Protein AF-0000000080523662 (afdb_homodimer)

Radius of gyration: 26.27 Å; Cα contacts (8 Å, |Δi|>4): 1581; chains: 2; bounding box: 74×70×64 Å

Organism: Pseudogymnoascus destructans (strain ATCC MYA-4855 / 20631-21) (NCBI:txid658429)

Secondary structure (DSSP, 8-state):
-PPPPPPHHHH-GGGG-B-TTT--B----GGG-HHHHH----SPPPPP--PPPPGGGGS-TT-HHHHTT-EEEESSSSS-EEEES--GGG--HHHHHHHHHHHHHHSEEEE-S----HHHHHHHHHHHSPBP--TT-SS-SSEEE----S-HHHHTTT-S--TTSSB-TTTTSSS-EEEEEEEEEE--SS---EEEEEHHHHHHHS-HHHHHHHHT-EEEEESHHHHHHIIIII----SS---EEEEESEEE-TTT-BEEE---TTTEEEETTS-HHHHHHHHHHHHHHHHH-GGGEEEE---TT-EEEEETTTEEEEEPP--SPTT--EEEEEEEE-PPP---TT-B-HHHHHHHHHHHHT-/---PPPPHHHH-GGGG-B-TTT--B----GGG-HHHHH----SPPPPP--PPPPGGGGS-TT-HHHHTT-EEEESSSSS-EEEES--GGG--HHHHHHHHHHHHHHSEEEE-S----HHHHHHHHHHHSPBP--TT-SS-SSEEE----S-HHHHTTT-S--TTSSB-TTTTSSS-EEEEEEEEEE--SS---EEEEEHHHHHHHS-HHHHHHHHT-EEEEESHHHHHHIIIII----SS---EEEEESEEE-TTT-BEEE---TTTEEEETTS-HHHHHHHHHHHHHHHHH-GGGEEEE---TT-EEEEETTTEEEEE----SPTT--EEEEEEEE-PPP---TT-B-HHHHHHHHHHHHT-

Nearest PDB structures (foldseek):
  6d0o-assembly1_B  TM=8.617E-01  e=7.582E-24  Sphingobium herbicidovorans NBRC 16415
  6d1o-assembly1_B  TM=8.676E-01  e=1.644E-23  Sphingobium herbicidovorans NBRC 16415
  6d0o-assembly1_A  TM=8.417E-01  e=1.375E-23  Sphingobium herbicidovorans NBRC 16415
  6d1o-assembly1_A  TM=8.621E-01  e=9.245E-23  Sphingobium herbicidovorans NBRC 16415
  6d1o-assembly2_G  TM=8.471E-01  e=1.041E-22  Sphingobium herbicidovorans NBRC 16415

Solvent-accessible surface area (backbone atoms only — not comparable to full-atom values): 37968 Å² total; per-residue (Å²): 124,53,85,71,76,62,55,60,79,76,40,28,65,28,61,76,37,60,38,86,87,78,69,43,64,40,75,64,57,56,85,76,29,68,65,51,56,67,58,74,51,80,42,74,70,84,72,80,65,80,58,74,82,58,40,36,73,74,27,56,93,79,27,58,70,38,53,73,55,34,46,80,42,59,68,28,76,57,21,31,32,34,45,38,81,52,50,77,76,70,55,50,71,69,26,47,18,19,46,42,35,48,19,65,70,25,23,27,34,34,39,59,76,37,82,64,46,72,70,55,50,49,53,55,43,53,68,60,29,56,70,44,60,55,61,74,51,86,89,44,75,56,43,82,42,64,69,53,62,67,64,56,83,66,45,45,75,72,27,82,35,46,84,63,39,45,26,36,67,63,58,30,43,67,41,19,40,28,46,38,34,41,36,28,69,36,50,51,94,45,46,68,28,40,34,37,37,26,10,32,47,55,41,56,70,43,52,72,69,56,43,54,54,38,62,74,33,27,23,31,16,37,35,52,40,49,53,52,34,37,30,39,42,63,65,46,66,59,28,46,61,67,45,74,32,76,36,34,26,30,23,36,37,87,75,82,38,31,32,13,43,47,72,41,62,44,39,42,82,36,36,73,81,47,56,66,71,61,18,51,52,52,50,52,53,48,52,46,51,66,45,61,38,60,53,21,36,44,72,47,79,71,42,56,27,21,35,42,37,32,23,38,65,32,21,30,35,28,56,35,50,35,84,56,72,84,54,42,25,38,25,47,30,40,39,17,46,22,54,54,72,42,61,53,89,84,45,42,41,56,63,56,47,52,52,50,52,53,56,58,69,74,103,123,52,84,71,76,64,56,60,78,77,39,28,66,28,60,77,37,60,38,85,87,79,68,42,64,38,76,65,58,56,85,75,30,69,65,51,56,68,57,72,51,79,43,72,69,84,73,80,65,81,55,75,81,58,39,37,72,73,27,55,93,80,26,59,68,38,53,72,55,34,47,80,41,59,69,27,77,58,22,30,31,33,44,36,83,52,51,79,76,70,56,51,72,69,27,47,18,18,48,43,34,48,18,68,71,26,24,28,33,34,37,58,76,37,81,66,47,72,69,56,51,49,55,57,43,53,68,60,27,58,71,44,59,54,62,73,50,84,90,43,76,57,43,80,42,64,70,54,63,67,64,56,83,64,44,46,75,73,27,83,35,47,85,61,41,44,26,37,67,63,58,28,43,67,41,20,40,29,47,35,34,40,36,29,70,36,51,51,93,45,47,65,27,40,34,37,37,27,11,34,48,56,42,57,70,43,53,71,68,56,42,56,54,39,62,72,33,28,24,31,16,36,35,50,39,50,52,51,33,36,30,38,44,64,65,46,66,58,28,45,61,66,49,73,32,76,36,35,24,31,23,37,37,88,75,84,38,30,32,14,44,48,73,40,61,44,39,42,80,36,37,74,83,46,56,66,71,59,20,52,53,50,50,52,52,48,53,47,50,66,44,61,38,61,54,21,36,42,75,48,80,70,43,56,27,20,34,42,39,32,23,38,67,30,22,30,33,28,56,34,49,34,85,56,70,85,52,42,25,37,25,47,29,40,39,16,46,23,54,57,72,42,64,52,90,84,45,41,38,54,62,56,47,52,51,49,52,52,56,58,70,74,104

Foldseek 3Di:
DPDFFDDQCPFFPQVVAADPVPRHGDADDLCPPPLSVPFDFADEADDADAWPDFLLQLADPVLCLQVVQWDWDAPADQAEIETPRDEPLPDDSRNLSSVSNVQLRRQKYKYAPYPDDPVSVLVSVVSRTAWDDDQLDDPDQKDKDFAFADPLVVCCNHAVFSAFFWAQPPLQGQFGFFKKKKAWAFDDPDAFWKKKFWQLVLLVVDDPVVNVVLQPWWWKFKCVRVSSCCCRRRVTRGNYDIDIDTARQWFQDPNVRAIGGSDTDGGTDFIDPDDDVVGVVVVVVSSCSRVVPVSRMDIDDDDRGMMMMGTSNTMIMGTTHDDDDGPRIIMMMITHTHHRTHHDPPGYRPVVVVVVVVVVVVD/DPDFFDDQCPFFPQVVAADPVPRHGDADDLCPPPLSVPADFADEADDADAWPDFLLQLADPVLCLQVVQWDWDAPADQAEIETPRDEPLPDDSRNLSSVSNVQVRRQKYKYPDYPDDPVSVLVSVVSRTAWDDDQLDDPDQKDKDFAFADPLVVCCNHAVFSAFFWAQPPLQGQFGFFKKKKAWAFDDPDAFWKKKFWQLVLLVVDDPVVNVVLQPWWWKFKCVRVSSCCCRRRVTRGNYDIDIDTARQWFQDPNVLAIGGSDTDGGTDFIDPDDDVVGVVVVVVVSCSRVVPVSRMDIDDDDRGMMMMGTSNTMIMGTTHDDDDGPRIIMMMITHTHHRTHHDPPGYRPVVVVVVVVVVVVD

Sequence (726 aa):
MAKVRPSPIESLEAYKHISPDSGEPTAIHPNYNPKIKAHVPQDSPHKEFTPPKDRGFYADPKKKALFAVTTPADVTESIGTELQNVQLSQLDTKQLDELAALVNERGVVFFRDQDLTTERQVEIFEHFGVLDTHPTQKDTKHFIVGGNNADWRTLLKYTPWPMSDFHSDTSFEINPPSYSLLRMEEHPSVGGDTAWVSGYGLYDELSPHMQKLLEGLHAVHTSRLQYDTLIDYFGDEPRRPPMDTHHPAIRTHPVTGLKSLNVNLVYCTGFAELKKAESDALLQFLTLLIHSSDDHYVRWKWQPGSIALWDNRSSLHRIIPGNYQSGIRRGIRTTVFGEKPFYDPKSEGRMQREERLIAESKKMAKVRPSPIESLEAYKHISPDSGEPTAIHPNYNPKIKAHVPQDSPHKEFTPPKDRGFYADPKKKALFAVTTPADVTESIGTELQNVQLSQLDTKQLDELAALVNERGVVFFRDQDLTTERQVEIFEHFGVLDTHPTQKDTKHFIVGGNNADWRTLLKYTPWPMSDFHSDTSFEINPPSYSLLRMEEHPSVGGDTAWVSGYGLYDELSPHMQKLLEGLHAVHTSRLQYDTLIDYFGDEPRRPPMDTHHPAIRTHPVTGLKSLNVNLVYCTGFAELKKAESDALLQFLTLLIHSSDDHYVRWKWQPGSIALWDNRSSLHRIIPGNYQSGIRRGIRTTVFGEKPFYDPKSEGRMQREERLIAESKK

InterPro domains:
  IPR003819 TauD/TfdA-like domain [PF02668] (74-319)
  IPR042098 Glutarate 2-hydroxylase superfamily [G3DSA:3.60.130.10] (69-361)
  IPR051323 Alpha-ketoglutarate-dependent sulfate ester dioxygenase-like [PTHR30468] (19-352)

Structure (mmCIF, N/CA/C/O backbone):
data_AF-0000000080523662-model_v1
#
loop_
_entity.id
_entity.type
_entity.pdbx_description
1 polymer 'TauD/TfdA-like domain-containing protein'
#
loop_
_atom_site.group_PDB
_atom_site.id
_atom_site.type_symbol
_atom_site.label_atom_id
_atom_site.label_alt_id
_atom_site.label_comp_id
_atom_site.label_asym_id
_atom_site.label_entity_id
_atom_site.label_seq_id
_atom_site.pdbx_PDB_ins_code
_atom_site.Cartn_x
_atom_site.Cartn_y
_atom_site.Cartn_z
_atom_site.occupancy
_atom_site.B_iso_or_equiv
_atom_site.auth_seq_id
_atom_site.auth_comp_id
_atom_site.auth_asym_id
_atom_site.auth_atom_id
_atom_site.pdbx_PDB_model_num
ATOM 1 N N . MET A 1 1 ? 24.594 -20.281 -1.851 1 46 1 MET A N 1
ATOM 2 C CA . MET A 1 1 ? 24.172 -18.891 -2.039 1 46 1 MET A CA 1
ATOM 3 C C . MET A 1 1 ? 23.188 -18.781 -3.199 1 46 1 MET A C 1
ATOM 5 O O . MET A 1 1 ? 23.312 -19.5 -4.195 1 46 1 MET A O 1
ATOM 9 N N . ALA A 1 2 ? 22.203 -18.047 -2.861 1 57.28 2 ALA A N 1
ATOM 10 C CA . ALA A 1 2 ? 21.25 -17.859 -3.949 1 57.28 2 ALA A CA 1
ATOM 11 C C . ALA A 1 2 ? 21.906 -17.141 -5.133 1 57.28 2 ALA A C 1
ATOM 13 O O . ALA A 1 2 ? 22.75 -16.266 -4.945 1 57.28 2 ALA A O 1
ATOM 14 N N . LYS A 1 3 ? 21.594 -17.656 -6.359 1 59.66 3 LYS A N 1
ATOM 15 C CA . LYS A 1 3 ? 22.109 -17.047 -7.586 1 59.66 3 LYS A CA 1
ATOM 16 C C . LYS A 1 3 ? 21.719 -15.57 -7.664 1 59.66 3 LYS A C 1
ATOM 18 O O . LYS A 1 3 ? 20.547 -15.219 -7.449 1 59.66 3 LYS A O 1
ATOM 23 N N . VAL A 1 4 ? 22.781 -14.664 -7.695 1 68.69 4 VAL A N 1
ATOM 24 C CA . VAL A 1 4 ? 22.562 -13.234 -7.84 1 68.69 4 VAL A CA 1
ATOM 25 C C . VAL A 1 4 ? 22.234 -12.898 -9.297 1 68.69 4 VAL A C 1
ATOM 27 O O . VAL A 1 4 ? 22.906 -13.398 -10.211 1 68.69 4 VAL A O 1
ATOM 30 N N . ARG A 1 5 ? 21.141 -12.258 -9.5 1 74.5 5 ARG A N 1
ATOM 31 C CA . ARG A 1 5 ? 20.781 -11.82 -10.852 1 74.5 5 ARG A CA 1
ATOM 32 C C . ARG A 1 5 ? 21.812 -10.852 -11.398 1 74.5 5 ARG A C 1
ATOM 34 O O . ARG A 1 5 ? 22.375 -10.039 -10.656 1 74.5 5 ARG A O 1
ATOM 41 N N . PRO A 1 6 ? 22.109 -11.031 -12.68 1 78.31 6 PRO A N 1
ATOM 42 C CA . PRO A 1 6 ? 23.078 -10.109 -13.273 1 78.31 6 PRO A CA 1
ATOM 43 C C . PRO A 1 6 ? 22.578 -8.664 -13.297 1 78.31 6 PRO A C 1
ATOM 45 O O . PRO A 1 6 ? 21.375 -8.422 -13.234 1 78.31 6 PRO A O 1
ATOM 48 N N . SER A 1 7 ? 23.531 -7.797 -13.375 1 83.75 7 SER A N 1
ATOM 49 C CA . SER A 1 7 ? 23.172 -6.402 -13.578 1 83.75 7 SER A CA 1
ATOM 50 C C . SER A 1 7 ? 22.547 -6.191 -14.953 1 83.75 7 SER A C 1
ATOM 52 O O . SER A 1 7 ? 22.984 -6.797 -15.938 1 83.75 7 SER A O 1
ATOM 54 N N . PRO A 1 8 ? 21.594 -5.371 -15.039 1 84.56 8 PRO A N 1
ATOM 55 C CA . PRO A 1 8 ? 20.938 -5.133 -16.328 1 84.56 8 PRO A CA 1
ATOM 56 C C . PRO A 1 8 ? 21.906 -4.707 -17.422 1 84.56 8 PRO A C 1
ATOM 58 O O . PRO A 1 8 ? 21.812 -5.184 -18.547 1 84.56 8 PRO A O 1
ATOM 61 N N . ILE A 1 9 ? 22.828 -3.879 -17.109 1 84.38 9 ILE A N 1
ATOM 62 C CA . ILE A 1 9 ? 23.766 -3.355 -18.094 1 84.38 9 ILE A CA 1
ATOM 63 C C . ILE A 1 9 ? 24.594 -4.496 -18.672 1 84.38 9 ILE A C 1
ATOM 65 O O . ILE A 1 9 ? 24.953 -4.473 -19.859 1 84.38 9 ILE A O 1
ATOM 69 N N . GLU A 1 10 ? 24.688 -5.562 -17.859 1 87.56 10 GLU A N 1
ATOM 70 C CA . GLU A 1 10 ? 25.516 -6.684 -18.281 1 87.56 10 GLU A CA 1
ATOM 71 C C . GLU A 1 10 ? 24.719 -7.695 -19.094 1 87.56 10 GLU A C 1
ATOM 73 O O . GLU A 1 10 ? 25.266 -8.367 -19.984 1 87.56 10 GLU A O 1
ATOM 78 N N . SER A 1 11 ? 23.547 -7.742 -18.875 1 90.06 11 SER A N 1
ATOM 79 C CA . SER A 1 11 ? 22.828 -8.898 -19.422 1 90.06 11 SER A CA 1
ATOM 80 C C . SER A 1 11 ? 21.812 -8.469 -20.469 1 90.06 11 SER A C 1
ATOM 82 O O . SER A 1 11 ? 21.656 -9.148 -21.484 1 90.06 11 SER A O 1
ATOM 84 N N . LEU A 1 12 ? 21.188 -7.336 -20.359 1 92.06 12 LEU A N 1
ATOM 85 C CA . LEU A 1 12 ? 20.109 -6.938 -21.266 1 92.06 12 LEU A CA 1
ATOM 86 C C . LEU A 1 12 ? 20.656 -6.543 -22.625 1 92.06 12 LEU A C 1
ATOM 88 O O . LEU A 1 12 ? 21.562 -5.707 -22.719 1 92.06 12 LEU A O 1
ATOM 92 N N . GLU A 1 13 ? 20.094 -7.059 -23.641 1 93.88 13 GLU A N 1
ATOM 93 C CA . GLU A 1 13 ? 20.516 -6.785 -25.016 1 93.88 13 GLU A CA 1
ATOM 94 C C . GLU A 1 13 ? 20.328 -5.309 -25.359 1 93.88 13 GLU A C 1
ATOM 96 O O . GLU A 1 13 ? 21.125 -4.746 -26.125 1 93.88 13 GLU A O 1
ATOM 101 N N . ALA A 1 14 ? 19.391 -4.695 -24.859 1 93.12 14 ALA A N 1
ATOM 102 C CA . ALA A 1 14 ? 19.078 -3.293 -25.125 1 93.12 14 ALA A CA 1
ATOM 103 C C . ALA A 1 14 ? 20.297 -2.402 -24.859 1 93.12 14 ALA A C 1
ATOM 105 O O . ALA A 1 14 ? 20.516 -1.416 -25.562 1 93.12 14 ALA A O 1
ATOM 106 N N . TYR A 1 15 ? 21.031 -2.719 -23.859 1 93.5 15 TYR A N 1
ATOM 107 C CA . TYR A 1 15 ? 22.141 -1.875 -23.453 1 93.5 15 TYR A CA 1
ATOM 108 C C . TYR A 1 15 ? 23.297 -1.965 -24.453 1 93.5 15 TYR A C 1
ATOM 110 O O . TYR A 1 15 ? 24.234 -1.171 -24.391 1 93.5 15 TYR A O 1
ATOM 118 N N . LYS A 1 16 ? 23.234 -2.836 -25.281 1 93.62 16 LYS A N 1
ATOM 119 C CA . LYS A 1 16 ? 24.203 -2.92 -26.359 1 93.62 16 LYS A CA 1
ATOM 120 C C . LYS A 1 16 ? 23.812 -2.021 -27.531 1 93.62 16 LYS A C 1
ATOM 122 O O . LYS A 1 16 ? 24.594 -1.824 -28.469 1 93.62 16 LYS A O 1
ATOM 127 N N . HIS A 1 17 ? 22.656 -1.527 -27.531 1 94.38 17 HIS A N 1
ATOM 128 C CA . HIS A 1 17 ? 22.141 -0.67 -28.578 1 94.38 17 HIS A CA 1
ATOM 129 C C . HIS A 1 17 ? 21.719 0.689 -28.031 1 94.38 17 HIS A C 1
ATOM 131 O O . HIS A 1 17 ? 20.547 0.888 -27.688 1 94.38 17 HIS A O 1
ATOM 137 N N . ILE A 1 18 ? 22.578 1.648 -28.156 1 94.44 18 ILE A N 1
ATOM 138 C CA . ILE A 1 18 ? 22.328 2.969 -27.578 1 94.44 18 ILE A CA 1
ATOM 139 C C . ILE A 1 18 ? 21.953 3.947 -28.688 1 94.44 18 ILE A C 1
ATOM 141 O O . ILE A 1 18 ? 22.672 4.055 -29.703 1 94.44 18 ILE A O 1
ATOM 145 N N . SER A 1 19 ? 20.859 4.648 -28.578 1 94.75 19 SER A N 1
ATOM 146 C CA . SER A 1 19 ? 20.469 5.695 -29.516 1 94.75 19 SER A CA 1
ATOM 147 C C . SER A 1 19 ? 21.469 6.852 -29.484 1 94.75 19 SER A C 1
ATOM 149 O O . SER A 1 19 ? 21.703 7.441 -28.422 1 94.75 19 SER A O 1
ATOM 151 N N . PRO A 1 20 ? 21.891 7.18 -30.578 1 93.69 20 PRO A N 1
ATOM 152 C CA . PRO A 1 20 ? 22.859 8.281 -30.578 1 93.69 20 PRO A CA 1
ATOM 153 C C . PRO A 1 20 ? 22.203 9.625 -30.25 1 93.69 20 PRO A C 1
ATOM 155 O O . PRO A 1 20 ? 22.891 10.555 -29.828 1 93.69 20 PRO A O 1
ATOM 158 N N . ASP A 1 21 ? 20.922 9.758 -30.453 1 94.56 21 ASP A N 1
ATOM 159 C CA . ASP A 1 21 ? 20.234 11.016 -30.203 1 94.56 21 ASP A CA 1
ATOM 160 C C . ASP A 1 21 ? 19.953 11.203 -28.719 1 94.56 21 ASP A C 1
ATOM 162 O O . ASP A 1 21 ? 20.234 12.266 -28.156 1 94.56 21 ASP A O 1
ATOM 166 N N . SER A 1 22 ? 19.516 10.211 -28.062 1 92.81 22 SER A N 1
ATOM 167 C CA . SER A 1 22 ? 19.094 10.367 -26.672 1 92.81 22 SER A CA 1
ATOM 168 C C . SER A 1 22 ? 20.172 9.883 -25.719 1 92.81 22 SER A C 1
ATOM 170 O O . SER A 1 22 ? 20.172 10.234 -24.531 1 92.81 22 SER A O 1
ATOM 172 N N . GLY A 1 23 ? 20.984 8.969 -26.203 1 93.44 23 GLY A N 1
ATOM 173 C CA . GLY A 1 23 ? 22 8.359 -25.359 1 93.44 23 GLY A CA 1
ATOM 174 C C . GLY A 1 23 ? 21.438 7.238 -24.5 1 93.44 23 GLY A C 1
ATOM 175 O O . GLY A 1 23 ? 22.125 6.734 -23.609 1 93.44 23 GLY A O 1
ATOM 176 N N . GLU A 1 24 ? 20.188 6.832 -24.703 1 93.06 24 GLU A N 1
ATOM 177 C CA . GLU A 1 24 ? 19.516 5.789 -23.922 1 93.06 24 GLU A CA 1
ATOM 178 C C . GLU A 1 24 ? 19.453 4.48 -24.703 1 93.06 24 GLU A C 1
ATOM 180 O O . GLU A 1 24 ? 19.484 4.484 -25.938 1 93.06 24 GLU A O 1
ATOM 185 N N . PRO A 1 25 ? 19.391 3.357 -23.969 1 92.81 25 PRO A N 1
ATOM 186 C CA . PRO A 1 25 ? 19.234 2.072 -24.656 1 92.81 25 PRO A CA 1
ATOM 187 C C . PRO A 1 25 ? 17.953 1.996 -25.484 1 92.81 25 PRO A C 1
ATOM 189 O O . PRO A 1 25 ? 16.984 2.717 -25.203 1 92.81 25 PRO A O 1
ATOM 192 N N . THR A 1 26 ? 18.016 1.101 -26.547 1 91.75 26 THR A N 1
ATOM 193 C CA . THR A 1 26 ? 16.828 0.846 -27.344 1 91.75 26 THR A CA 1
ATOM 194 C C . THR A 1 26 ? 16.422 -0.621 -27.266 1 91.75 26 THR A C 1
ATOM 196 O O . THR A 1 26 ? 17.266 -1.509 -27.219 1 91.75 26 THR A O 1
ATOM 199 N N . ALA A 1 27 ? 15.102 -0.866 -27.188 1 89.19 27 ALA A N 1
ATOM 200 C CA . ALA A 1 27 ? 14.578 -2.23 -27.141 1 89.19 27 ALA A CA 1
ATOM 201 C C . ALA A 1 27 ? 14.773 -2.938 -28.484 1 89.19 27 ALA A C 1
ATOM 203 O O . ALA A 1 27 ? 14.648 -2.32 -29.547 1 89.19 27 ALA A O 1
ATOM 204 N N . ILE A 1 28 ? 15.047 -4.254 -28.344 1 88.31 28 ILE A N 1
ATOM 205 C CA . ILE A 1 28 ? 15.273 -5.078 -29.531 1 88.31 28 ILE A CA 1
ATOM 206 C C . ILE A 1 28 ? 14.125 -6.066 -29.703 1 88.31 28 ILE A C 1
ATOM 208 O O . ILE A 1 28 ? 13.719 -6.727 -28.734 1 88.31 28 ILE A O 1
ATOM 212 N N . HIS A 1 29 ? 13.68 -6.082 -30.969 1 89.62 29 HIS A N 1
ATOM 213 C CA . HIS A 1 29 ? 12.656 -7.082 -31.25 1 89.62 29 HIS A CA 1
ATOM 214 C C . HIS A 1 29 ? 13.148 -8.484 -30.906 1 89.62 29 HIS A C 1
ATOM 216 O O . HIS A 1 29 ? 14.281 -8.852 -31.234 1 89.62 29 HIS A O 1
ATOM 222 N N . PRO A 1 30 ? 12.227 -9.266 -30.281 1 90.81 30 PRO A N 1
ATOM 223 C CA . PRO A 1 30 ? 12.648 -10.594 -29.828 1 90.81 30 PRO A CA 1
ATOM 224 C C . PRO A 1 30 ? 13.242 -11.445 -30.953 1 90.81 30 PRO A C 1
ATOM 226 O O . PRO A 1 30 ? 14.18 -12.211 -30.719 1 90.81 30 PRO A O 1
ATOM 229 N N . ASN A 1 31 ? 12.781 -11.297 -32.156 1 91.69 31 ASN A N 1
ATOM 230 C CA . ASN A 1 31 ? 13.273 -12.07 -33.312 1 91.69 31 ASN A CA 1
ATOM 231 C C . ASN A 1 31 ? 14.703 -11.672 -33.688 1 91.69 31 ASN A C 1
ATOM 233 O O . ASN A 1 31 ? 15.367 -12.367 -34.438 1 91.69 31 ASN A O 1
ATOM 237 N N . TYR A 1 32 ? 15.102 -10.539 -33.219 1 91.38 32 TYR A N 1
ATOM 238 C CA . TYR A 1 32 ? 16.438 -10.047 -33.531 1 91.38 32 TYR A CA 1
ATOM 239 C C . TYR A 1 32 ? 17.312 -10.023 -32.281 1 91.38 32 TYR A C 1
ATOM 241 O O . TYR A 1 32 ? 18.438 -9.492 -32.312 1 91.38 32 TYR A O 1
ATOM 249 N N . ASN A 1 33 ? 16.75 -10.422 -31.172 1 93.94 33 ASN A N 1
ATOM 250 C CA . ASN A 1 33 ? 17.531 -10.75 -29.984 1 93.94 33 ASN A CA 1
ATOM 251 C C . ASN A 1 33 ? 18.125 -12.156 -30.062 1 93.94 33 ASN A C 1
ATOM 253 O O . ASN A 1 33 ? 17.391 -13.141 -30.031 1 93.94 33 ASN A O 1
ATOM 257 N N . PRO A 1 34 ? 19.391 -12.273 -30.125 1 94.5 34 PRO A N 1
ATOM 258 C CA . PRO A 1 34 ? 19.984 -13.586 -30.406 1 94.5 34 PRO A CA 1
ATOM 259 C C . PRO A 1 34 ? 19.688 -14.609 -29.312 1 94.5 34 PRO A C 1
ATOM 261 O O . PRO A 1 34 ? 19.531 -15.797 -29.594 1 94.5 34 PRO A O 1
ATOM 264 N N . LYS A 1 35 ? 19.656 -14.148 -28.062 1 94.94 35 LYS A N 1
ATOM 265 C CA . LYS A 1 35 ? 19.375 -15.062 -26.969 1 94.94 35 LYS A CA 1
ATOM 266 C C . LYS A 1 35 ? 17.953 -15.633 -27.078 1 94.94 35 LYS A C 1
ATOM 268 O O . LYS A 1 35 ? 17.766 -16.844 -26.953 1 94.94 35 LYS A O 1
ATOM 273 N N . ILE A 1 36 ? 16.984 -14.781 -27.312 1 94.56 36 ILE A N 1
ATOM 274 C CA . ILE A 1 36 ? 15.586 -15.18 -27.375 1 94.56 36 ILE A CA 1
ATOM 275 C C . ILE A 1 36 ? 15.352 -16.047 -28.609 1 94.56 36 ILE A C 1
ATOM 277 O O . ILE A 1 36 ? 14.688 -17.078 -28.516 1 94.56 36 ILE A O 1
ATOM 281 N N . LYS A 1 37 ? 15.875 -15.633 -29.703 1 94.38 37 LYS A N 1
ATOM 282 C CA . LYS A 1 37 ? 15.695 -16.344 -30.969 1 94.38 37 LYS A CA 1
ATOM 283 C C . LYS A 1 37 ? 16.25 -17.75 -30.906 1 94.38 37 LYS A C 1
ATOM 285 O O . LYS A 1 37 ? 15.703 -18.672 -31.5 1 94.38 37 LYS A O 1
ATOM 290 N N . ALA A 1 38 ? 17.297 -17.922 -30.188 1 95.62 38 ALA A N 1
ATOM 291 C CA . ALA A 1 38 ? 18.016 -19.203 -30.156 1 95.62 38 ALA A CA 1
ATOM 292 C C . ALA A 1 38 ? 17.375 -20.172 -29.188 1 95.62 38 ALA A C 1
ATOM 294 O O . ALA A 1 38 ? 17.609 -21.391 -29.25 1 95.62 38 ALA A O 1
ATOM 295 N N . HIS A 1 39 ? 16.625 -19.641 -28.297 1 95.56 39 HIS A N 1
ATOM 296 C CA . HIS A 1 39 ? 16.094 -20.5 -27.25 1 95.56 39 HIS A CA 1
ATOM 297 C C . HIS A 1 39 ? 14.93 -21.359 -27.766 1 95.56 39 HIS A C 1
ATOM 299 O O . HIS A 1 39 ? 14.039 -20.844 -28.438 1 95.56 39 HIS A O 1
ATOM 305 N N . VAL A 1 40 ? 14.953 -22.656 -27.422 1 94.38 40 VAL A N 1
ATOM 306 C CA . VAL A 1 40 ? 13.875 -23.594 -27.75 1 94.38 40 VAL A CA 1
ATOM 307 C C . VAL A 1 40 ? 13.383 -24.297 -26.484 1 94.38 40 VAL A C 1
ATOM 309 O O . VAL A 1 40 ? 14.109 -25.094 -25.891 1 94.38 40 VAL A O 1
ATOM 312 N N . PRO A 1 41 ? 12.133 -23.969 -26.172 1 92.88 41 PRO A N 1
ATOM 313 C CA . PRO A 1 41 ? 11.602 -24.672 -24.984 1 92.88 41 PRO A CA 1
ATOM 314 C C . PRO A 1 41 ? 11.578 -26.188 -25.172 1 92.88 41 PRO A C 1
ATOM 316 O O . PRO A 1 41 ? 11.273 -26.672 -26.25 1 92.88 41 PRO A O 1
ATOM 319 N N . GLN A 1 42 ? 11.781 -26.922 -24.078 1 91.38 42 GLN A N 1
ATOM 320 C CA . GLN A 1 42 ? 11.93 -28.375 -24.156 1 91.38 42 GLN A CA 1
ATOM 321 C C . GLN A 1 42 ? 10.625 -29.078 -23.812 1 91.38 42 GLN A C 1
ATOM 323 O O . GLN A 1 42 ? 10.406 -30.219 -24.219 1 91.38 42 GLN A O 1
ATOM 328 N N . ASP A 1 43 ? 9.844 -28.438 -23.078 1 90.94 43 ASP A N 1
ATOM 329 C CA . ASP A 1 43 ? 8.625 -29.078 -22.578 1 90.94 43 ASP A CA 1
ATOM 330 C C . ASP A 1 43 ? 7.398 -28.594 -23.344 1 90.94 43 ASP A C 1
ATOM 332 O O . ASP A 1 43 ? 7.406 -27.484 -23.891 1 90.94 43 ASP A O 1
ATOM 336 N N . SER A 1 44 ? 6.383 -29.438 -23.406 1 90.5 44 SER A N 1
ATOM 337 C CA . SER A 1 44 ? 5.082 -29.016 -23.922 1 90.5 44 SER A CA 1
ATOM 338 C C . SER A 1 44 ? 4.309 -28.219 -22.875 1 90.5 44 SER A C 1
ATOM 340 O O . SER A 1 44 ? 4.566 -28.344 -21.672 1 90.5 44 SER A O 1
ATOM 342 N N . PRO A 1 45 ? 3.355 -27.328 -23.375 1 88.56 45 PRO A N 1
ATOM 343 C CA . PRO A 1 45 ? 2.486 -26.656 -22.422 1 88.56 45 PRO A CA 1
ATOM 344 C C . PRO A 1 45 ? 1.695 -27.641 -21.547 1 88.56 45 PRO A C 1
ATOM 346 O O . PRO A 1 45 ? 1.407 -28.75 -21.984 1 88.56 45 PRO A O 1
ATOM 349 N N . HIS A 1 46 ? 1.391 -27.172 -20.375 1 90.06 46 HIS A N 1
ATOM 350 C CA . HIS A 1 46 ? 0.533 -27.984 -19.5 1 90.06 46 HIS A CA 1
ATOM 351 C C . HIS A 1 46 ? -0.834 -28.203 -20.141 1 90.06 46 HIS A C 1
ATOM 353 O O . HIS A 1 46 ? -1.383 -27.312 -20.781 1 90.06 46 HIS A O 1
ATOM 359 N N . LYS A 1 47 ? -1.319 -29.391 -19.938 1 91.94 47 LYS A N 1
ATOM 360 C CA . LYS A 1 47 ? -2.693 -29.688 -20.344 1 91.94 47 LYS A CA 1
ATOM 361 C C . LYS A 1 47 ? -3.656 -29.484 -19.172 1 91.94 47 LYS A C 1
ATOM 363 O O . LYS A 1 47 ? -3.283 -29.703 -18.016 1 91.94 47 LYS A O 1
ATOM 368 N N . GLU A 1 48 ? -4.793 -29.078 -19.609 1 94.81 48 GLU A N 1
ATOM 369 C CA . GLU A 1 48 ? -5.824 -28.922 -18.578 1 94.81 48 GLU A CA 1
ATOM 370 C C . GLU A 1 48 ? -6.082 -30.25 -17.859 1 94.81 48 GLU A C 1
ATOM 372 O O . GLU A 1 48 ? -6.113 -31.312 -18.5 1 94.81 48 GLU A O 1
ATOM 377 N N . PHE A 1 49 ? -6.27 -30.234 -16.578 1 94.88 49 PHE A N 1
ATOM 378 C CA . PHE A 1 49 ? -6.684 -31.406 -15.82 1 94.88 49 PHE A CA 1
ATOM 379 C C . PHE A 1 49 ? -7.516 -31 -14.609 1 94.88 49 PHE A C 1
ATOM 381 O O . PHE A 1 49 ? -7.637 -29.812 -14.297 1 94.88 49 PHE A O 1
ATOM 388 N N . THR A 1 50 ? -8.195 -31.938 -14.023 1 96.25 50 THR A N 1
ATOM 389 C CA . THR A 1 50 ? -8.961 -31.719 -12.805 1 96.25 50 THR A CA 1
ATOM 390 C C . THR A 1 50 ? -8.156 -32.125 -11.578 1 96.25 50 THR A C 1
ATOM 392 O O . THR A 1 50 ? -7.898 -33.312 -11.375 1 96.25 50 THR A O 1
ATOM 395 N N . PRO A 1 51 ? -7.77 -31.172 -10.852 1 96.5 51 PRO A N 1
ATOM 396 C CA . PRO A 1 51 ? -7.043 -31.547 -9.633 1 96.5 51 PRO A CA 1
ATOM 397 C C . PRO A 1 51 ? -7.926 -32.281 -8.625 1 96.5 51 PRO A C 1
ATOM 399 O O . PRO A 1 51 ? -9.156 -32.281 -8.758 1 96.5 51 PRO A O 1
ATOM 402 N N . PRO A 1 52 ? -7.258 -32.938 -7.699 1 96.19 52 PRO A N 1
ATOM 403 C CA . PRO A 1 52 ? -8.062 -33.531 -6.629 1 96.19 52 PRO A CA 1
ATOM 404 C C . PRO A 1 52 ? -8.914 -32.5 -5.887 1 96.19 52 PRO A C 1
ATOM 406 O O . PRO A 1 52 ? -8.633 -31.312 -5.938 1 96.19 52 PRO A O 1
ATOM 409 N N . LYS A 1 53 ? -9.93 -33.062 -5.227 1 97.19 53 LYS A N 1
ATOM 410 C CA . LYS A 1 53 ? -10.805 -32.188 -4.441 1 97.19 53 LYS A CA 1
ATOM 411 C C . LYS A 1 53 ? -10.008 -31.391 -3.42 1 97.19 53 LYS A C 1
ATOM 413 O O . LYS A 1 53 ? -9.188 -31.938 -2.689 1 97.19 53 LYS A O 1
ATOM 418 N N . ASP A 1 54 ? -10.25 -30.141 -3.371 1 97.81 54 ASP A N 1
ATOM 419 C CA . ASP A 1 54 ? -9.523 -29.234 -2.484 1 97.81 54 ASP A CA 1
ATOM 420 C C . ASP A 1 54 ? -9.711 -29.625 -1.021 1 97.81 54 ASP A C 1
ATOM 422 O O . ASP A 1 54 ? -10.812 -29.984 -0.604 1 97.81 54 ASP A O 1
ATOM 426 N N . ARG A 1 55 ? -8.68 -29.516 -0.276 1 98 55 ARG A N 1
ATOM 427 C CA . ARG A 1 55 ? -8.68 -29.984 1.108 1 98 55 ARG A CA 1
ATOM 428 C C . ARG A 1 55 ? -9.562 -29.094 1.979 1 98 55 ARG A C 1
ATOM 430 O O . ARG A 1 55 ? -10.07 -29.531 3.012 1 98 55 ARG A O 1
ATOM 437 N N . GLY A 1 56 ? -9.789 -27.859 1.605 1 98.12 56 GLY A N 1
ATOM 438 C CA . GLY A 1 56 ? -10.672 -26.969 2.338 1 98.12 56 GLY A CA 1
ATOM 439 C C . GLY A 1 56 ? -12.086 -27.484 2.467 1 98.12 56 GLY A C 1
ATOM 440 O O . GLY A 1 56 ? -12.805 -27.125 3.4 1 98.12 56 GLY A O 1
ATOM 441 N N . PHE A 1 57 ? -12.531 -28.391 1.586 1 97.94 57 PHE A N 1
ATOM 442 C CA . PHE A 1 57 ? -13.883 -28.938 1.61 1 97.94 57 PHE A CA 1
ATOM 443 C C . PHE A 1 57 ? -14.07 -29.875 2.795 1 97.94 57 PHE A C 1
ATOM 445 O O . PHE A 1 57 ? -15.195 -30.172 3.201 1 97.94 57 PHE A O 1
ATOM 452 N N . TYR A 1 58 ? -13.016 -30.375 3.332 1 98.12 58 TYR A N 1
ATOM 453 C CA . TYR A 1 58 ? -13.086 -31.375 4.387 1 98.12 58 TYR A CA 1
ATOM 454 C C . TYR A 1 58 ? -12.984 -30.734 5.762 1 98.12 58 TYR A C 1
ATOM 456 O O . TYR A 1 58 ? -13.047 -31.422 6.785 1 98.12 58 TYR A O 1
ATOM 464 N N . ALA A 1 59 ? -12.82 -29.438 5.797 1 98.31 59 ALA A N 1
ATOM 465 C CA . ALA A 1 59 ? -12.602 -28.734 7.051 1 98.31 59 ALA A CA 1
ATOM 466 C C . ALA A 1 59 ? -13.906 -28.578 7.832 1 98.31 59 ALA A C 1
ATOM 468 O O . ALA A 1 59 ? -14.969 -28.359 7.246 1 98.31 59 ALA A O 1
ATOM 469 N N . ASP A 1 60 ? -13.781 -28.688 9.172 1 97.69 60 ASP A N 1
ATOM 470 C CA . ASP A 1 60 ? -14.836 -28.172 10.031 1 97.69 60 ASP A CA 1
ATOM 471 C C . ASP A 1 60 ? -14.984 -26.656 9.875 1 97.69 60 ASP A C 1
ATOM 473 O O . ASP A 1 60 ? -13.992 -25.922 9.922 1 97.69 60 ASP A O 1
ATOM 477 N N . PRO A 1 61 ? -16.203 -26.203 9.664 1 95.06 61 PRO A N 1
ATOM 478 C CA . PRO A 1 61 ? -16.406 -24.766 9.414 1 95.06 61 PRO A CA 1
ATOM 479 C C . PRO A 1 61 ? -15.867 -23.891 10.547 1 95.06 61 PRO A C 1
ATOM 481 O O . PRO A 1 61 ? -15.484 -22.75 10.312 1 95.06 61 PRO A O 1
ATOM 484 N N . LYS A 1 62 ? -15.844 -24.422 11.711 1 97.06 62 LYS A N 1
ATOM 485 C CA . LYS A 1 62 ? -15.375 -23.656 12.852 1 97.06 62 LYS A CA 1
ATOM 486 C C . LYS A 1 62 ? -13.891 -23.891 13.109 1 97.06 62 LYS A C 1
ATOM 488 O O . LYS A 1 62 ? -13.305 -23.25 13.992 1 97.06 62 LYS A O 1
ATOM 493 N N . LYS A 1 63 ? -13.281 -24.781 12.359 1 98.38 63 LYS A N 1
ATOM 494 C CA . LYS A 1 63 ? -11.859 -25.109 12.43 1 98.38 63 LYS A CA 1
ATOM 495 C C . LYS A 1 63 ? -11.445 -25.453 13.859 1 98.38 63 LYS A C 1
ATOM 497 O O . LYS A 1 63 ? -10.461 -24.922 14.375 1 98.38 63 LYS A O 1
ATOM 502 N N . LYS A 1 64 ? -12.227 -26.312 14.477 1 98.25 64 LYS A N 1
ATOM 503 C CA . LYS A 1 64 ? -12.086 -26.625 15.891 1 98.25 64 LYS A CA 1
ATOM 504 C C . LYS A 1 64 ? -10.758 -27.328 16.172 1 98.25 64 LYS A C 1
ATOM 506 O O . LYS A 1 64 ? -10.102 -27.062 17.172 1 98.25 64 LYS A O 1
ATOM 511 N N . ALA A 1 65 ? -10.383 -28.234 15.328 1 98.5 65 ALA A N 1
ATOM 512 C CA . ALA A 1 65 ? -9.156 -29 15.539 1 98.5 65 ALA A CA 1
ATOM 513 C C . ALA A 1 65 ? -7.93 -28.094 15.453 1 98.5 65 ALA A C 1
ATOM 515 O O . ALA A 1 65 ? -7.012 -28.203 16.266 1 98.5 65 ALA A O 1
ATOM 516 N N . LEU A 1 66 ? -7.879 -27.219 14.469 1 98.56 66 LEU A N 1
ATOM 517 C CA . LEU A 1 66 ? -6.754 -26.297 14.273 1 98.56 66 LEU A CA 1
ATOM 518 C C . LEU A 1 66 ? -6.648 -25.312 15.438 1 98.56 66 LEU A C 1
ATOM 520 O O . LEU A 1 66 ? -5.566 -25.109 15.992 1 98.56 66 LEU A O 1
ATOM 524 N N . PHE A 1 67 ? -7.797 -24.828 15.844 1 98.25 67 PHE A N 1
ATOM 525 C CA . PHE A 1 67 ? -7.789 -23.766 16.844 1 98.25 67 PHE A CA 1
ATOM 526 C C . PHE A 1 67 ? -7.633 -24.344 18.25 1 98.25 67 PHE A C 1
ATOM 528 O O . PHE A 1 67 ? -7.395 -23.609 19.203 1 98.25 67 PHE A O 1
ATOM 535 N N . ALA A 1 68 ? -7.746 -25.625 18.391 1 97.94 68 ALA A N 1
ATOM 536 C CA . ALA A 1 68 ? -7.457 -26.281 19.672 1 97.94 68 ALA A CA 1
ATOM 537 C C . ALA A 1 68 ? -5.965 -26.234 19.984 1 97.94 68 ALA A C 1
ATOM 539 O O . ALA A 1 68 ? -5.57 -26.312 21.156 1 97.94 68 ALA A O 1
ATOM 540 N N . VAL A 1 69 ? -5.137 -26.031 18.906 1 97.81 69 VAL A N 1
ATOM 541 C CA . VAL A 1 69 ? -3.703 -26.156 19.141 1 97.81 69 VAL A CA 1
ATOM 542 C C . VAL A 1 69 ? -2.998 -24.859 18.719 1 97.81 69 VAL A C 1
ATOM 544 O O . VAL A 1 69 ? -1.768 -24.781 18.734 1 97.81 69 VAL A O 1
ATOM 547 N N . THR A 1 70 ? -3.729 -23.891 18.25 1 97.12 70 THR A N 1
ATOM 548 C CA . THR A 1 70 ? -3.15 -22.641 17.797 1 97.12 70 THR A CA 1
ATOM 549 C C . THR A 1 70 ? -3.885 -21.453 18.422 1 97.12 70 THR A C 1
ATOM 551 O O . THR A 1 70 ? -4.984 -21.609 18.953 1 97.12 70 THR A O 1
ATOM 554 N N . THR A 1 71 ? -3.266 -20.312 18.391 1 97.06 71 THR A N 1
ATOM 555 C CA . THR A 1 71 ? -3.881 -19.031 18.688 1 97.06 71 THR A CA 1
ATOM 556 C C . THR A 1 71 ? -3.875 -18.125 17.469 1 97.06 71 THR A C 1
ATOM 558 O O . THR A 1 71 ? -2.824 -17.609 17.078 1 97.06 71 THR A O 1
ATOM 561 N N . PRO A 1 72 ? -5.055 -18 16.906 1 97.69 72 PRO A N 1
ATOM 562 C CA . PRO A 1 72 ? -5.102 -17.125 15.727 1 97.69 72 PRO A CA 1
ATOM 563 C C . PRO A 1 72 ? -5.066 -15.641 16.094 1 97.69 72 PRO A C 1
ATOM 565 O O . PRO A 1 72 ? -5.656 -15.234 17.094 1 97.69 72 PRO A O 1
ATOM 568 N N . ALA A 1 73 ? -4.32 -14.859 15.367 1 97.56 73 ALA A N 1
ATOM 569 C CA . ALA A 1 73 ? -4.281 -13.406 15.453 1 97.56 73 ALA A CA 1
ATOM 570 C C . ALA A 1 73 ? -4.391 -12.766 14.07 1 97.56 73 ALA A C 1
ATOM 572 O O . ALA A 1 73 ? -3.453 -12.844 13.273 1 97.56 73 ALA A O 1
ATOM 573 N N . ASP A 1 74 ? -5.484 -12.125 13.812 1 97.19 74 ASP A N 1
ATOM 574 C CA . ASP A 1 74 ? -5.645 -11.445 12.531 1 97.19 74 ASP A CA 1
ATOM 575 C C . ASP A 1 74 ? -4.668 -10.281 12.398 1 97.19 74 ASP A C 1
ATOM 577 O O . ASP A 1 74 ? -4.586 -9.43 13.281 1 97.19 74 ASP A O 1
ATOM 581 N N . VAL A 1 75 ? -3.939 -10.25 11.289 1 97.12 75 VAL A N 1
ATOM 582 C CA . VAL A 1 75 ? -2.977 -9.18 11.055 1 97.12 75 VAL A CA 1
ATOM 583 C C . VAL A 1 75 ? -3.705 -7.926 10.586 1 97.12 75 VAL A C 1
ATOM 585 O O . VAL A 1 75 ? -3.4 -6.816 11.031 1 97.12 75 VAL A O 1
ATOM 588 N N . THR A 1 76 ? -4.602 -7.988 9.664 1 96.44 76 THR A N 1
ATOM 589 C CA . THR A 1 76 ? -5.527 -6.941 9.25 1 96.44 76 THR A CA 1
ATOM 590 C C . THR A 1 76 ? -6.961 -7.469 9.219 1 96.44 76 THR A C 1
ATOM 592 O O . THR A 1 76 ? -7.188 -8.672 9.336 1 96.44 76 THR A 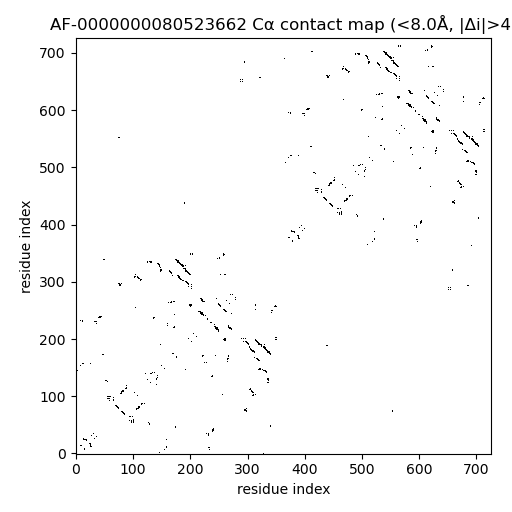O 1
ATOM 595 N N . GLU A 1 77 ? -7.93 -6.586 9.102 1 94.06 77 GLU A N 1
ATOM 596 C CA . GLU A 1 77 ? -9.328 -7 9.109 1 94.06 77 GLU A CA 1
ATOM 597 C C . GLU A 1 77 ? -9.648 -7.875 7.898 1 94.06 77 GLU A C 1
ATOM 599 O O . GLU A 1 77 ? -10.273 -8.93 8.039 1 94.06 77 GLU A O 1
ATOM 604 N N . SER A 1 78 ? -9.148 -7.516 6.777 1 96.19 78 SER A N 1
ATOM 605 C CA . SER A 1 78 ? -9.594 -8.078 5.508 1 96.19 78 SER A CA 1
ATOM 606 C C . SER A 1 78 ? -8.781 -9.312 5.133 1 96.19 78 SER A C 1
ATOM 608 O O . SER A 1 78 ? -9.281 -10.219 4.465 1 96.19 78 SER A O 1
ATOM 610 N N . ILE A 1 79 ? -7.508 -9.375 5.551 1 98.25 79 ILE A N 1
ATOM 611 C CA . ILE A 1 79 ? -6.605 -10.398 5.031 1 98.25 79 ILE A CA 1
ATOM 612 C C . ILE A 1 79 ? -5.504 -10.68 6.051 1 98.25 79 ILE A C 1
ATOM 614 O O . ILE A 1 79 ? -5.086 -9.781 6.785 1 98.25 79 ILE A O 1
ATOM 618 N N . GLY A 1 80 ? -5.105 -11.938 6.105 1 98.69 80 GLY A N 1
ATOM 619 C CA . GLY A 1 80 ? -3.918 -12.312 6.855 1 98.69 80 GLY A CA 1
ATOM 620 C C . GLY A 1 80 ? -4.215 -12.688 8.297 1 98.69 80 GLY A C 1
ATOM 621 O O . GLY A 1 80 ? -4.801 -11.898 9.039 1 98.69 80 GLY A O 1
ATOM 622 N N . THR A 1 81 ? -3.828 -13.867 8.695 1 98.75 81 THR A N 1
ATOM 623 C CA . THR A 1 81 ? -3.902 -14.352 10.07 1 98.75 81 THR A CA 1
ATOM 624 C C . THR A 1 81 ? -2.594 -15.031 10.477 1 98.75 81 THR A C 1
ATOM 626 O O . THR A 1 81 ? -2.023 -15.797 9.703 1 98.75 81 THR A O 1
ATOM 629 N N . GLU A 1 82 ? -2.061 -14.633 11.555 1 98.69 82 GLU A N 1
ATOM 630 C CA . GLU A 1 82 ? -0.925 -15.344 12.133 1 98.69 82 GLU A CA 1
ATOM 631 C C . GLU A 1 82 ? -1.389 -16.422 13.102 1 98.69 82 GLU A C 1
ATOM 633 O O . GLU A 1 82 ? -2.178 -16.156 14.008 1 98.69 82 GLU A O 1
ATOM 638 N N . LEU A 1 83 ? -0.998 -17.625 12.867 1 98.81 83 LEU A N 1
ATOM 639 C CA . LEU A 1 83 ? -1.22 -18.703 13.836 1 98.81 83 LEU A CA 1
ATOM 640 C C . LEU A 1 83 ? -0.024 -18.844 14.773 1 98.81 83 LEU A C 1
ATOM 642 O O . LEU A 1 83 ? 1.067 -19.219 14.344 1 98.81 83 LEU A O 1
ATOM 646 N N . GLN A 1 84 ? -0.301 -18.578 16 1 98.06 84 GLN A N 1
ATOM 647 C CA . GLN A 1 84 ? 0.754 -18.562 17.016 1 98.06 84 GLN A CA 1
ATOM 648 C C . GLN A 1 84 ? 0.763 -19.859 17.828 1 98.06 84 GLN A C 1
ATOM 650 O O . GLN A 1 84 ? -0.22 -20.609 17.828 1 98.06 84 GLN A O 1
ATOM 655 N N . ASN A 1 85 ? 1.917 -20.141 18.438 1 96.88 85 ASN A N 1
ATOM 656 C CA . ASN A 1 85 ? 2.1 -21.234 19.391 1 96.88 85 ASN A CA 1
ATOM 657 C C . ASN A 1 85 ? 1.853 -22.594 18.75 1 96.88 85 ASN A C 1
ATOM 659 O O . ASN A 1 85 ? 1.176 -23.438 19.312 1 96.88 85 ASN A O 1
ATOM 663 N N . VAL A 1 86 ? 2.383 -22.734 17.578 1 97.88 86 VAL A N 1
ATOM 664 C CA . VAL A 1 86 ? 2.199 -23.984 16.859 1 97.88 86 VAL A CA 1
ATOM 665 C C . VAL A 1 86 ? 3.379 -24.219 15.906 1 97.88 86 VAL A C 1
ATOM 667 O O . VAL A 1 86 ? 4.027 -23.266 15.477 1 97.88 86 VAL A O 1
ATOM 670 N N . GLN A 1 87 ? 3.699 -25.422 15.727 1 98.38 87 GLN A N 1
ATOM 671 C CA . GLN A 1 87 ? 4.594 -25.828 14.648 1 98.38 87 GLN A CA 1
ATOM 672 C C . GLN A 1 87 ? 3.812 -26.469 13.508 1 98.38 87 GLN A C 1
ATOM 674 O O . GLN A 1 87 ? 3.119 -27.469 13.703 1 98.38 87 GLN A O 1
ATOM 679 N N . LEU A 1 88 ? 3.973 -25.891 12.297 1 98.44 88 LEU A N 1
ATOM 680 C CA . LEU A 1 88 ? 3.297 -26.422 11.117 1 98.44 88 LEU A CA 1
ATOM 681 C C . LEU A 1 88 ? 3.664 -27.875 10.891 1 98.44 88 LEU A C 1
ATOM 683 O O . LEU A 1 88 ? 2.826 -28.672 10.461 1 98.44 88 LEU A O 1
ATOM 687 N N . SER A 1 89 ? 4.82 -28.281 11.234 1 98.19 89 SER A N 1
ATOM 688 C CA . SER A 1 89 ? 5.352 -29.625 11.039 1 98.19 89 SER A CA 1
ATOM 689 C C . SER A 1 89 ? 4.574 -30.656 11.859 1 98.19 89 SER A C 1
ATOM 691 O O . SER A 1 89 ? 4.633 -31.859 11.57 1 98.19 89 SER A O 1
ATOM 693 N N . GLN A 1 90 ? 3.828 -30.203 12.812 1 98.06 90 GLN A N 1
ATOM 694 C CA . GLN A 1 90 ? 3.207 -31.125 13.758 1 98.06 90 GLN A CA 1
ATOM 695 C C . GLN A 1 90 ? 1.707 -31.234 13.508 1 98.06 90 GLN A C 1
ATOM 697 O O . GLN A 1 90 ? 1.021 -32.031 14.172 1 98.06 90 GLN A O 1
ATOM 702 N N . LEU A 1 91 ? 1.227 -30.484 12.602 1 98.38 91 LEU A N 1
ATOM 703 C CA . LEU A 1 91 ? -0.21 -30.531 12.352 1 98.38 91 LEU A CA 1
ATOM 704 C C . LEU A 1 91 ? -0.614 -31.859 11.727 1 98.38 91 LEU A C 1
ATOM 706 O O . LEU A 1 91 ? 0.08 -32.375 10.844 1 98.38 91 LEU A O 1
ATOM 710 N N . ASP A 1 92 ? -1.733 -32.438 12.188 1 97.94 92 ASP A N 1
ATOM 711 C CA . ASP A 1 92 ? -2.254 -33.656 11.586 1 97.94 92 ASP A CA 1
ATOM 712 C C . ASP A 1 92 ? -3.148 -33.344 10.391 1 97.94 92 ASP A C 1
ATOM 714 O O . ASP A 1 92 ? -3.334 -32.156 10.039 1 97.94 92 ASP A O 1
ATOM 718 N N . THR A 1 93 ? -3.701 -34.375 9.773 1 97.62 93 THR A N 1
ATOM 719 C CA . THR A 1 93 ? -4.41 -34.219 8.508 1 97.62 93 THR A CA 1
ATOM 720 C C . THR A 1 93 ? -5.676 -33.375 8.703 1 97.62 93 THR A C 1
ATOM 722 O O . THR A 1 93 ? -6.02 -32.562 7.855 1 97.62 93 THR A O 1
ATOM 725 N N . LYS A 1 94 ? -6.352 -33.625 9.773 1 98.25 94 LYS A N 1
ATOM 726 C CA . LYS A 1 94 ? -7.559 -32.844 10.062 1 98.25 94 LYS A CA 1
ATOM 727 C C . LYS A 1 94 ? -7.23 -31.359 10.258 1 98.25 94 LYS A C 1
ATOM 729 O O . LYS A 1 94 ? -7.938 -30.5 9.75 1 98.25 94 LYS A O 1
ATOM 734 N N . GLN A 1 95 ? -6.199 -31.078 11 1 98.62 95 GLN A N 1
ATOM 735 C CA . GLN A 1 95 ? -5.746 -29.719 11.25 1 98.62 95 GLN A CA 1
ATOM 736 C C . GLN A 1 95 ? -5.266 -29.062 9.961 1 98.62 95 GLN A C 1
ATOM 738 O O . GLN A 1 95 ? -5.52 -27.875 9.734 1 98.62 95 GLN A O 1
ATOM 743 N N . LEU A 1 96 ? -4.648 -29.812 9.141 1 98.75 96 LEU A N 1
ATOM 744 C CA . LEU A 1 96 ? -4.191 -29.297 7.855 1 98.75 96 LEU A CA 1
ATOM 745 C C . LEU A 1 96 ? -5.371 -28.938 6.957 1 98.75 96 LEU A C 1
ATOM 747 O O . LEU A 1 96 ? -5.328 -27.938 6.23 1 98.75 96 LEU A O 1
ATOM 751 N N . ASP A 1 97 ? -6.402 -29.781 6.93 1 98.75 97 ASP A N 1
ATOM 752 C CA . ASP A 1 97 ? -7.605 -29.438 6.176 1 98.75 97 ASP A CA 1
ATOM 753 C C . ASP A 1 97 ? -8.211 -28.125 6.664 1 98.75 97 ASP A C 1
ATOM 755 O O . ASP A 1 97 ? -8.625 -27.297 5.855 1 98.75 97 ASP A O 1
ATOM 759 N N . GLU A 1 98 ? -8.25 -27.953 7.938 1 98.81 98 GLU A N 1
ATOM 760 C CA . GLU A 1 98 ? -8.805 -26.734 8.516 1 98.81 98 GLU A CA 1
ATOM 761 C C . GLU A 1 98 ? -7.898 -25.547 8.266 1 98.81 98 GLU A C 1
ATOM 763 O O . GLU A 1 98 ? -8.375 -24.422 8.102 1 98.81 98 GLU A O 1
ATOM 768 N N . LEU A 1 99 ? -6.59 -25.766 8.203 1 98.81 99 LEU A N 1
ATOM 769 C CA . LEU A 1 99 ? -5.66 -24.719 7.789 1 98.81 99 LEU A CA 1
ATOM 770 C C . LEU A 1 99 ? -5.938 -24.281 6.352 1 98.81 99 LEU A C 1
ATOM 772 O O . LEU A 1 99 ? -5.918 -23.094 6.051 1 98.81 99 LEU A O 1
ATOM 776 N N . ALA A 1 100 ? -6.203 -25.266 5.48 1 98.75 100 ALA A N 1
ATOM 777 C CA . ALA A 1 100 ? -6.562 -24.938 4.102 1 98.75 100 ALA A CA 1
ATOM 778 C C . ALA A 1 100 ? -7.777 -24.016 4.059 1 98.75 100 ALA A C 1
ATOM 780 O O . ALA A 1 100 ? -7.773 -23.016 3.346 1 98.75 100 ALA A O 1
ATOM 781 N N . ALA A 1 101 ? -8.75 -24.328 4.824 1 98.69 101 ALA A N 1
ATOM 782 C CA . ALA A 1 101 ? -9.969 -23.516 4.863 1 98.69 101 ALA A CA 1
ATOM 783 C C . ALA A 1 101 ? -9.672 -22.109 5.383 1 98.69 101 ALA A C 1
ATOM 785 O O . ALA A 1 101 ? -10.219 -21.141 4.871 1 98.69 101 ALA A O 1
ATOM 786 N N . LEU A 1 102 ? -8.852 -22.016 6.414 1 98.81 102 LEU A N 1
ATOM 787 C CA . LEU A 1 102 ? -8.5 -20.703 6.953 1 98.81 102 LEU A CA 1
ATOM 788 C C . LEU A 1 102 ? -7.781 -19.859 5.906 1 98.81 102 LEU A C 1
ATOM 790 O O . LEU A 1 102 ? -8.055 -18.672 5.77 1 98.81 102 LEU A O 1
ATOM 794 N N . VAL A 1 103 ? -6.895 -20.5 5.207 1 98.81 103 VAL A N 1
ATOM 795 C CA . VAL A 1 103 ? -6.156 -19.812 4.148 1 98.81 103 VAL A CA 1
ATOM 796 C C . VAL A 1 103 ? -7.121 -19.344 3.066 1 98.81 103 VAL A C 1
ATOM 798 O O . VAL A 1 103 ? -6.992 -18.219 2.555 1 98.81 103 VAL A O 1
ATOM 801 N N . ASN A 1 104 ? -8.086 -20.203 2.705 1 98.81 104 ASN A N 1
ATOM 802 C CA . ASN A 1 104 ? -9.078 -19.828 1.71 1 98.81 104 ASN A CA 1
ATOM 803 C C . ASN A 1 104 ? -9.867 -18.594 2.146 1 98.81 104 ASN A C 1
ATOM 805 O O . ASN A 1 104 ? -10.219 -17.75 1.321 1 98.81 104 ASN A O 1
ATOM 809 N N . GLU A 1 105 ? -10.109 -18.469 3.4 1 98.44 105 GLU A N 1
ATOM 810 C CA . GLU A 1 105 ? -10.922 -17.375 3.943 1 98.44 105 GLU A CA 1
ATOM 811 C C . GLU A 1 105 ? -10.094 -16.109 4.129 1 98.44 105 GLU A C 1
ATOM 813 O O . GLU A 1 105 ? -10.562 -15.008 3.83 1 98.44 105 GLU A O 1
ATOM 818 N N . ARG A 1 106 ? -8.812 -16.266 4.543 1 98.56 106 ARG A N 1
ATOM 819 C CA . ARG A 1 106 ? -8.023 -15.125 5.008 1 98.56 106 ARG A CA 1
ATOM 820 C C . ARG A 1 106 ? -6.984 -14.719 3.965 1 98.56 106 ARG A C 1
ATOM 822 O O . ARG A 1 106 ? -6.285 -13.719 4.137 1 98.56 106 ARG A O 1
ATOM 829 N N . GLY A 1 107 ? -6.902 -15.461 2.898 1 98.75 107 GLY A N 1
ATOM 830 C CA . GLY A 1 107 ? -6.004 -15.148 1.8 1 98.75 107 GLY A CA 1
ATOM 831 C C . GLY A 1 107 ? -4.578 -15.602 2.049 1 98.75 107 GLY A C 1
ATOM 832 O O . GLY A 1 107 ? -3.934 -16.172 1.158 1 98.75 107 GLY A O 1
ATOM 833 N N . VAL A 1 108 ? -4.055 -15.391 3.268 1 98.94 108 VAL A N 1
ATOM 834 C CA . VAL A 1 108 ? -2.703 -15.789 3.646 1 98.94 108 VAL A CA 1
ATOM 835 C C . VAL A 1 108 ? -2.635 -16.016 5.156 1 98.94 108 VAL A C 1
ATOM 837 O O . VAL A 1 108 ? -3.264 -15.289 5.93 1 98.94 108 VAL A O 1
ATOM 840 N N . VAL A 1 109 ? -1.905 -17.031 5.555 1 98.94 109 VAL A N 1
ATOM 841 C CA . VAL A 1 109 ? -1.659 -17.359 6.957 1 98.94 109 VAL A CA 1
ATOM 842 C C . VAL A 1 109 ? -0.156 -17.375 7.227 1 98.94 109 VAL A C 1
ATOM 844 O O . VAL A 1 109 ? 0.625 -17.875 6.414 1 98.94 109 VAL A O 1
ATOM 847 N N . PHE A 1 110 ? 0.204 -16.844 8.383 1 98.88 110 PHE A N 1
ATOM 848 C CA . PHE A 1 110 ? 1.611 -16.672 8.727 1 98.88 110 PHE A CA 1
ATOM 849 C C . PHE A 1 110 ? 1.975 -17.5 9.953 1 98.88 110 PHE A C 1
ATOM 851 O O . PHE A 1 110 ? 1.128 -17.75 10.812 1 98.88 110 PHE A O 1
ATOM 858 N N . PHE A 1 111 ? 3.229 -17.938 10.023 1 98.75 111 PHE A N 1
ATOM 859 C CA . PHE A 1 111 ? 3.834 -18.609 11.164 1 98.75 111 PHE A CA 1
ATOM 860 C C . PHE A 1 111 ? 5.203 -18.031 11.484 1 98.75 111 PHE A C 1
ATOM 862 O O . PHE A 1 111 ? 5.941 -17.641 10.578 1 98.75 111 PHE A O 1
ATOM 869 N N . ARG A 1 112 ? 5.52 -17.969 12.703 1 98.12 112 ARG A N 1
ATOM 870 C CA . ARG A 1 112 ? 6.852 -17.578 13.148 1 98.12 112 ARG A CA 1
ATOM 871 C C . ARG A 1 112 ? 7.586 -18.75 13.797 1 98.12 112 ARG A C 1
ATOM 873 O O . ARG A 1 112 ? 6.953 -19.688 14.281 1 98.12 112 ARG A O 1
ATOM 880 N N . ASP A 1 113 ? 8.922 -18.688 13.75 1 97.56 113 ASP A N 1
ATOM 881 C CA . ASP A 1 113 ? 9.797 -19.578 14.5 1 97.56 113 ASP A CA 1
ATOM 882 C C . ASP A 1 113 ? 9.469 -21.031 14.227 1 97.56 113 ASP A C 1
ATOM 884 O O . ASP A 1 113 ? 9.25 -21.812 15.156 1 97.56 113 ASP A O 1
ATOM 888 N N . GLN A 1 114 ? 9.43 -21.391 12.977 1 98.5 114 GLN A N 1
ATOM 889 C CA . GLN A 1 114 ? 9.031 -22.734 12.57 1 98.5 114 GLN A CA 1
ATOM 890 C C . GLN A 1 114 ? 10.25 -23.641 12.383 1 98.5 114 GLN A C 1
ATOM 892 O O . GLN A 1 114 ? 11.305 -23.172 11.938 1 98.5 114 GLN A O 1
ATOM 897 N N . ASP A 1 115 ? 10.07 -24.875 12.633 1 98 115 ASP A N 1
ATOM 898 C CA . ASP A 1 115 ? 11.125 -25.859 12.469 1 98 115 ASP A CA 1
ATOM 899 C C . ASP A 1 115 ? 10.898 -26.703 11.227 1 98 115 ASP A C 1
ATOM 901 O O . ASP A 1 115 ? 11.508 -27.766 11.07 1 98 115 ASP A O 1
ATOM 905 N N . LEU A 1 116 ? 10.078 -26.297 10.359 1 97.94 116 LEU A N 1
ATOM 906 C CA . LEU A 1 116 ? 9.68 -27.047 9.172 1 97.94 116 LEU A CA 1
ATOM 907 C C . LEU A 1 116 ? 10.875 -27.297 8.258 1 97.94 116 LEU A C 1
ATOM 909 O O . LEU A 1 116 ? 11.578 -26.359 7.871 1 97.94 116 LEU A O 1
ATOM 913 N N . THR A 1 117 ? 11.102 -28.578 7.922 1 97.25 117 THR A N 1
ATOM 914 C CA . THR A 1 117 ? 12.141 -28.938 6.957 1 97.25 117 THR A CA 1
ATOM 915 C C . THR A 1 117 ? 11.586 -28.922 5.535 1 97.25 117 THR A C 1
ATOM 917 O O . THR A 1 117 ? 10.367 -28.938 5.34 1 97.25 117 THR A O 1
ATOM 920 N N . THR A 1 118 ? 12.5 -28.906 4.551 1 96.38 118 THR A N 1
ATOM 921 C CA . THR A 1 118 ? 12.07 -28.938 3.156 1 96.38 118 THR A CA 1
ATOM 922 C C . THR A 1 118 ? 11.305 -30.219 2.844 1 96.38 118 THR A C 1
ATOM 924 O O . THR A 1 118 ? 10.289 -30.188 2.15 1 96.38 118 THR A O 1
ATOM 927 N N . GLU A 1 119 ? 11.805 -31.328 3.334 1 96.31 119 GLU A N 1
ATOM 928 C CA . GLU A 1 119 ? 11.148 -32.594 3.104 1 96.31 119 GLU A CA 1
ATOM 929 C C . GLU A 1 119 ? 9.727 -32.625 3.664 1 96.31 119 GLU A C 1
ATOM 931 O O . GLU A 1 119 ? 8.789 -33.062 2.992 1 96.31 119 GLU A O 1
ATOM 936 N N . ARG A 1 120 ? 9.602 -32.125 4.867 1 97.5 120 ARG A N 1
ATOM 937 C CA . ARG A 1 120 ? 8.281 -32.094 5.496 1 97.5 120 ARG A CA 1
ATOM 938 C C . ARG A 1 120 ? 7.367 -31.094 4.789 1 97.5 120 ARG A C 1
ATOM 940 O O . ARG A 1 120 ? 6.16 -31.312 4.688 1 97.5 120 ARG A O 1
ATOM 947 N N . GLN A 1 121 ? 7.883 -29.984 4.367 1 97.62 121 GLN A N 1
ATOM 948 C CA . GLN A 1 121 ? 7.133 -29.016 3.578 1 97.62 121 GLN A CA 1
ATOM 949 C C . GLN A 1 121 ? 6.535 -29.656 2.33 1 97.62 121 GLN A C 1
ATOM 951 O O . GLN A 1 121 ? 5.359 -29.453 2.021 1 97.62 121 GLN A O 1
ATOM 956 N N . VAL A 1 122 ? 7.316 -30.406 1.641 1 96.5 122 VAL A N 1
ATOM 957 C CA . VAL A 1 122 ? 6.875 -31.109 0.433 1 96.5 122 VAL A CA 1
ATOM 958 C C . VAL A 1 122 ? 5.762 -32.094 0.778 1 96.5 122 VAL A C 1
ATOM 960 O O . VAL A 1 122 ? 4.738 -32.156 0.093 1 96.5 122 VAL A O 1
ATOM 963 N N . GLU A 1 123 ? 5.953 -32.812 1.813 1 96.69 123 GLU A N 1
ATOM 964 C CA . GLU A 1 123 ? 4.949 -33.781 2.242 1 96.69 123 GLU A CA 1
ATOM 965 C C . GLU A 1 123 ? 3.617 -33.094 2.539 1 96.69 123 GLU A C 1
ATOM 967 O O . GLU A 1 123 ? 2.561 -33.594 2.129 1 96.69 123 GLU A O 1
ATOM 972 N N . ILE A 1 124 ? 3.693 -32.031 3.283 1 97.38 124 ILE A N 1
ATOM 973 C CA . ILE A 1 124 ? 2.486 -31.281 3.613 1 97.38 124 ILE A CA 1
ATOM 974 C C . ILE A 1 124 ? 1.804 -30.812 2.33 1 97.38 124 ILE A C 1
ATOM 976 O O . ILE A 1 124 ? 0.579 -30.891 2.207 1 97.38 124 ILE A O 1
ATOM 980 N N . PHE A 1 125 ? 2.541 -30.375 1.369 1 96.44 125 PHE A N 1
ATOM 981 C CA . PHE A 1 125 ? 1.954 -29.812 0.159 1 96.44 125 PHE A CA 1
ATOM 982 C C . PHE A 1 125 ? 1.394 -30.906 -0.735 1 96.44 125 PHE A C 1
ATOM 984 O O . PHE A 1 125 ? 0.453 -30.688 -1.497 1 96.44 125 PHE A O 1
ATOM 991 N N . GLU A 1 126 ? 1.937 -32.125 -0.638 1 95.94 126 GLU A N 1
ATOM 992 C CA . GLU A 1 126 ? 1.349 -33.25 -1.349 1 95.94 126 GLU A CA 1
ATOM 993 C C . GLU A 1 126 ? -0.039 -33.594 -0.806 1 95.94 126 GLU A C 1
ATOM 995 O O . GLU A 1 126 ? -0.87 -34.156 -1.518 1 95.94 126 GLU A O 1
ATOM 1000 N N . HIS A 1 127 ? -0.223 -33.219 0.438 1 96.62 127 HIS A N 1
ATOM 1001 C CA . HIS A 1 127 ? -1.558 -33.344 1.011 1 96.62 127 HIS A CA 1
ATOM 1002 C C . HIS A 1 127 ? -2.527 -32.375 0.376 1 96.62 127 HIS A C 1
ATOM 1004 O O . HIS A 1 127 ? -3.703 -32.688 0.175 1 96.62 127 HIS A O 1
ATOM 1010 N N . PHE A 1 128 ? -2.08 -31.172 0.058 1 96.88 128 PHE A N 1
ATOM 1011 C CA . PHE A 1 128 ? -2.936 -30.094 -0.449 1 96.88 128 PHE A CA 1
ATOM 1012 C C . PHE A 1 128 ? -3.254 -30.312 -1.924 1 96.88 128 PHE A C 1
ATOM 1014 O O . PHE A 1 128 ? -4.227 -29.766 -2.441 1 96.88 128 PHE A O 1
ATOM 1021 N N . GLY A 1 129 ? -2.42 -31.062 -2.645 1 95.94 129 GLY A N 1
ATOM 1022 C CA . GLY A 1 129 ? -2.697 -31.281 -4.055 1 95.94 129 GLY A CA 1
ATOM 1023 C C . GLY A 1 129 ? -1.483 -31.75 -4.836 1 95.94 129 GLY A C 1
ATOM 1024 O O . GLY A 1 129 ? -0.519 -32.25 -4.254 1 95.94 129 GLY A O 1
ATOM 1025 N N . VAL A 1 130 ? -1.587 -31.641 -6.199 1 95.38 130 VAL A N 1
ATOM 1026 C CA . VAL A 1 130 ? -0.508 -32.031 -7.105 1 95.38 130 VAL A CA 1
ATOM 1027 C C . VAL A 1 130 ? 0.54 -30.922 -7.16 1 95.38 130 VAL A C 1
ATOM 1029 O O . VAL A 1 130 ? 0.232 -29.781 -7.527 1 95.38 130 VAL A O 1
ATOM 1032 N N . LEU A 1 131 ? 1.752 -31.281 -6.797 1 93.75 131 LEU A N 1
ATOM 1033 C CA . LEU A 1 131 ? 2.842 -30.312 -6.766 1 93.75 131 LEU A CA 1
ATOM 1034 C C . LEU A 1 131 ? 3.119 -29.75 -8.164 1 93.75 131 LEU A C 1
ATOM 1036 O O . LEU A 1 131 ? 3.117 -30.5 -9.141 1 93.75 131 LEU A O 1
ATOM 1040 N N . ASP A 1 132 ? 3.32 -28.531 -8.195 1 86.12 132 ASP A N 1
ATOM 1041 C CA . ASP A 1 132 ? 3.727 -27.828 -9.414 1 86.12 132 ASP A CA 1
ATOM 1042 C C . ASP A 1 132 ? 5.242 -27.656 -9.469 1 86.12 132 ASP A C 1
ATOM 1044 O O . ASP A 1 132 ? 5.91 -27.672 -8.438 1 86.12 132 ASP A O 1
ATOM 1048 N N . THR A 1 133 ? 5.773 -27.703 -10.617 1 79 133 THR A N 1
ATOM 1049 C CA . THR A 1 133 ? 7.184 -27.406 -10.82 1 79 133 THR A CA 1
ATOM 1050 C C . THR A 1 133 ? 7.355 -26.062 -11.508 1 79 133 THR A C 1
ATOM 1052 O O . THR A 1 133 ? 6.629 -25.734 -12.445 1 79 133 THR A O 1
ATOM 1055 N N . HIS A 1 134 ? 8.352 -25.312 -10.992 1 76.88 134 HIS A N 1
ATOM 1056 C CA . HIS A 1 134 ? 8.633 -24.016 -11.586 1 76.88 134 HIS A CA 1
ATOM 1057 C C . HIS A 1 134 ? 9.078 -24.156 -13.039 1 76.88 134 HIS A C 1
ATOM 1059 O O . HIS A 1 134 ? 9.836 -25.062 -13.375 1 76.88 134 HIS A O 1
ATOM 1065 N N . PRO A 1 135 ? 8.695 -23.234 -13.852 1 71.5 135 PRO A N 1
ATOM 1066 C CA . PRO A 1 135 ? 8.945 -23.344 -15.289 1 71.5 135 PRO A CA 1
ATOM 1067 C C . PRO A 1 135 ? 10.43 -23.469 -15.625 1 71.5 135 PRO A C 1
ATOM 1069 O O . PRO A 1 135 ? 10.781 -23.922 -16.719 1 71.5 135 PRO A O 1
ATOM 1072 N N . THR A 1 136 ? 11.242 -23 -14.742 1 71.69 136 THR A N 1
ATOM 1073 C CA . THR A 1 136 ? 12.672 -23.016 -15.031 1 71.69 136 THR A CA 1
ATOM 1074 C C . THR A 1 136 ? 13.328 -24.25 -14.414 1 71.69 136 THR A C 1
ATOM 1076 O O . THR A 1 136 ? 14.547 -24.406 -14.484 1 71.69 136 THR A O 1
ATOM 1079 N N . GLN A 1 137 ? 12.461 -25.062 -13.797 1 76.12 137 GLN A N 1
ATOM 1080 C CA . GLN A 1 137 ? 13.016 -26.203 -13.086 1 76.12 137 GLN A CA 1
ATOM 1081 C C . GLN A 1 137 ? 12.43 -27.516 -13.609 1 76.12 137 GLN A C 1
ATOM 1083 O O . GLN A 1 137 ? 11.359 -27.516 -14.227 1 76.12 137 GLN A O 1
ATOM 1088 N N . LYS A 1 138 ? 13.117 -28.625 -13.547 1 70.81 138 LYS A N 1
ATOM 1089 C CA . LYS A 1 138 ? 12.609 -29.906 -14.023 1 70.81 138 LYS A CA 1
ATOM 1090 C C . LYS A 1 138 ? 12.391 -30.875 -12.859 1 70.81 138 LYS A C 1
ATOM 1092 O O . LYS A 1 138 ? 11.344 -31.5 -12.758 1 70.81 138 LYS A O 1
ATOM 1097 N N . ASP A 1 139 ? 13.352 -31.016 -12.086 1 69.38 139 ASP A N 1
ATOM 1098 C CA . ASP A 1 139 ? 13.289 -32.156 -11.18 1 69.38 139 ASP A CA 1
ATOM 1099 C C . ASP A 1 139 ? 13.312 -31.703 -9.727 1 69.38 139 ASP A C 1
ATOM 1101 O O . ASP A 1 139 ? 13.781 -32.438 -8.844 1 69.38 139 ASP A O 1
ATOM 1105 N N . THR A 1 140 ? 12.766 -30.547 -9.523 1 78.62 140 THR A N 1
ATOM 1106 C CA . THR A 1 140 ? 12.773 -30.094 -8.133 1 78.62 140 THR A CA 1
ATOM 1107 C C . THR A 1 140 ? 11.352 -29.812 -7.648 1 78.62 140 THR A C 1
ATOM 1109 O O . THR A 1 140 ? 10.523 -29.297 -8.398 1 78.62 140 THR A O 1
ATOM 1112 N N . LYS A 1 141 ? 11.156 -30.312 -6.469 1 85.69 141 LYS A N 1
ATOM 1113 C CA . LYS A 1 141 ? 9.82 -30.234 -5.883 1 85.69 141 LYS A CA 1
ATOM 1114 C C . LYS A 1 141 ? 9.633 -28.906 -5.148 1 85.69 141 LYS A C 1
ATOM 1116 O O . LYS A 1 141 ? 8.562 -28.641 -4.59 1 85.69 141 LYS A O 1
ATOM 1121 N N . HIS A 1 142 ? 10.664 -28.156 -5.109 1 86.25 142 HIS A N 1
ATOM 1122 C CA . HIS A 1 142 ? 10.594 -26.844 -4.492 1 86.25 142 HIS A CA 1
ATOM 1123 C C . HIS A 1 142 ? 11.398 -25.812 -5.289 1 86.25 142 HIS A C 1
ATOM 1125 O O . HIS A 1 142 ? 12.195 -26.188 -6.152 1 86.25 142 HIS A O 1
ATOM 1131 N N . PHE A 1 143 ? 11.094 -24.594 -5.07 1 86.56 143 PHE A N 1
ATOM 1132 C CA . PHE A 1 143 ? 11.734 -23.484 -5.766 1 86.56 143 PHE A CA 1
ATOM 1133 C C . PHE A 1 143 ? 12.406 -22.547 -4.777 1 86.56 143 PHE A C 1
ATOM 1135 O O . PHE A 1 143 ? 11.844 -22.234 -3.721 1 86.56 143 PHE A O 1
ATOM 1142 N N . ILE A 1 144 ? 13.602 -22.141 -5.113 1 83.81 144 ILE A N 1
ATOM 1143 C CA . ILE A 1 144 ? 14.312 -21.188 -4.27 1 83.81 144 ILE A CA 1
ATOM 1144 C C . ILE A 1 144 ? 13.984 -19.766 -4.711 1 83.81 144 ILE A C 1
ATOM 1146 O O . ILE A 1 144 ? 14.141 -19.422 -5.883 1 83.81 144 ILE A O 1
ATOM 1150 N N . VAL A 1 145 ? 13.531 -19.031 -3.781 1 83.81 145 VAL A N 1
ATOM 1151 C CA . VAL A 1 145 ? 13.18 -17.625 -4.039 1 83.81 145 VAL A CA 1
ATOM 1152 C C . VAL A 1 145 ? 14.219 -16.719 -3.393 1 83.81 145 VAL A C 1
ATOM 1154 O O . VAL A 1 145 ? 14.391 -16.719 -2.17 1 83.81 145 VAL A O 1
ATOM 1157 N N . GLY A 1 146 ? 14.883 -15.914 -4.184 1 82.38 146 GLY A N 1
ATOM 1158 C CA . GLY A 1 146 ? 15.836 -14.938 -3.688 1 82.38 146 GLY A CA 1
ATOM 1159 C C . GLY A 1 146 ? 15.227 -13.57 -3.447 1 82.38 146 GLY A C 1
ATOM 1160 O O . GLY A 1 146 ? 14.016 -13.453 -3.256 1 82.38 146 GLY A O 1
ATOM 1161 N N . GLY A 1 147 ? 16.125 -12.625 -3.262 1 78.62 147 GLY A N 1
ATOM 1162 C CA . GLY A 1 147 ? 15.703 -11.25 -3.105 1 78.62 147 GLY A CA 1
ATOM 1163 C C . GLY A 1 147 ? 15.695 -10.469 -4.41 1 78.62 147 GLY A C 1
ATOM 1164 O O . GLY A 1 147 ? 16.016 -11.023 -5.469 1 78.62 147 GLY A O 1
ATOM 1165 N N . ASN A 1 148 ? 15.102 -9.266 -4.32 1 77.25 148 ASN A N 1
ATOM 1166 C CA . ASN A 1 148 ? 15.086 -8.359 -5.465 1 77.25 148 ASN A CA 1
ATOM 1167 C C . ASN A 1 148 ? 15.609 -6.98 -5.09 1 77.25 148 ASN A C 1
ATOM 1169 O O . ASN A 1 148 ? 15.016 -6.289 -4.258 1 77.25 148 ASN A O 1
ATOM 1173 N N . ASN A 1 149 ? 16.656 -6.605 -5.746 1 79.25 149 ASN A N 1
ATOM 1174 C CA . ASN A 1 149 ? 17.234 -5.293 -5.48 1 79.25 149 ASN A CA 1
ATOM 1175 C C . ASN A 1 149 ? 17.312 -4.449 -6.75 1 79.25 149 ASN A C 1
ATOM 1177 O O . ASN A 1 149 ? 17.984 -3.412 -6.77 1 79.25 149 ASN A O 1
ATOM 1181 N N . ALA A 1 150 ? 16.656 -4.934 -7.73 1 76.06 150 ALA A N 1
ATOM 1182 C CA . ALA A 1 150 ? 16.734 -4.219 -9 1 76.06 150 ALA A CA 1
ATOM 1183 C C . ALA A 1 150 ? 15.805 -3.014 -9.016 1 76.06 150 ALA A C 1
ATOM 1185 O O . ALA A 1 150 ? 14.742 -3.037 -8.383 1 76.06 150 ALA A O 1
ATOM 1186 N N . ASP A 1 151 ? 16.25 -1.998 -9.703 1 82.06 151 ASP A N 1
ATOM 1187 C CA . ASP A 1 151 ? 15.375 -0.871 -10 1 82.06 151 ASP A CA 1
ATOM 1188 C C . ASP A 1 151 ? 14.367 -1.236 -11.086 1 82.06 151 ASP A C 1
ATOM 1190 O O . ASP A 1 151 ? 14.547 -0.877 -12.258 1 82.06 151 ASP A O 1
ATOM 1194 N N . TRP A 1 152 ? 13.312 -1.789 -10.711 1 83.56 152 TRP A N 1
ATOM 1195 C CA . TRP A 1 152 ? 12.344 -2.334 -11.656 1 83.56 152 TRP A CA 1
ATOM 1196 C C . TRP A 1 152 ? 11.656 -1.218 -12.43 1 83.56 152 TRP A C 1
ATOM 1198 O O . TRP A 1 152 ? 11.281 -1.4 -13.594 1 83.56 152 TRP A O 1
ATOM 1208 N N . ARG A 1 153 ? 11.5 -0.076 -11.797 1 87.75 153 ARG A N 1
ATOM 1209 C CA . ARG A 1 153 ? 10.836 1.042 -12.461 1 87.75 153 ARG A CA 1
ATOM 1210 C C . ARG A 1 153 ? 11.617 1.486 -13.695 1 87.75 153 ARG A C 1
ATOM 1212 O O . ARG A 1 153 ? 11.023 1.83 -14.719 1 87.75 153 ARG A O 1
ATOM 1219 N N . THR A 1 154 ? 12.93 1.393 -13.625 1 86.31 154 THR A N 1
ATOM 1220 C CA . THR A 1 154 ? 13.766 1.737 -14.773 1 86.31 154 THR A CA 1
ATOM 1221 C C . THR A 1 154 ? 13.828 0.578 -15.758 1 86.31 154 THR A C 1
ATOM 1223 O O . THR A 1 154 ? 13.758 0.785 -16.969 1 86.31 154 THR A O 1
ATOM 1226 N N . LEU A 1 155 ? 13.836 -0.598 -15.242 1 86.12 155 LEU A N 1
ATOM 1227 C CA . LEU A 1 155 ? 14.07 -1.771 -16.078 1 86.12 155 LEU A CA 1
ATOM 1228 C C . LEU A 1 155 ? 12.859 -2.059 -16.953 1 86.12 155 LEU A C 1
ATOM 1230 O O . LEU A 1 155 ? 12.992 -2.65 -18.031 1 86.12 155 LEU A O 1
ATOM 1234 N N . LEU A 1 156 ? 11.789 -1.582 -16.547 1 87.94 156 LEU A N 1
ATOM 1235 C CA . LEU A 1 156 ? 10.562 -1.844 -17.297 1 87.94 156 LEU A CA 1
ATOM 1236 C C . LEU A 1 156 ? 10.586 -1.161 -18.656 1 87.94 156 LEU A C 1
ATOM 1238 O O . LEU A 1 156 ? 9.797 -1.502 -19.547 1 87.94 156 LEU A O 1
ATOM 1242 N N . LYS A 1 157 ? 11.562 -0.295 -18.859 1 86.19 157 LYS A N 1
ATOM 1243 C CA . LYS A 1 157 ? 11.727 0.353 -20.156 1 86.19 157 LYS A CA 1
ATOM 1244 C C . LYS A 1 157 ? 12.273 -0.625 -21.188 1 86.19 157 LYS A C 1
ATOM 1246 O O . LYS A 1 157 ? 12.023 -0.471 -22.391 1 86.19 157 LYS A O 1
ATOM 1251 N N . TYR A 1 158 ? 12.961 -1.596 -20.609 1 87.62 158 TYR A N 1
ATOM 1252 C CA . TYR A 1 158 ? 13.727 -2.432 -21.531 1 87.62 158 TYR A CA 1
ATOM 1253 C C . TYR A 1 158 ? 13.336 -3.898 -21.391 1 87.62 158 TYR A C 1
ATOM 1255 O O . TYR A 1 158 ? 13.906 -4.766 -22.047 1 87.62 158 TYR A O 1
ATOM 1263 N N . THR A 1 159 ? 12.445 -4.09 -20.484 1 86.12 159 THR A N 1
ATOM 1264 C CA . THR A 1 159 ? 11.859 -5.406 -20.266 1 86.12 159 THR A CA 1
ATOM 1265 C C . THR A 1 159 ? 10.344 -5.32 -20.219 1 86.12 159 THR A C 1
ATOM 1267 O O . THR A 1 159 ? 9.781 -4.516 -19.484 1 86.12 159 THR A O 1
ATOM 1270 N N . PRO A 1 160 ? 9.703 -6.027 -21.031 1 82.62 160 PRO A N 1
ATOM 1271 C CA . PRO A 1 160 ? 8.25 -5.852 -21.094 1 82.62 160 PRO A CA 1
ATOM 1272 C C . PRO A 1 160 ? 7.527 -6.461 -19.906 1 82.62 160 PRO A C 1
ATOM 1274 O O . PRO A 1 160 ? 6.312 -6.289 -19.75 1 82.62 160 PRO A O 1
ATOM 1277 N N . TRP A 1 161 ? 8.211 -7.125 -18.969 1 89.25 161 TRP A N 1
ATOM 1278 C CA . TRP A 1 161 ? 7.555 -7.871 -17.906 1 89.25 161 TRP A CA 1
ATOM 1279 C C . TRP A 1 161 ? 7.637 -7.109 -16.578 1 89.25 161 TRP A C 1
ATOM 1281 O O . TRP A 1 161 ? 8.727 -6.84 -16.078 1 89.25 161 TRP A O 1
ATOM 1291 N N . PRO A 1 162 ? 6.48 -6.754 -15.953 1 88.75 162 PRO A N 1
ATOM 1292 C CA . PRO A 1 162 ? 6.488 -6.035 -14.68 1 88.75 162 PRO A CA 1
ATOM 1293 C C . PRO A 1 162 ? 6.758 -6.953 -13.484 1 88.75 162 PRO A C 1
ATOM 1295 O O . PRO A 1 162 ? 5.914 -7.078 -12.594 1 88.75 162 PRO A O 1
ATOM 1298 N N . MET A 1 163 ? 7.906 -7.539 -13.305 1 81.88 163 MET A N 1
ATOM 1299 C CA . MET A 1 163 ? 8.344 -8.672 -12.484 1 81.88 163 MET A CA 1
ATOM 1300 C C . MET A 1 163 ? 8.094 -8.398 -11.008 1 81.88 163 MET A C 1
ATOM 1302 O O . MET A 1 163 ? 7.957 -9.328 -10.211 1 81.88 163 MET A O 1
ATOM 1306 N N . SER A 1 164 ? 7.949 -7.273 -10.43 1 86.81 164 SER A N 1
ATOM 1307 C CA . SER A 1 164 ? 7.891 -7.043 -8.984 1 86.81 164 SER A CA 1
ATOM 1308 C C . SER A 1 164 ? 6.578 -6.379 -8.586 1 86.81 164 SER A C 1
ATOM 1310 O O . SER A 1 164 ? 6.473 -5.812 -7.496 1 86.81 164 SER A O 1
ATOM 1312 N N . ASP A 1 165 ? 5.629 -6.609 -9.375 1 95 165 ASP A N 1
ATOM 1313 C CA . ASP A 1 165 ? 4.344 -6.008 -9.047 1 95 165 ASP A CA 1
ATOM 1314 C C . ASP A 1 165 ? 3.354 -7.062 -8.555 1 95 165 ASP A C 1
ATOM 1316 O O . ASP A 1 165 ? 3.691 -8.242 -8.469 1 95 165 ASP A O 1
ATOM 1320 N N . PHE A 1 166 ? 2.184 -6.691 -8.117 1 98.38 166 PHE A N 1
ATOM 1321 C CA . PHE A 1 166 ? 1.179 -7.586 -7.551 1 98.38 166 PHE A CA 1
ATOM 1322 C C . PHE A 1 166 ? 0.763 -8.641 -8.57 1 98.38 166 PHE A C 1
ATOM 1324 O O . PHE A 1 166 ? 0.37 -8.312 -9.688 1 98.38 166 PHE A O 1
ATOM 1331 N N . HIS A 1 167 ? 0.827 -9.953 -8.133 1 98.25 167 HIS A N 1
ATOM 1332 C CA . HIS A 1 167 ? 0.486 -11.039 -9.047 1 98.25 167 HIS A CA 1
ATOM 1333 C C . HIS A 1 167 ? -0.048 -12.25 -8.289 1 98.25 167 HIS A C 1
ATOM 1335 O O . HIS A 1 167 ? 0.026 -12.305 -7.062 1 98.25 167 HIS A O 1
ATOM 1341 N N . SER A 1 168 ? -0.701 -13.109 -8.953 1 97.75 168 SER A N 1
ATOM 1342 C CA . SER A 1 168 ? -0.918 -14.5 -8.594 1 97.75 168 SER A CA 1
ATOM 1343 C C . SER A 1 168 ? -0.002 -15.43 -9.383 1 97.75 168 SER A C 1
ATOM 1345 O O . SER A 1 168 ? 0.151 -15.273 -10.602 1 97.75 168 SER A O 1
ATOM 1347 N N . ASP A 1 169 ? 0.575 -16.281 -8.734 1 95.44 169 ASP A N 1
ATOM 1348 C CA . ASP A 1 169 ? 1.629 -17.094 -9.344 1 95.44 169 ASP A CA 1
ATOM 1349 C C . ASP A 1 169 ? 1.139 -17.75 -10.625 1 95.44 169 ASP A C 1
ATOM 1351 O O . ASP A 1 169 ? 0.127 -18.453 -10.617 1 95.44 169 ASP A O 1
ATOM 1355 N N . THR A 1 170 ? 1.831 -17.562 -11.742 1 94.69 170 THR A N 1
ATOM 1356 C CA . THR A 1 170 ? 1.655 -18.188 -13.047 1 94.69 170 THR A CA 1
ATOM 1357 C C . THR A 1 170 ? 0.179 -18.234 -13.43 1 94.69 170 THR A C 1
ATOM 1359 O O . THR A 1 170 ? -0.319 -19.266 -13.891 1 94.69 170 THR A O 1
ATOM 1362 N N . SER A 1 171 ? -0.463 -17.172 -13.234 1 97.12 171 SER A N 1
ATOM 1363 C CA . SER A 1 171 ? -1.896 -17.078 -13.492 1 97.12 171 SER A CA 1
ATOM 1364 C C . SER A 1 171 ? -2.207 -17.328 -14.969 1 97.12 171 SER A C 1
ATOM 1366 O O . SER A 1 171 ? -3.367 -17.531 -15.336 1 97.12 171 SER A O 1
ATOM 1368 N N . PHE A 1 172 ? -1.205 -17.406 -15.836 1 96.44 172 PHE A N 1
ATOM 1369 C CA . PHE A 1 172 ? -1.395 -17.641 -17.266 1 96.44 172 PHE A CA 1
ATOM 1370 C C . PHE A 1 172 ? -1.596 -19.125 -17.547 1 96.44 172 PHE A C 1
ATOM 1372 O O . PHE A 1 172 ? -1.996 -19.484 -18.656 1 96.44 172 PHE A O 1
ATOM 1379 N N . GLU A 1 173 ? -1.3 -19.938 -16.625 1 95.56 173 GLU A N 1
ATOM 1380 C CA . GLU A 1 173 ? -1.499 -21.359 -16.844 1 95.56 173 GLU A CA 1
ATOM 1381 C C . GLU A 1 173 ? -2.982 -21.703 -16.969 1 95.56 173 GLU A C 1
ATOM 1383 O O . GLU A 1 173 ? -3.832 -21 -16.422 1 95.56 173 GLU A O 1
ATOM 1388 N N . ILE A 1 174 ? -3.264 -22.828 -17.625 1 95.88 174 ILE A N 1
ATOM 1389 C CA . ILE A 1 174 ? -4.648 -23.281 -17.734 1 95.88 174 ILE A CA 1
ATOM 1390 C C . ILE A 1 174 ? -5.191 -23.625 -16.359 1 95.88 174 ILE A C 1
ATOM 1392 O O . ILE A 1 174 ? -6.34 -23.312 -16.031 1 95.88 174 ILE A O 1
ATOM 1396 N N . ASN A 1 175 ? -4.398 -24.328 -15.594 1 96.75 175 ASN A N 1
ATOM 1397 C CA . ASN A 1 175 ? -4.617 -24.578 -14.172 1 96.75 175 ASN A CA 1
ATOM 1398 C C . ASN A 1 175 ? -3.627 -23.797 -13.312 1 96.75 175 ASN A C 1
ATOM 1400 O O . ASN A 1 175 ? -2.607 -24.344 -12.883 1 96.75 175 ASN A O 1
ATOM 1404 N N . PRO A 1 176 ? -3.957 -22.516 -13.023 1 97.12 176 PRO A N 1
ATOM 1405 C CA . PRO A 1 176 ? -3.033 -21.781 -12.148 1 97.12 176 PRO A CA 1
ATOM 1406 C C . PRO A 1 176 ? -2.98 -22.359 -10.734 1 97.12 176 PRO A C 1
ATOM 1408 O O . PRO A 1 176 ? -3.895 -23.078 -10.32 1 97.12 176 PRO A O 1
ATOM 1411 N N . PRO A 1 177 ? -1.952 -22.016 -10.039 1 97.12 177 PRO A N 1
ATOM 1412 C CA . PRO A 1 177 ? -1.777 -22.547 -8.688 1 97.12 177 PRO A CA 1
ATOM 1413 C C . PRO A 1 177 ? -2.918 -22.156 -7.746 1 97.12 177 PRO A C 1
ATOM 1415 O O . PRO A 1 177 ? -3.5 -21.078 -7.887 1 97.12 177 PRO A O 1
ATOM 1418 N N . SER A 1 178 ? -3.199 -23.094 -6.801 1 98.06 178 SER A N 1
ATOM 1419 C CA . SER A 1 178 ? -4.078 -22.781 -5.676 1 98.06 178 SER A CA 1
ATOM 1420 C C . SER A 1 178 ? -3.277 -22.312 -4.461 1 98.06 178 SER A C 1
ATOM 1422 O O . SER A 1 178 ? -3.094 -21.125 -4.25 1 98.06 178 SER A O 1
ATOM 1424 N N . TYR A 1 179 ? -2.551 -23.234 -3.74 1 98.38 179 TYR A N 1
ATOM 1425 C CA . TYR A 1 179 ? -1.795 -22.922 -2.533 1 98.38 179 TYR A CA 1
ATOM 1426 C C . TYR A 1 179 ? -0.312 -22.766 -2.844 1 98.38 179 TYR A C 1
ATOM 1428 O O . TYR A 1 179 ? 0.246 -23.531 -3.641 1 98.38 179 TYR A O 1
ATOM 1436 N N . SER A 1 180 ? 0.296 -21.812 -2.254 1 98.19 180 SER A N 1
ATOM 1437 C CA . SER A 1 180 ? 1.747 -21.656 -2.219 1 98.19 180 SER A CA 1
ATOM 1438 C C . SER A 1 180 ? 2.24 -21.422 -0.796 1 98.19 180 SER A C 1
ATOM 1440 O O . SER A 1 180 ? 1.526 -20.844 0.025 1 98.19 180 SER A O 1
ATOM 1442 N N . LEU A 1 181 ? 3.377 -21.953 -0.5 1 98.31 181 LEU A N 1
ATOM 1443 C CA . LEU A 1 181 ? 4.039 -21.75 0.785 1 98.31 181 LEU A CA 1
ATOM 1444 C C . LEU A 1 181 ? 5.477 -21.281 0.59 1 98.31 181 LEU A C 1
ATOM 1446 O O . LEU A 1 181 ? 6.191 -21.812 -0.268 1 98.31 181 LEU A O 1
ATOM 1450 N N . LEU A 1 182 ? 5.836 -20.266 1.267 1 98.12 182 LEU A N 1
ATOM 1451 C CA . LEU A 1 182 ? 7.211 -19.766 1.304 1 98.12 182 LEU A CA 1
ATOM 1452 C C . LEU A 1 182 ? 7.762 -19.812 2.725 1 98.12 182 LEU A C 1
ATOM 1454 O O . LEU A 1 182 ? 7.148 -19.266 3.646 1 98.12 182 LEU A O 1
ATOM 1458 N N . ARG A 1 183 ? 8.797 -20.531 2.887 1 98.06 183 ARG A N 1
ATOM 1459 C CA . ARG A 1 183 ? 9.523 -20.609 4.148 1 98.06 183 ARG A CA 1
ATOM 1460 C C . ARG A 1 183 ? 10.883 -19.922 4.039 1 98.06 183 ARG A C 1
ATOM 1462 O O . ARG A 1 183 ? 11.688 -20.25 3.168 1 98.06 183 ARG A O 1
ATOM 1469 N N . MET A 1 184 ? 11.133 -19.016 4.945 1 96.88 184 MET A N 1
ATOM 1470 C CA . MET A 1 184 ? 12.367 -18.234 4.863 1 96.88 184 MET A CA 1
ATOM 1471 C C . MET A 1 184 ? 13.5 -18.922 5.617 1 96.88 184 MET A C 1
ATOM 1473 O O . MET A 1 184 ? 13.359 -19.234 6.805 1 96.88 184 MET A O 1
ATOM 1477 N N . GLU A 1 185 ? 14.602 -19.141 4.918 1 95.56 185 GLU A N 1
ATOM 1478 C CA . GLU A 1 185 ? 15.781 -19.719 5.547 1 95.56 185 GLU A CA 1
ATOM 1479 C C . GLU A 1 185 ? 16.781 -18.641 5.945 1 95.56 185 GLU A C 1
ATOM 1481 O O . GLU A 1 185 ? 17.453 -18.75 6.977 1 95.56 185 GLU A O 1
ATOM 1486 N N . GLU A 1 186 ? 16.938 -17.641 5.07 1 93.31 186 GLU A N 1
ATOM 1487 C CA . GLU A 1 186 ? 17.781 -16.469 5.301 1 93.31 186 GLU A CA 1
ATOM 1488 C C . GLU A 1 186 ? 17.047 -15.188 4.926 1 93.31 186 GLU A C 1
ATOM 1490 O O . GLU A 1 186 ? 16.266 -15.164 3.963 1 93.31 186 GLU A O 1
ATOM 1495 N N . HIS A 1 187 ? 17.312 -14.281 5.699 1 92.5 187 HIS A N 1
ATOM 1496 C CA . HIS A 1 187 ? 16.656 -13.016 5.438 1 92.5 187 HIS A CA 1
ATOM 1497 C C . HIS A 1 187 ? 17.391 -11.852 6.09 1 92.5 187 HIS A C 1
ATOM 1499 O O . HIS A 1 187 ? 17.922 -12 7.191 1 92.5 187 HIS A O 1
ATOM 1505 N N . PRO A 1 188 ? 17.484 -10.703 5.395 1 90.94 188 PRO A N 1
ATOM 1506 C CA . PRO A 1 188 ? 18.062 -9.523 6.055 1 90.94 188 PRO A CA 1
ATOM 1507 C C . PRO A 1 188 ? 17.234 -9.062 7.254 1 90.94 188 PRO A C 1
ATOM 1509 O O . PRO A 1 188 ? 16.078 -9.445 7.395 1 90.94 188 PRO A O 1
ATOM 1512 N N . SER A 1 189 ? 17.875 -8.211 8.062 1 90.56 189 SER A N 1
ATOM 1513 C CA . SER A 1 189 ? 17.203 -7.723 9.258 1 90.56 189 SER A CA 1
ATOM 1514 C C . SER A 1 189 ? 16.094 -6.734 8.906 1 90.56 189 SER A C 1
ATOM 1516 O O . SER A 1 189 ? 15.133 -6.574 9.656 1 90.56 189 SER A O 1
ATOM 1518 N N . VAL A 1 190 ? 16.25 -6.031 7.832 1 92.81 190 VAL A N 1
ATOM 1519 C CA . VAL A 1 190 ? 15.258 -5.078 7.363 1 92.81 190 VAL A CA 1
ATOM 1520 C C . VAL A 1 190 ? 15.172 -5.125 5.84 1 92.81 190 VAL A C 1
ATOM 1522 O O . VAL A 1 190 ? 16.172 -5.352 5.164 1 92.81 190 VAL A O 1
ATOM 1525 N N . GLY A 1 191 ? 13.867 -4.922 5.398 1 91.25 191 GLY A N 1
ATOM 1526 C CA . GLY A 1 191 ? 13.648 -4.992 3.965 1 91.25 191 GLY A CA 1
ATOM 1527 C C . GLY A 1 191 ? 13.328 -6.395 3.479 1 91.25 191 GLY A C 1
ATOM 1528 O O . GLY A 1 191 ? 13.328 -7.344 4.262 1 91.25 191 GLY A O 1
ATOM 1529 N N . GLY A 1 192 ? 12.961 -6.531 2.135 1 92.62 192 GLY A N 1
ATOM 1530 C CA . GLY A 1 192 ? 12.703 -7.824 1.521 1 92.62 192 GLY A CA 1
ATOM 1531 C C . GLY A 1 192 ? 11.367 -8.414 1.92 1 92.62 192 GLY A C 1
ATOM 1532 O O . GLY A 1 192 ? 11.141 -9.625 1.768 1 92.62 192 GLY A O 1
ATOM 1533 N N . ASP A 1 193 ? 10.492 -7.617 2.385 1 95.81 193 ASP A N 1
ATOM 1534 C CA . ASP A 1 193 ? 9.164 -8.047 2.811 1 95.81 193 ASP A CA 1
ATOM 1535 C C . ASP A 1 193 ? 8.336 -8.539 1.622 1 95.81 193 ASP A C 1
ATOM 1537 O O . ASP A 1 193 ? 8.742 -8.375 0.469 1 95.81 193 ASP A O 1
ATOM 1541 N N . THR A 1 194 ? 7.289 -9.227 1.898 1 97.25 194 THR A N 1
ATOM 1542 C CA . THR A 1 194 ? 6.254 -9.562 0.925 1 97.25 194 THR A CA 1
ATOM 1543 C C . THR A 1 194 ? 4.91 -8.969 1.334 1 97.25 194 THR A C 1
ATOM 1545 O O . THR A 1 194 ? 4.578 -8.93 2.521 1 97.25 194 THR A O 1
ATOM 1548 N N . ALA A 1 195 ? 4.191 -8.508 0.406 1 98.25 195 ALA A N 1
ATOM 1549 C CA . ALA A 1 195 ? 2.855 -7.98 0.654 1 98.25 195 ALA A CA 1
ATOM 1550 C C . ALA A 1 195 ? 1.799 -8.773 -0.106 1 98.25 195 ALA A C 1
ATOM 1552 O O . ALA A 1 195 ? 2.092 -9.375 -1.144 1 98.25 195 ALA A O 1
ATOM 1553 N N . TRP A 1 196 ? 0.596 -8.828 0.47 1 98.81 196 TRP A N 1
ATOM 1554 C CA . TRP A 1 196 ? -0.562 -9.453 -0.165 1 98.81 196 TRP A CA 1
ATOM 1555 C C . TRP A 1 196 ? -1.752 -8.5 -0.18 1 98.81 196 TRP A C 1
ATOM 1557 O O . TRP A 1 196 ? -1.886 -7.648 0.705 1 98.81 196 TRP A O 1
ATOM 1567 N N . VAL A 1 197 ? -2.596 -8.602 -1.158 1 98.75 197 VAL A N 1
ATOM 1568 C CA . VAL A 1 197 ? -3.869 -7.895 -1.245 1 98.75 197 VAL A CA 1
ATOM 1569 C C . VAL A 1 197 ? -4.996 -8.891 -1.505 1 98.75 197 VAL A C 1
ATOM 1571 O O . VAL A 1 197 ? -4.848 -9.812 -2.309 1 98.75 197 VAL A O 1
ATOM 1574 N N . SER A 1 198 ? -6.109 -8.695 -0.875 1 98.75 198 SER A N 1
ATOM 1575 C CA . SER A 1 198 ? -7.246 -9.602 -0.944 1 98.75 198 SER A CA 1
ATOM 1576 C C . SER A 1 198 ? -8.039 -9.398 -2.229 1 98.75 198 SER A C 1
ATOM 1578 O O . SER A 1 198 ? -8.562 -8.312 -2.477 1 98.75 198 SER A O 1
ATOM 1580 N N . GLY A 1 199 ? -8.188 -10.5 -2.939 1 98.75 199 GLY A N 1
ATOM 1581 C CA . GLY A 1 199 ? -9.055 -10.438 -4.105 1 98.75 199 GLY A CA 1
ATOM 1582 C C . GLY A 1 199 ? -10.516 -10.242 -3.752 1 98.75 199 GLY A C 1
ATOM 1583 O O . GLY A 1 199 ? -11.25 -9.57 -4.48 1 98.75 199 GLY A O 1
ATOM 1584 N N . TYR A 1 200 ? -10.961 -10.867 -2.604 1 98.75 200 TYR A N 1
ATOM 1585 C CA . TYR A 1 200 ? -12.32 -10.641 -2.115 1 98.75 200 TYR A CA 1
ATOM 1586 C C . TYR A 1 200 ? -12.562 -9.164 -1.846 1 98.75 200 TYR A C 1
ATOM 1588 O O . TYR A 1 200 ? -13.594 -8.617 -2.246 1 98.75 200 TYR A O 1
ATOM 1596 N N . GLY A 1 201 ? -11.602 -8.57 -1.15 1 98.12 201 GLY A N 1
ATOM 1597 C CA . GLY A 1 201 ? -11.719 -7.16 -0.809 1 98.12 201 GLY A CA 1
ATOM 1598 C C . GLY A 1 201 ? -11.75 -6.254 -2.025 1 98.12 201 GLY A C 1
ATOM 1599 O O . GLY A 1 201 ? -12.539 -5.305 -2.076 1 98.12 201 GLY A O 1
ATOM 1600 N N . LEU A 1 202 ? -10.875 -6.555 -2.979 1 98.56 202 LEU A N 1
ATOM 1601 C CA . LEU A 1 202 ? -10.836 -5.754 -4.199 1 98.56 202 LEU A CA 1
ATOM 1602 C C . LEU A 1 202 ? -12.18 -5.805 -4.926 1 98.56 202 LEU A C 1
ATOM 1604 O O . LEU A 1 202 ? -12.648 -4.789 -5.438 1 98.56 202 LEU A O 1
ATOM 1608 N N . TYR A 1 203 ? -12.773 -6.973 -5.004 1 98.62 203 TYR A N 1
ATOM 1609 C CA . TYR A 1 203 ? -14.102 -7.09 -5.602 1 98.62 203 TYR A CA 1
ATOM 1610 C C . TYR A 1 203 ? -15.117 -6.246 -4.84 1 98.62 203 TYR A C 1
ATOM 1612 O O . TYR A 1 203 ? -15.906 -5.52 -5.445 1 98.62 203 TYR A O 1
ATOM 1620 N N . ASP A 1 204 ? -15.062 -6.309 -3.531 1 96.88 204 ASP A N 1
ATOM 1621 C CA . ASP A 1 204 ? -16.031 -5.637 -2.676 1 96.88 204 ASP A CA 1
ATOM 1622 C C . ASP A 1 204 ? -15.945 -4.121 -2.824 1 96.88 204 ASP A C 1
ATOM 1624 O O . ASP A 1 204 ? -16.938 -3.412 -2.645 1 96.88 204 ASP A O 1
ATOM 1628 N N . GLU A 1 205 ? -14.781 -3.633 -3.168 1 95 205 GLU A N 1
ATOM 1629 C CA . GLU A 1 205 ? -14.562 -2.191 -3.232 1 95 205 GLU A CA 1
ATOM 1630 C C . GLU A 1 205 ? -1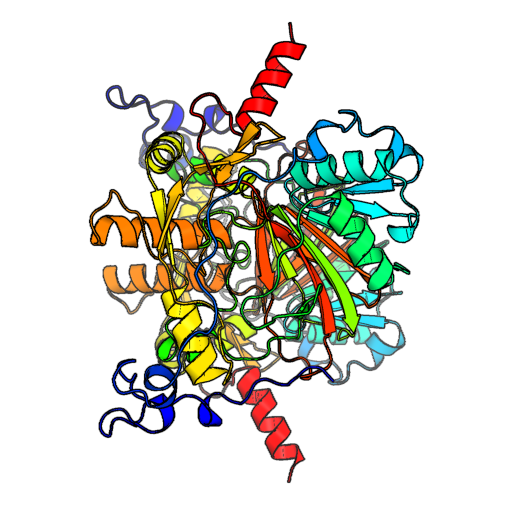5.141 -1.604 -4.52 1 95 205 GLU A C 1
ATOM 1632 O O . GLU A 1 205 ? -15.312 -0.389 -4.629 1 95 205 GLU A O 1
ATOM 1637 N N . LEU A 1 206 ? -15.422 -2.445 -5.48 1 97.06 206 LEU A N 1
ATOM 1638 C CA . LEU A 1 206 ? -15.969 -1.985 -6.754 1 97.06 206 LEU A CA 1
ATOM 1639 C C . LEU A 1 206 ? -17.438 -1.583 -6.598 1 97.06 206 LEU A C 1
ATOM 1641 O O . LEU A 1 206 ? -18.172 -2.193 -5.82 1 97.06 206 LEU A O 1
ATOM 1645 N N . SER A 1 207 ? -17.859 -0.529 -7.301 1 95.81 207 SER A N 1
ATOM 1646 C CA . SER A 1 207 ? -19.281 -0.224 -7.383 1 95.81 207 SER A CA 1
ATOM 1647 C C . SER A 1 207 ? -20.062 -1.366 -8.031 1 95.81 207 SER A C 1
ATOM 1649 O O . SER A 1 207 ? -19.5 -2.162 -8.781 1 95.81 207 SER A O 1
ATOM 1651 N N . PRO A 1 208 ? -21.312 -1.412 -7.777 1 95.19 208 PRO A N 1
ATOM 1652 C CA . PRO A 1 208 ? -22.109 -2.506 -8.344 1 95.19 208 PRO A CA 1
ATOM 1653 C C . PRO A 1 208 ? -22.031 -2.572 -9.867 1 95.19 208 PRO A C 1
ATOM 1655 O O . PRO A 1 208 ? -21.969 -3.664 -10.438 1 95.19 208 PRO A O 1
ATOM 1658 N N . HIS A 1 209 ? -22 -1.464 -10.555 1 96.06 209 HIS A N 1
ATOM 1659 C CA . HIS A 1 209 ? -21.938 -1.462 -12.016 1 96.06 209 HIS A CA 1
ATOM 1660 C C . HIS A 1 209 ? -20.578 -1.938 -12.5 1 96.06 209 HIS A C 1
ATOM 1662 O O . HIS A 1 209 ? -20.484 -2.621 -13.523 1 96.06 209 HIS A O 1
ATOM 1668 N N . MET A 1 210 ? -19.516 -1.565 -11.797 1 97.69 210 MET A N 1
ATOM 1669 C CA . MET A 1 210 ? -18.188 -2.055 -12.133 1 97.69 210 MET A CA 1
ATOM 1670 C C . MET A 1 210 ? -18.078 -3.551 -11.867 1 97.69 210 MET A C 1
ATOM 1672 O O . MET A 1 210 ? -17.422 -4.273 -12.625 1 97.69 210 MET A O 1
ATOM 1676 N N . GLN A 1 211 ? -18.688 -4.004 -10.766 1 98.12 211 GLN A N 1
ATOM 1677 C CA . GLN A 1 211 ? -18.766 -5.438 -10.508 1 98.12 211 GLN A CA 1
ATOM 1678 C C . GLN A 1 211 ? -19.406 -6.176 -11.672 1 98.12 211 GLN A C 1
ATOM 1680 O O . GLN A 1 211 ? -18.844 -7.137 -12.203 1 98.12 211 GLN A O 1
ATOM 1685 N N . LYS A 1 212 ? -20.531 -5.695 -12.07 1 97.56 212 LYS A N 1
ATOM 1686 C CA . LYS A 1 212 ? -21.266 -6.328 -13.164 1 97.56 212 LYS A CA 1
ATOM 1687 C C . LYS A 1 212 ? -20.453 -6.328 -14.453 1 97.56 212 LYS A C 1
ATOM 1689 O O . LYS A 1 212 ? -20.438 -7.324 -15.18 1 97.56 212 LYS A O 1
ATOM 1694 N N . LEU A 1 213 ? -19.797 -5.242 -14.75 1 98.12 213 LEU A N 1
ATOM 1695 C CA . LEU A 1 213 ? -18.953 -5.172 -15.938 1 98.12 213 LEU A CA 1
ATOM 1696 C C . LEU A 1 213 ? -17.875 -6.25 -15.898 1 98.12 213 LEU A C 1
ATOM 1698 O O . LEU A 1 213 ? -17.734 -7.035 -16.844 1 98.12 213 LEU A O 1
ATOM 1702 N N . LEU A 1 214 ? -17.141 -6.309 -14.812 1 98.69 214 LEU A N 1
ATOM 1703 C CA . LEU A 1 214 ? -16 -7.211 -14.703 1 98.69 214 LEU A CA 1
ATOM 1704 C C . LEU A 1 214 ? -16.469 -8.664 -14.672 1 98.69 214 LEU A C 1
ATOM 1706 O O . LEU A 1 214 ? -15.758 -9.555 -15.141 1 98.69 214 LEU A O 1
ATOM 1710 N N . GLU A 1 215 ? -17.641 -8.922 -14.141 1 98.56 215 GLU A N 1
ATOM 1711 C CA . GLU A 1 215 ? -18.219 -10.266 -14.109 1 98.56 215 GLU A CA 1
ATOM 1712 C C . GLU A 1 215 ? -18.438 -10.805 -15.523 1 98.56 215 GLU A C 1
ATOM 1714 O O . GLU A 1 215 ? -18.516 -12.016 -15.727 1 98.56 215 GLU A O 1
ATOM 1719 N N . GLY A 1 216 ? -18.516 -9.945 -16.469 1 97.88 216 GLY A N 1
ATOM 1720 C CA . GLY A 1 216 ? -18.766 -10.352 -17.844 1 97.88 216 GLY A CA 1
ATOM 1721 C C . GLY A 1 216 ? -17.5 -10.414 -18.672 1 97.88 216 GLY A C 1
ATOM 1722 O O . GLY A 1 216 ? -17.562 -10.703 -19.875 1 97.88 216 GLY A O 1
ATOM 1723 N N . LEU A 1 217 ? -16.344 -10.188 -18.062 1 98.62 217 LEU A N 1
ATOM 1724 C CA . LEU A 1 217 ? -15.109 -10.07 -18.844 1 98.62 217 LEU A CA 1
ATOM 1725 C C . LEU A 1 217 ? -14.172 -11.234 -18.531 1 98.62 217 LEU A C 1
ATOM 1727 O O . LEU A 1 217 ? -14.305 -11.883 -17.484 1 98.62 217 LEU A O 1
ATOM 1731 N N . HIS A 1 218 ? -13.273 -11.484 -19.438 1 98.75 218 HIS A N 1
ATOM 1732 C CA . HIS A 1 218 ? -12.117 -12.344 -19.25 1 98.75 218 HIS A CA 1
ATOM 1733 C C . HIS A 1 218 ? -10.82 -11.547 -19.312 1 98.75 218 HIS A C 1
ATOM 1735 O O . HIS A 1 218 ? -10.609 -10.766 -20.234 1 98.75 218 HIS A O 1
ATOM 1741 N N . ALA A 1 219 ? -10.008 -11.734 -18.344 1 98.75 219 ALA A N 1
ATOM 1742 C CA . ALA A 1 219 ? -8.664 -11.156 -18.422 1 98.75 219 ALA A CA 1
ATOM 1743 C C . ALA A 1 219 ? -7.738 -12.016 -19.266 1 98.75 219 ALA A C 1
ATOM 1745 O O . ALA A 1 219 ? -7.77 -13.242 -19.188 1 98.75 219 ALA A O 1
ATOM 1746 N N . VAL A 1 220 ? -6.945 -11.352 -20.062 1 98.19 220 VAL A N 1
ATOM 1747 C CA . VAL A 1 220 ? -5.918 -12.031 -20.844 1 98.19 220 VAL A CA 1
ATOM 1748 C C . VAL A 1 220 ? -4.637 -12.148 -20.016 1 98.19 220 VAL A C 1
ATOM 1750 O O . VAL A 1 220 ? -3.992 -11.148 -19.719 1 98.19 220 VAL A O 1
ATOM 1753 N N . HIS A 1 221 ? -4.32 -13.398 -19.609 1 98.19 221 HIS A N 1
ATOM 1754 C CA . HIS A 1 221 ? -3.074 -13.703 -18.906 1 98.19 221 HIS A CA 1
ATOM 1755 C C . HIS A 1 221 ? -2.023 -14.242 -19.875 1 98.19 221 HIS A C 1
ATOM 1757 O O . HIS A 1 221 ? -2.297 -15.156 -20.656 1 98.19 221 HIS A O 1
ATOM 1763 N N . THR A 1 222 ? -0.807 -13.68 -19.812 1 96.62 222 THR A N 1
ATOM 1764 C CA . THR A 1 222 ? 0.191 -14.109 -20.781 1 96.62 222 THR A CA 1
ATOM 1765 C C . THR A 1 222 ? 1.521 -14.414 -20.094 1 96.62 222 THR A C 1
ATOM 1767 O O . THR A 1 222 ? 1.866 -13.781 -19.094 1 96.62 222 THR A O 1
ATOM 1770 N N . SER A 1 223 ? 2.25 -15.43 -20.594 1 95.5 223 SER A N 1
ATOM 1771 C CA . SER A 1 223 ? 3.621 -15.68 -20.156 1 95.5 223 SER A CA 1
ATOM 1772 C C . SER A 1 223 ? 4.629 -15.148 -21.172 1 95.5 223 SER A C 1
ATOM 1774 O O . SER A 1 223 ? 5.84 -15.297 -20.984 1 95.5 223 SER A O 1
ATOM 1776 N N . ARG A 1 224 ? 4.176 -14.461 -22.25 1 93.5 224 ARG A N 1
ATOM 1777 C CA . ARG A 1 224 ? 5.043 -14.008 -23.344 1 93.5 224 ARG A CA 1
ATOM 1778 C C . ARG A 1 224 ? 6.09 -13.023 -22.828 1 93.5 224 ARG A C 1
ATOM 1780 O O . ARG A 1 224 ? 7.266 -13.125 -23.188 1 93.5 224 ARG A O 1
ATOM 1787 N N . LEU A 1 225 ? 5.613 -12.141 -22 1 92.19 225 LEU A N 1
ATOM 1788 C CA . LEU A 1 225 ? 6.488 -11.062 -21.547 1 92.19 225 LEU A CA 1
ATOM 1789 C C . LEU A 1 225 ? 7.527 -11.594 -20.562 1 92.19 225 LEU A C 1
ATOM 1791 O O . LEU A 1 225 ? 8.695 -11.195 -20.609 1 92.19 225 LEU A O 1
ATOM 1795 N N . GLN A 1 226 ? 7.105 -12.492 -19.734 1 93 226 GLN A N 1
ATOM 1796 C CA . GLN A 1 226 ? 8.031 -13.156 -18.812 1 93 226 GLN A CA 1
ATOM 1797 C C . GLN A 1 226 ? 9.039 -14 -19.578 1 93 226 GLN A C 1
ATOM 1799 O O . GLN A 1 226 ? 10.227 -14.031 -19.234 1 93 226 GLN A O 1
ATOM 1804 N N . TYR A 1 227 ? 8.594 -14.734 -20.547 1 93.38 227 TYR A N 1
ATOM 1805 C CA . TYR A 1 227 ? 9.438 -15.594 -21.359 1 93.38 227 TYR A CA 1
ATOM 1806 C C . TYR A 1 227 ? 10.617 -14.828 -21.938 1 93.38 227 TYR A C 1
ATOM 1808 O O . TYR A 1 227 ? 11.773 -15.219 -21.734 1 93.38 227 TYR A O 1
ATOM 1816 N N . ASP A 1 228 ? 10.344 -13.719 -22.547 1 93.12 228 ASP A N 1
ATOM 1817 C CA . ASP A 1 228 ? 11.375 -12.883 -23.156 1 93.12 228 ASP A CA 1
ATOM 1818 C C . ASP A 1 228 ? 12.32 -12.32 -22.109 1 93.12 228 ASP A C 1
ATOM 1820 O O . ASP A 1 228 ? 13.539 -12.32 -22.297 1 93.12 228 ASP A O 1
ATOM 1824 N N . THR A 1 229 ? 11.758 -11.875 -21.031 1 92.38 229 THR A N 1
ATOM 1825 C CA . THR A 1 229 ? 12.539 -11.219 -19.984 1 92.38 229 THR A CA 1
ATOM 1826 C C . THR A 1 229 ? 13.461 -12.227 -19.297 1 92.38 229 THR A C 1
ATOM 1828 O O . THR A 1 229 ? 14.617 -11.914 -19 1 92.38 229 THR A O 1
ATOM 1831 N N . LEU A 1 230 ? 13.008 -13.438 -19.016 1 91.75 230 LEU A N 1
ATOM 1832 C CA . LEU A 1 230 ? 13.805 -14.469 -18.359 1 91.75 230 LEU A CA 1
ATOM 1833 C C . LEU A 1 230 ? 15.039 -14.805 -19.188 1 91.75 230 LEU A C 1
ATOM 1835 O O . LEU A 1 230 ? 16.125 -15 -18.641 1 91.75 230 LEU A O 1
ATOM 1839 N N . ILE A 1 231 ? 14.852 -14.844 -20.406 1 92.94 231 ILE A N 1
ATOM 1840 C CA . ILE A 1 231 ? 15.953 -15.18 -21.312 1 92.94 231 ILE A CA 1
ATOM 1841 C C . ILE A 1 231 ? 16.906 -13.992 -21.438 1 92.94 231 ILE A C 1
ATOM 1843 O O . ILE A 1 231 ? 18.109 -14.133 -21.219 1 92.94 231 ILE A O 1
ATOM 1847 N N . ASP A 1 232 ? 16.375 -12.852 -21.719 1 93.31 232 ASP A N 1
ATOM 1848 C CA . ASP A 1 232 ? 17.172 -11.68 -22.078 1 93.31 232 ASP A CA 1
ATOM 1849 C C . ASP A 1 232 ? 17.891 -11.109 -20.844 1 93.31 232 ASP A C 1
ATOM 1851 O O . ASP A 1 232 ? 19.062 -10.75 -20.922 1 93.31 232 ASP A O 1
ATOM 1855 N N . TYR A 1 233 ? 17.219 -10.984 -19.766 1 89.31 233 TYR A N 1
ATOM 1856 C CA . TYR A 1 233 ? 17.75 -10.312 -18.578 1 89.31 233 TYR A CA 1
ATOM 1857 C C . TYR A 1 233 ? 18.422 -11.312 -17.641 1 89.31 233 TYR A C 1
ATOM 1859 O O . TYR A 1 233 ? 19.594 -11.156 -17.297 1 89.31 233 TYR A O 1
ATOM 1867 N N . PHE A 1 234 ? 17.75 -12.43 -17.359 1 87.56 234 PHE A N 1
ATOM 1868 C CA . PHE A 1 234 ? 18.234 -13.32 -16.312 1 87.56 234 PHE A CA 1
ATOM 1869 C C . PHE A 1 234 ? 19.141 -14.406 -16.891 1 87.56 234 PHE A C 1
ATOM 1871 O O . PHE A 1 234 ? 19.875 -15.062 -16.156 1 87.56 234 PHE A O 1
ATOM 1878 N N . GLY A 1 235 ? 19.094 -14.594 -18.156 1 88.12 235 GLY A N 1
ATOM 1879 C CA . GLY A 1 235 ? 19.828 -15.688 -18.75 1 88.12 235 GLY A CA 1
ATOM 1880 C C . GLY A 1 235 ? 19.266 -17.062 -18.438 1 88.12 235 GLY A C 1
ATOM 1881 O O . GLY A 1 235 ? 19.984 -18.047 -18.422 1 88.12 235 GLY A O 1
ATOM 1882 N N . ASP A 1 236 ? 17.984 -17.047 -18.078 1 89.81 236 ASP A N 1
ATOM 1883 C CA . ASP A 1 236 ? 17.281 -18.281 -17.75 1 89.81 236 ASP A CA 1
ATOM 1884 C C . ASP A 1 236 ? 16.828 -19.016 -19.016 1 89.81 236 ASP A C 1
ATOM 1886 O O . ASP A 1 236 ? 16.906 -18.469 -20.109 1 89.81 236 ASP A O 1
ATOM 1890 N N . GLU A 1 237 ? 16.484 -20.219 -18.797 1 91 237 GLU A N 1
ATOM 1891 C CA . GLU A 1 237 ? 16 -21.078 -19.891 1 91 237 GLU A CA 1
ATOM 1892 C C . GLU A 1 237 ? 14.602 -21.609 -19.578 1 91 237 GLU A C 1
ATOM 1894 O O . GLU A 1 237 ? 14.453 -22.75 -19.125 1 91 237 GLU A O 1
ATOM 1899 N N . PRO A 1 238 ? 13.625 -20.75 -19.875 1 91.75 238 PRO A N 1
ATOM 1900 C CA . PRO A 1 238 ? 12.273 -21.25 -19.641 1 91.75 238 PRO A CA 1
ATOM 1901 C C . PRO A 1 238 ? 12 -22.547 -20.406 1 91.75 238 PRO A C 1
ATOM 1903 O O . PRO A 1 238 ? 12.305 -22.656 -21.594 1 91.75 238 PRO A O 1
ATOM 1906 N N . ARG A 1 239 ? 11.305 -23.484 -19.828 1 92.44 239 ARG A N 1
ATOM 1907 C CA . ARG A 1 239 ? 11.195 -24.844 -20.375 1 92.44 239 ARG A CA 1
ATOM 1908 C C . ARG A 1 239 ? 9.93 -24.984 -21.219 1 92.44 239 ARG A C 1
ATOM 1910 O O . ARG A 1 239 ? 9.82 -25.906 -22.031 1 92.44 239 ARG A O 1
ATOM 1917 N N . ARG A 1 240 ? 9 -24.172 -21.031 1 91.69 240 ARG A N 1
ATOM 1918 C CA . ARG A 1 240 ? 7.734 -24.25 -21.75 1 91.69 240 ARG A CA 1
ATOM 1919 C C . ARG A 1 240 ? 7.555 -23.062 -22.688 1 91.69 240 ARG A C 1
ATOM 1921 O O . ARG A 1 240 ? 8 -21.953 -22.375 1 91.69 240 ARG A O 1
ATOM 1928 N N . PRO A 1 241 ? 6.867 -23.266 -23.781 1 93 241 PRO A N 1
ATOM 1929 C CA . PRO A 1 241 ? 6.602 -22.141 -24.672 1 93 241 PRO A CA 1
ATOM 1930 C C . PRO A 1 241 ? 5.637 -21.125 -24.062 1 93 241 PRO A C 1
ATOM 1932 O O . PRO A 1 241 ? 4.832 -21.469 -23.188 1 93 241 PRO A O 1
ATOM 1935 N N . PRO A 1 242 ? 5.781 -19.844 -24.547 1 93.75 242 PRO A N 1
ATOM 1936 C CA . PRO A 1 242 ? 4.84 -18.844 -24.047 1 93.75 242 PRO A CA 1
ATOM 1937 C C . PRO A 1 242 ? 3.393 -19.156 -24.422 1 93.75 242 PRO A C 1
ATOM 1939 O O . PRO A 1 242 ? 3.141 -19.781 -25.453 1 93.75 242 PRO A O 1
ATOM 1942 N N . MET A 1 243 ? 2.422 -18.719 -23.641 1 94.25 243 MET A N 1
ATOM 1943 C CA . MET A 1 243 ? 1.008 -18.969 -23.906 1 94.25 243 MET A CA 1
ATOM 1944 C C . MET A 1 243 ? 0.148 -17.828 -23.375 1 94.25 243 MET A C 1
ATOM 1946 O O . MET A 1 243 ? 0.575 -17.078 -22.5 1 94.25 243 MET A O 1
ATOM 1950 N N . ASP A 1 244 ? -1.017 -17.672 -23.938 1 95.75 244 ASP A N 1
ATOM 1951 C CA . ASP A 1 244 ? -2.096 -16.812 -23.469 1 95.75 244 ASP A CA 1
ATOM 1952 C C . ASP A 1 244 ? -3.295 -17.625 -23 1 95.75 244 ASP A C 1
ATOM 1954 O O . ASP A 1 244 ? -3.633 -18.641 -23.625 1 95.75 244 ASP A O 1
ATOM 1958 N N . THR A 1 245 ? -3.812 -17.25 -21.953 1 97.44 245 THR A N 1
ATOM 1959 C CA . THR A 1 245 ? -5.078 -17.812 -21.5 1 97.44 245 THR A CA 1
ATOM 1960 C C . THR A 1 245 ? -6.066 -16.719 -21.141 1 97.44 245 THR A C 1
ATOM 1962 O O . THR A 1 245 ? -5.668 -15.602 -20.812 1 97.44 245 THR A O 1
ATOM 1965 N N . HIS A 1 246 ? -7.32 -16.969 -21.406 1 98.31 246 HIS A N 1
ATOM 1966 C CA . HIS A 1 246 ? -8.406 -16.094 -20.953 1 98.31 246 HIS A CA 1
ATOM 1967 C C . HIS A 1 246 ? -9.109 -16.688 -19.734 1 98.31 246 HIS A C 1
ATOM 1969 O O . HIS A 1 246 ? -9.719 -17.75 -19.828 1 98.31 246 HIS A O 1
ATOM 1975 N N . HIS A 1 247 ? -8.984 -16.078 -18.625 1 98.75 247 HIS A N 1
ATOM 1976 C CA . HIS A 1 247 ? -9.688 -16.453 -17.406 1 98.75 247 HIS A CA 1
ATOM 1977 C C . HIS A 1 247 ? -10.695 -15.398 -17 1 98.75 247 HIS A C 1
ATOM 1979 O O . HIS A 1 247 ? -10.523 -14.219 -17.312 1 98.75 247 HIS A O 1
ATOM 1985 N N . PRO A 1 248 ? -11.781 -15.836 -16.312 1 98.81 248 PRO A N 1
ATOM 1986 C CA . PRO A 1 248 ? -12.727 -14.82 -15.852 1 98.81 248 PRO A CA 1
ATOM 1987 C C . PRO A 1 248 ? -12.055 -13.719 -15.031 1 98.81 248 PRO A C 1
ATOM 1989 O O . PRO A 1 248 ? -11.211 -14.008 -14.172 1 98.81 248 PRO A O 1
ATOM 1992 N N . ALA A 1 249 ? -12.43 -12.461 -15.305 1 98.88 249 ALA A N 1
ATOM 1993 C CA . ALA A 1 249 ? -11.859 -11.336 -14.562 1 98.88 249 ALA A CA 1
ATOM 1994 C C . ALA A 1 249 ? -12.312 -11.352 -13.109 1 98.88 249 ALA A C 1
ATOM 1996 O O . ALA A 1 249 ? -11.617 -10.828 -12.234 1 98.88 249 ALA A O 1
ATOM 1997 N N . ILE A 1 250 ? -13.508 -11.812 -12.898 1 98.88 250 ILE A N 1
ATOM 1998 C CA . ILE A 1 250 ? -13.992 -12.195 -11.57 1 98.88 250 ILE A CA 1
ATOM 1999 C C . ILE A 1 250 ? -14.148 -13.711 -11.5 1 98.88 250 ILE A C 1
ATOM 2001 O O . ILE A 1 250 ? -14.82 -14.32 -12.336 1 98.88 250 ILE A O 1
ATOM 2005 N N . ARG A 1 251 ? -13.516 -14.297 -10.57 1 98.81 251 ARG A N 1
ATOM 2006 C CA . ARG A 1 251 ? -13.664 -15.742 -10.414 1 98.81 251 ARG A CA 1
ATOM 2007 C C . ARG A 1 251 ? -14.469 -16.078 -9.156 1 98.81 251 ARG A C 1
ATOM 2009 O O . ARG A 1 251 ? -14.625 -15.234 -8.273 1 98.81 251 ARG A O 1
ATOM 2016 N N . THR A 1 252 ? -14.984 -17.25 -9.086 1 98.81 252 THR A N 1
ATOM 2017 C CA . THR A 1 252 ? -15.586 -17.828 -7.891 1 98.81 252 THR A CA 1
ATOM 2018 C C . THR A 1 252 ? -14.617 -18.797 -7.211 1 98.81 252 THR A C 1
ATOM 2020 O O . THR A 1 252 ? -14.102 -19.719 -7.844 1 98.81 252 THR A O 1
ATOM 2023 N N . HIS A 1 253 ? -14.312 -18.516 -6.02 1 98.75 253 HIS A N 1
ATOM 2024 C CA . HIS A 1 253 ? -13.469 -19.438 -5.281 1 98.75 253 HIS A CA 1
ATOM 2025 C C . HIS A 1 253 ? -14.18 -20.781 -5.082 1 98.75 253 HIS A C 1
ATOM 2027 O O . HIS A 1 253 ? -15.312 -20.828 -4.602 1 98.75 253 HIS A O 1
ATOM 2033 N N . PRO A 1 254 ? -13.555 -21.859 -5.398 1 97.94 254 PRO A N 1
ATOM 2034 C CA . PRO A 1 254 ? -14.258 -23.141 -5.414 1 97.94 254 PRO A CA 1
ATOM 2035 C C . PRO A 1 254 ? -14.695 -23.594 -4.02 1 97.94 254 PRO A C 1
ATOM 2037 O O . PRO A 1 254 ? -15.742 -24.234 -3.873 1 97.94 254 PRO A O 1
ATOM 2040 N N . VAL A 1 255 ? -14 -23.188 -2.973 1 98.19 255 VAL A N 1
ATOM 2041 C CA . VAL A 1 255 ? -14.281 -23.672 -1.627 1 98.19 255 VAL A CA 1
ATOM 2042 C C . VAL A 1 255 ? -15.188 -22.688 -0.897 1 98.19 255 VAL A C 1
ATOM 2044 O O . VAL A 1 255 ? -16.266 -23.047 -0.443 1 98.19 255 VAL A O 1
ATOM 2047 N N . THR A 1 256 ? -14.797 -21.391 -0.863 1 98.19 256 THR A N 1
ATOM 2048 C CA . THR A 1 256 ? -15.547 -20.391 -0.104 1 98.19 256 THR A CA 1
ATOM 2049 C C . THR A 1 256 ? -16.812 -19.969 -0.857 1 98.19 256 THR A C 1
ATOM 2051 O O . THR A 1 256 ? -17.75 -19.438 -0.262 1 98.19 256 THR A O 1
ATOM 2054 N N . GLY A 1 257 ? -16.75 -20.141 -2.178 1 98.44 257 GLY A N 1
ATOM 2055 C CA . GLY A 1 257 ? -17.859 -19.688 -3.002 1 98.44 257 GLY A CA 1
ATOM 2056 C C . GLY A 1 257 ? -17.891 -18.188 -3.188 1 98.44 257 GLY A C 1
ATOM 2057 O O . GLY A 1 257 ? -18.844 -17.641 -3.738 1 98.44 257 GLY A O 1
ATOM 2058 N N . LEU A 1 258 ? -16.922 -17.484 -2.75 1 98.75 258 LEU A N 1
ATOM 2059 C CA . LEU A 1 258 ? -16.875 -16.016 -2.811 1 98.75 258 LEU A CA 1
ATOM 2060 C C . LEU A 1 258 ? -16.312 -15.547 -4.145 1 98.75 258 LEU A C 1
ATOM 2062 O O . LEU A 1 258 ? -15.484 -16.234 -4.75 1 98.75 258 LEU A O 1
ATOM 2066 N N . LYS A 1 259 ? -16.766 -14.375 -4.574 1 98.88 259 LYS A N 1
ATOM 2067 C CA . LYS A 1 259 ? -16.203 -13.703 -5.746 1 98.88 259 LYS A CA 1
ATOM 2068 C C . LYS A 1 259 ? -14.867 -13.039 -5.41 1 98.88 259 LYS A C 1
ATOM 2070 O O . LYS A 1 259 ? -14.711 -12.469 -4.328 1 98.88 259 LYS A O 1
ATOM 2075 N N . SER A 1 260 ? -13.922 -13.148 -6.285 1 98.81 260 SER A N 1
ATOM 2076 C CA . SER A 1 260 ? -12.586 -12.578 -6.141 1 98.81 260 SER A CA 1
ATOM 2077 C C . SER A 1 260 ? -12.109 -11.945 -7.445 1 98.81 260 SER A C 1
ATOM 2079 O O . SER A 1 260 ? -12.352 -12.484 -8.523 1 98.81 260 SER A O 1
ATOM 2081 N N . LEU A 1 261 ? -11.5 -10.758 -7.367 1 98.88 261 LEU A N 1
ATOM 2082 C CA . LEU A 1 261 ? -10.852 -10.172 -8.539 1 98.88 261 LEU A CA 1
ATOM 2083 C C . LEU A 1 261 ? -9.734 -11.078 -9.047 1 98.88 261 LEU A C 1
ATOM 2085 O O . LEU A 1 261 ? -8.836 -11.445 -8.289 1 98.88 261 LEU A O 1
ATOM 2089 N N . ASN A 1 262 ? -9.797 -11.484 -10.273 1 98.69 262 ASN A N 1
ATOM 2090 C CA . ASN A 1 262 ? -8.812 -12.359 -10.914 1 98.69 262 ASN A CA 1
ATOM 2091 C C . ASN A 1 262 ? -8.023 -11.633 -11.992 1 98.69 262 ASN A C 1
ATOM 2093 O O . ASN A 1 262 ? -7.961 -12.086 -13.133 1 98.69 262 ASN A O 1
ATOM 2097 N N . VAL A 1 263 ? -7.535 -10.477 -11.727 1 98.75 263 VAL A N 1
ATOM 2098 C CA . VAL A 1 263 ? -6.688 -9.617 -12.547 1 98.75 263 VAL A CA 1
ATOM 2099 C C . VAL A 1 263 ? -5.441 -9.227 -11.766 1 98.75 263 VAL A C 1
ATOM 2101 O O . VAL A 1 263 ? -5.527 -8.883 -10.578 1 98.75 263 VAL A O 1
ATOM 2104 N N . ASN A 1 264 ? -4.277 -9.375 -12.344 1 98.38 264 ASN A N 1
ATOM 2105 C CA . ASN A 1 264 ? -3.051 -8.945 -11.68 1 98.38 264 ASN A CA 1
ATOM 2106 C C . ASN A 1 264 ? -2.18 -8.102 -12.609 1 98.38 264 ASN A C 1
ATOM 2108 O O . ASN A 1 264 ? -2.498 -7.934 -13.781 1 98.38 264 ASN A O 1
ATOM 2112 N N . LEU A 1 265 ? -1.141 -7.598 -12.125 1 97 265 LEU A N 1
ATOM 2113 C CA . LEU A 1 265 ? -0.4 -6.543 -12.805 1 97 265 LEU A CA 1
ATOM 2114 C C . LEU A 1 265 ? 0.829 -7.109 -13.516 1 97 265 LEU A C 1
ATOM 2116 O O . LEU A 1 265 ? 1.512 -6.395 -14.25 1 97 265 LEU A O 1
ATOM 2120 N N . VAL A 1 266 ? 1.049 -8.391 -13.328 1 96.62 266 VAL A N 1
ATOM 2121 C CA . VAL A 1 266 ? 2.277 -8.984 -13.852 1 96.62 266 VAL A CA 1
ATOM 2122 C C . VAL A 1 266 ? 1.973 -9.766 -15.125 1 96.62 266 VAL A C 1
ATOM 2124 O O . VAL A 1 266 ? 2.723 -9.688 -16.109 1 96.62 266 VAL A O 1
ATOM 2127 N N . TYR A 1 267 ? 0.82 -10.406 -15.125 1 97.62 267 TYR A N 1
ATOM 2128 C CA . TYR A 1 267 ? 0.586 -11.336 -16.234 1 97.62 267 TYR A CA 1
ATOM 2129 C C . TYR A 1 267 ? -0.573 -10.859 -17.094 1 97.62 267 TYR A C 1
ATOM 2131 O O . TYR A 1 267 ? -0.741 -11.328 -18.234 1 97.62 267 TYR A O 1
ATOM 2139 N N . CYS A 1 268 ? -1.41 -9.977 -16.672 1 97.94 268 CYS A N 1
ATOM 2140 C CA . CYS A 1 268 ? -2.582 -9.562 -17.438 1 97.94 268 CYS A CA 1
ATOM 2141 C C . CYS A 1 268 ? -2.248 -8.406 -18.375 1 97.94 268 CYS A C 1
ATOM 2143 O O . CYS A 1 268 ? -1.596 -7.445 -17.953 1 97.94 268 CYS A O 1
ATOM 2145 N N . THR A 1 269 ? -2.732 -8.453 -19.562 1 96.44 269 THR A N 1
ATOM 2146 C CA . THR A 1 269 ? -2.436 -7.41 -20.547 1 96.44 269 THR A CA 1
ATOM 2147 C C . THR A 1 269 ? -3.713 -6.695 -20.969 1 96.44 269 THR A C 1
ATOM 2149 O O . THR A 1 269 ? -3.656 -5.691 -21.688 1 96.44 269 THR A O 1
ATOM 2152 N N . GLY A 1 270 ? -4.84 -7.238 -20.594 1 97.25 270 GLY A N 1
ATOM 2153 C CA . GLY A 1 270 ? -6.109 -6.629 -20.969 1 97.25 270 GLY A CA 1
ATOM 2154 C C . GLY A 1 270 ? -7.289 -7.566 -20.797 1 97.25 270 GLY A C 1
ATOM 2155 O O . GLY A 1 270 ? -7.246 -8.492 -19.984 1 97.25 270 GLY A O 1
ATOM 2156 N N . PHE A 1 271 ? -8.336 -7.211 -21.531 1 98.31 271 PHE A N 1
ATOM 2157 C CA . PHE A 1 271 ? -9.586 -7.957 -21.453 1 98.31 271 PHE A CA 1
ATOM 2158 C C . PHE A 1 271 ? -10.062 -8.375 -22.844 1 98.31 271 PHE A C 1
ATOM 2160 O O . PHE A 1 271 ? -10.07 -7.562 -23.766 1 98.31 271 PHE A O 1
ATOM 2167 N N . ALA A 1 272 ? -10.5 -9.547 -22.906 1 98.25 272 ALA A N 1
ATOM 2168 C CA . ALA A 1 272 ? -10.758 -10.172 -24.203 1 98.25 272 ALA A CA 1
ATOM 2169 C C . ALA A 1 272 ? -11.914 -9.492 -24.922 1 98.25 272 ALA A C 1
ATOM 2171 O O . ALA A 1 272 ? -11.922 -9.398 -26.156 1 98.25 272 ALA A O 1
ATOM 2172 N N . GLU A 1 273 ? -12.898 -9.023 -24.203 1 98.31 273 GLU A N 1
ATOM 2173 C CA . GLU A 1 273 ? -14.156 -8.578 -24.781 1 98.31 273 GLU A CA 1
ATOM 2174 C C . GLU A 1 273 ? -14.117 -7.09 -25.125 1 98.31 273 GLU A C 1
ATOM 2176 O O . GLU A 1 273 ? -15.008 -6.578 -25.812 1 98.31 273 GLU A O 1
ATOM 2181 N N . LEU A 1 274 ? -13.094 -6.43 -24.75 1 98.12 274 LEU A N 1
ATOM 2182 C CA . LEU A 1 274 ? -13.07 -4.977 -24.891 1 98.12 274 LEU A CA 1
ATOM 2183 C C . LEU A 1 274 ? -12.109 -4.555 -26 1 98.12 274 LEU A C 1
ATOM 2185 O O . LEU A 1 274 ? -11.102 -5.223 -26.234 1 98.12 274 LEU A O 1
ATOM 2189 N N . LYS A 1 275 ? -12.461 -3.396 -26.578 1 96.31 275 LYS A N 1
ATOM 2190 C CA . LYS A 1 275 ? -11.5 -2.766 -27.484 1 96.31 275 LYS A CA 1
ATOM 2191 C C . LYS A 1 275 ? -10.266 -2.291 -26.719 1 96.31 275 LYS A C 1
ATOM 2193 O O . LYS A 1 275 ? -10.32 -2.045 -25.516 1 96.31 275 LYS A O 1
ATOM 2198 N N . LYS A 1 276 ? -9.297 -2.074 -27.422 1 95.69 276 LYS A N 1
ATOM 2199 C CA . LYS A 1 276 ? -7.973 -1.858 -26.844 1 95.69 276 LYS A CA 1
ATOM 2200 C C . LYS A 1 276 ? -7.973 -0.651 -25.906 1 95.69 276 LYS A C 1
ATOM 2202 O O . LYS A 1 276 ? -7.52 -0.74 -24.766 1 95.69 276 LYS A O 1
ATOM 2207 N N . ALA A 1 277 ? -8.492 0.424 -26.422 1 95 277 ALA A N 1
ATOM 2208 C CA . ALA A 1 277 ? -8.461 1.637 -25.609 1 95 277 ALA A CA 1
ATOM 2209 C C . ALA A 1 277 ? -9.289 1.469 -24.344 1 95 277 ALA A C 1
ATOM 2211 O O . ALA A 1 277 ? -8.914 1.961 -23.281 1 95 277 ALA A O 1
ATOM 2212 N N . GLU A 1 278 ? -10.445 0.783 -24.469 1 95.44 278 GLU A N 1
ATOM 2213 C CA . GLU A 1 278 ? -11.289 0.481 -23.312 1 95.44 278 GLU A CA 1
ATOM 2214 C C . GLU A 1 278 ? -10.57 -0.44 -22.328 1 95.44 278 GLU A C 1
ATOM 2216 O O . GLU A 1 278 ? -10.602 -0.208 -21.125 1 95.44 278 GLU A O 1
ATOM 2221 N N . SER A 1 279 ? -9.938 -1.371 -22.875 1 97.19 279 SER A N 1
ATOM 2222 C CA . SER A 1 279 ? -9.195 -2.355 -22.109 1 97.19 279 SER A CA 1
ATOM 2223 C C . SER A 1 279 ? -8.062 -1.697 -21.312 1 97.19 279 SER A C 1
ATOM 2225 O O . SER A 1 279 ? -7.914 -1.932 -20.109 1 97.19 279 SER A O 1
ATOM 2227 N N . ASP A 1 280 ? -7.336 -0.875 -21.984 1 97 280 ASP A N 1
ATOM 2228 C CA . ASP A 1 280 ? -6.207 -0.205 -21.344 1 97 280 ASP A CA 1
ATOM 2229 C C . ASP A 1 280 ? -6.68 0.711 -20.219 1 97 280 ASP A C 1
ATOM 2231 O O . ASP A 1 280 ? -6.055 0.769 -19.156 1 97 280 ASP A O 1
ATOM 2235 N N . ALA A 1 281 ? -7.711 1.423 -20.422 1 97.06 281 ALA A N 1
ATOM 2236 C CA . ALA A 1 281 ? -8.25 2.324 -19.406 1 97.06 281 ALA A CA 1
ATOM 2237 C C . ALA A 1 281 ? -8.719 1.551 -18.172 1 97.06 281 ALA A C 1
ATOM 2239 O O . ALA A 1 281 ? -8.469 1.968 -17.047 1 97.06 281 ALA A O 1
ATOM 2240 N N . LEU A 1 282 ? -9.383 0.437 -18.391 1 98 282 LEU A N 1
ATOM 2241 C CA . LEU A 1 282 ? -9.867 -0.384 -17.281 1 98 282 LEU A CA 1
ATOM 2242 C C . LEU A 1 282 ? -8.695 -0.982 -16.5 1 98 282 LEU A C 1
ATOM 2244 O O . LEU A 1 282 ? -8.727 -1.026 -15.266 1 98 282 LEU A O 1
ATOM 2248 N N . LEU A 1 283 ? -7.684 -1.417 -17.203 1 97.88 283 LEU A N 1
ATOM 2249 C CA . LEU A 1 283 ? -6.508 -1.965 -16.547 1 97.88 283 LEU A CA 1
ATOM 2250 C C . LEU A 1 283 ? -5.801 -0.894 -15.711 1 97.88 283 LEU A C 1
ATOM 2252 O O . LEU A 1 283 ? -5.301 -1.176 -14.625 1 97.88 283 LEU A O 1
ATOM 2256 N N . GLN A 1 284 ? -5.742 0.308 -16.234 1 97.06 284 GLN A N 1
ATOM 2257 C CA . GLN A 1 284 ? -5.156 1.419 -15.484 1 97.06 284 GLN A CA 1
ATOM 2258 C C . GLN A 1 284 ? -5.949 1.704 -14.211 1 97.06 284 GLN A C 1
ATOM 2260 O O . GLN A 1 284 ? -5.367 1.947 -13.156 1 97.06 284 GLN A O 1
ATOM 2265 N N . PHE A 1 285 ? -7.254 1.72 -14.297 1 97.75 285 PHE A N 1
ATOM 2266 C CA . PHE A 1 285 ? -8.102 1.885 -13.125 1 97.75 285 PHE A CA 1
ATOM 2267 C C . PHE A 1 285 ? -7.82 0.795 -12.094 1 97.75 285 PHE A C 1
ATOM 2269 O O . PHE A 1 285 ? -7.645 1.083 -10.906 1 97.75 285 PHE A O 1
ATOM 2276 N N . LEU A 1 286 ? -7.707 -0.452 -12.547 1 98.56 286 LEU A N 1
ATOM 2277 C CA . LEU A 1 286 ? -7.496 -1.581 -11.648 1 98.56 286 LEU A CA 1
ATOM 2278 C C . LEU A 1 286 ? -6.105 -1.525 -11.023 1 98.56 286 LEU A C 1
ATOM 2280 O O . LEU A 1 286 ? -5.922 -1.938 -9.875 1 98.56 286 LEU A O 1
ATOM 2284 N N . THR A 1 287 ? -5.145 -1.032 -11.82 1 98.19 287 THR A N 1
ATOM 2285 C CA . THR A 1 287 ? -3.807 -0.843 -11.266 1 98.19 287 THR A CA 1
ATOM 2286 C C . THR A 1 287 ? -3.854 0.076 -10.047 1 98.19 287 THR A C 1
ATOM 2288 O O . THR A 1 287 ? -3.297 -0.248 -8.992 1 98.19 287 THR A O 1
ATOM 2291 N N . LEU A 1 288 ? -4.539 1.168 -10.133 1 97.69 288 LEU A N 1
ATOM 2292 C CA . LEU A 1 288 ? -4.672 2.078 -9 1 97.69 288 LEU A CA 1
ATOM 229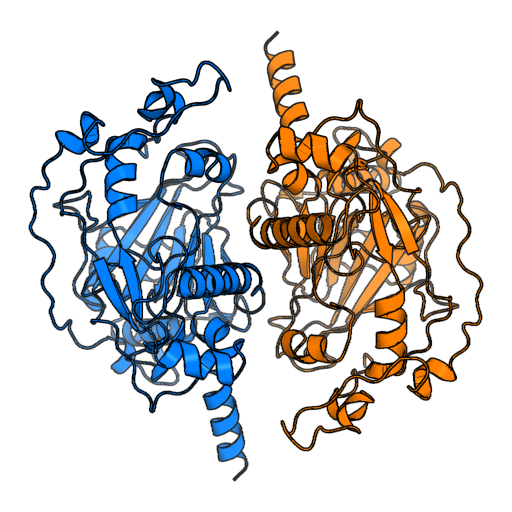3 C C . LEU A 1 288 ? -5.465 1.431 -7.867 1 97.69 288 LEU A C 1
ATOM 2295 O O . LEU A 1 288 ? -5.109 1.562 -6.695 1 97.69 288 LEU A O 1
ATOM 2299 N N . LEU A 1 289 ? -6.551 0.744 -8.211 1 97.75 289 LEU A N 1
ATOM 2300 C CA . LEU A 1 289 ? -7.363 0.082 -7.195 1 97.75 289 LEU A CA 1
ATOM 2301 C C . LEU A 1 289 ? -6.52 -0.879 -6.363 1 97.75 289 LEU A C 1
ATOM 2303 O O . LEU A 1 289 ? -6.566 -0.845 -5.133 1 97.75 289 LEU A O 1
ATOM 2307 N N . ILE A 1 290 ? -5.734 -1.675 -7.035 1 98.5 290 ILE A N 1
ATOM 2308 C CA . ILE A 1 290 ? -4.938 -2.695 -6.363 1 98.5 290 ILE A CA 1
ATOM 2309 C C . ILE A 1 290 ? -3.914 -2.031 -5.445 1 98.5 290 ILE A C 1
ATOM 2311 O O . ILE A 1 290 ? -3.766 -2.42 -4.285 1 98.5 290 ILE A O 1
ATOM 2315 N N . HIS A 1 291 ? -3.285 -1.001 -5.859 1 98 291 HIS A N 1
ATOM 2316 C CA . HIS A 1 291 ? -2.223 -0.371 -5.086 1 98 291 HIS A CA 1
ATOM 2317 C C . HIS A 1 291 ? -2.793 0.485 -3.959 1 98 291 HIS A C 1
ATOM 2319 O O . HIS A 1 291 ? -2.123 0.716 -2.949 1 98 291 HIS A O 1
ATOM 2325 N N . SER A 1 292 ? -4.023 0.998 -4.078 1 96.75 292 SER A N 1
ATOM 2326 C CA . SER A 1 292 ? -4.547 1.966 -3.117 1 96.75 292 SER A CA 1
ATOM 2327 C C . SER A 1 292 ? -5.461 1.295 -2.1 1 96.75 292 SER A C 1
ATOM 2329 O O . SER A 1 292 ? -6.094 1.971 -1.284 1 96.75 292 SER A O 1
ATOM 2331 N N . SER A 1 293 ? -5.586 -0.046 -2.104 1 95.75 293 SER A N 1
ATOM 2332 C CA . SER A 1 293 ? -6.508 -0.744 -1.209 1 95.75 293 SER A CA 1
ATOM 2333 C C . SER A 1 293 ? -5.789 -1.25 0.037 1 95.75 293 SER A C 1
ATOM 2335 O O . SER A 1 293 ? -5.871 -2.434 0.369 1 95.75 293 SER A O 1
ATOM 2337 N N . ASP A 1 294 ? -5.297 -0.321 0.768 1 94.75 294 ASP A N 1
ATOM 2338 C CA . ASP A 1 294 ? -4.559 -0.658 1.982 1 94.75 294 ASP A CA 1
ATOM 2339 C C . ASP A 1 294 ? -5.469 -1.334 3.006 1 94.75 294 ASP A C 1
ATOM 2341 O O . ASP A 1 294 ? -4.992 -2.07 3.875 1 94.75 294 ASP A O 1
ATOM 2345 N N . ASP A 1 295 ? -6.73 -1.072 2.947 1 94.38 295 ASP A N 1
ATOM 2346 C CA . ASP A 1 295 ? -7.691 -1.707 3.846 1 94.38 295 ASP A CA 1
ATOM 2347 C C . ASP A 1 295 ? -7.805 -3.201 3.559 1 94.38 295 ASP A C 1
ATOM 2349 O O . ASP A 1 295 ? -8.312 -3.961 4.387 1 94.38 295 ASP A O 1
ATOM 2353 N N . HIS A 1 296 ? -7.324 -3.672 2.451 1 97.25 296 HIS A N 1
ATOM 2354 C CA . HIS A 1 296 ? -7.336 -5.082 2.07 1 97.25 296 HIS A CA 1
ATOM 2355 C C . HIS A 1 296 ? -5.922 -5.609 1.865 1 97.25 296 HIS A C 1
ATOM 2357 O O . HIS A 1 296 ? -5.719 -6.594 1.154 1 97.25 296 HIS A O 1
ATOM 2363 N N . TYR A 1 297 ? -5.012 -5.02 2.508 1 97.69 297 TYR A N 1
ATOM 2364 C CA . TYR A 1 297 ? -3.578 -5.199 2.307 1 97.69 297 TYR A CA 1
ATOM 2365 C C . TYR A 1 297 ? -2.902 -5.676 3.588 1 97.69 297 TYR A C 1
ATOM 2367 O O . TYR A 1 297 ? -3.295 -5.277 4.688 1 97.69 297 TYR A O 1
ATOM 2375 N N . VAL A 1 298 ? -1.897 -6.594 3.389 1 98.25 298 VAL A N 1
ATOM 2376 C CA . VAL A 1 298 ? -1.025 -6.965 4.496 1 98.25 298 VAL A CA 1
ATOM 2377 C C . VAL A 1 298 ? 0.423 -7.031 4.016 1 98.25 298 VAL A C 1
ATOM 2379 O O . VAL A 1 298 ? 0.691 -7.449 2.889 1 98.25 298 VAL A O 1
ATOM 2382 N N . ARG A 1 299 ? 1.317 -6.527 4.805 1 97.62 299 ARG A N 1
ATOM 2383 C CA . ARG A 1 299 ? 2.756 -6.641 4.582 1 97.62 299 ARG A CA 1
ATOM 2384 C C . ARG A 1 299 ? 3.414 -7.477 5.676 1 97.62 299 ARG A C 1
ATOM 2386 O O . ARG A 1 299 ? 3.229 -7.207 6.863 1 97.62 299 ARG A O 1
ATOM 2393 N N . TRP A 1 300 ? 4.129 -8.5 5.289 1 97.38 300 TRP A N 1
ATOM 2394 C CA . TRP A 1 300 ? 4.742 -9.438 6.227 1 97.38 300 TRP A CA 1
ATOM 2395 C C . TRP A 1 300 ? 6.25 -9.234 6.301 1 97.38 300 TRP A C 1
ATOM 2397 O O . TRP A 1 300 ? 6.941 -9.305 5.285 1 97.38 300 TRP A O 1
ATOM 2407 N N . LYS A 1 301 ? 6.738 -8.883 7.473 1 95.62 301 LYS A N 1
ATOM 2408 C CA . LYS A 1 301 ? 8.172 -8.82 7.742 1 95.62 301 LYS A CA 1
ATOM 2409 C C . LYS A 1 301 ? 8.734 -10.203 8.055 1 95.62 301 LYS A C 1
ATOM 2411 O O . LYS A 1 301 ? 8.453 -10.773 9.117 1 95.62 301 LYS A O 1
ATOM 2416 N N . TRP A 1 302 ? 9.578 -10.656 7.227 1 96.44 302 TRP A N 1
ATOM 2417 C CA . TRP A 1 302 ? 10.133 -12.008 7.332 1 96.44 302 TRP A CA 1
ATOM 2418 C C . TRP A 1 302 ? 11.188 -12.078 8.43 1 96.44 302 TRP A C 1
ATOM 2420 O O . TRP A 1 302 ? 11.805 -11.062 8.766 1 96.44 302 TRP A O 1
ATOM 2430 N N . GLN A 1 303 ? 11.328 -13.172 9.016 1 95.88 303 GLN A N 1
ATOM 2431 C CA . GLN A 1 303 ? 12.445 -13.664 9.812 1 95.88 303 GLN A CA 1
ATOM 2432 C C . GLN A 1 303 ? 12.812 -15.094 9.43 1 95.88 303 GLN A C 1
ATOM 2434 O O . GLN A 1 303 ? 11.969 -15.844 8.938 1 95.88 303 GLN A O 1
ATOM 2439 N N . PRO A 1 304 ? 14.102 -15.375 9.609 1 96.06 304 PRO A N 1
ATOM 2440 C CA . PRO A 1 304 ? 14.391 -16.797 9.398 1 96.06 304 PRO A CA 1
ATOM 2441 C C . PRO A 1 304 ? 13.477 -17.703 10.211 1 96.06 304 PRO A C 1
ATOM 2443 O O . PRO A 1 304 ? 13.242 -17.453 11.391 1 96.06 304 PRO A O 1
ATOM 2446 N N . GLY A 1 305 ? 12.891 -18.672 9.508 1 97.06 305 GLY A N 1
ATOM 2447 C CA . GLY A 1 305 ? 11.969 -19.578 10.164 1 97.06 305 GLY A CA 1
ATOM 2448 C C . GLY A 1 305 ? 10.508 -19.172 10 1 97.06 305 GLY A C 1
ATOM 2449 O O . GLY A 1 305 ? 9.609 -19.938 10.367 1 97.06 305 GLY A O 1
ATOM 2450 N N . SER A 1 306 ? 10.281 -18.047 9.43 1 97.81 306 SER A N 1
ATOM 2451 C CA . SER A 1 306 ? 8.922 -17.625 9.156 1 97.81 306 SER A CA 1
ATOM 2452 C C . SER A 1 306 ? 8.344 -18.344 7.945 1 97.81 306 SER A C 1
ATOM 2454 O O . SER A 1 306 ? 9.086 -18.766 7.055 1 97.81 306 SER A O 1
ATOM 2456 N N . ILE A 1 307 ? 7.023 -18.5 7.984 1 98.69 307 ILE A N 1
ATOM 2457 C CA . ILE A 1 307 ? 6.305 -19.141 6.891 1 98.69 307 ILE A CA 1
ATOM 2458 C C . ILE A 1 307 ? 5.09 -18.312 6.508 1 98.69 307 ILE A C 1
ATOM 2460 O O . ILE A 1 307 ? 4.414 -17.75 7.379 1 98.69 307 ILE A O 1
ATOM 2464 N N . ALA A 1 308 ? 4.887 -18.172 5.25 1 98.81 308 ALA A N 1
ATOM 2465 C CA . ALA A 1 308 ? 3.604 -17.719 4.719 1 98.81 308 ALA A CA 1
ATOM 2466 C C . ALA A 1 308 ? 2.971 -18.781 3.822 1 98.81 308 ALA A C 1
ATOM 2468 O O . ALA A 1 308 ? 3.639 -19.344 2.955 1 98.81 308 ALA A O 1
ATOM 2469 N N . LEU A 1 309 ? 1.76 -19.141 4.059 1 98.88 309 LEU A N 1
ATOM 2470 C CA . LEU A 1 309 ? 0.913 -19.984 3.23 1 98.88 309 LEU A CA 1
ATOM 2471 C C . LEU A 1 309 ? -0.265 -19.203 2.666 1 98.88 309 LEU A C 1
ATOM 2473 O O . LEU A 1 309 ? -1.082 -18.672 3.424 1 98.88 309 LEU A O 1
ATOM 2477 N N . TRP A 1 310 ? -0.341 -19.109 1.321 1 98.88 310 TRP A N 1
ATOM 2478 C CA . TRP A 1 310 ? -1.388 -18.25 0.791 1 98.88 310 TRP A CA 1
ATOM 2479 C C . TRP A 1 310 ? -2.143 -18.938 -0.341 1 98.88 310 TRP A C 1
ATOM 2481 O O . TRP A 1 310 ? -1.702 -19.969 -0.852 1 98.88 310 TRP A O 1
ATOM 2491 N N . ASP A 1 311 ? -3.33 -18.484 -0.629 1 98.88 311 ASP A N 1
ATOM 2492 C CA . ASP A 1 311 ? -4.215 -18.938 -1.699 1 98.88 311 ASP A CA 1
ATOM 2493 C C . ASP A 1 311 ? -4.156 -17.984 -2.895 1 98.88 311 ASP A C 1
ATOM 2495 O O . ASP A 1 311 ? -4.691 -16.875 -2.842 1 98.88 311 ASP A O 1
ATOM 2499 N N . ASN A 1 312 ? -3.594 -18.422 -4.004 1 98.69 312 ASN A N 1
ATOM 2500 C CA . ASN A 1 312 ? -3.43 -17.625 -5.215 1 98.69 312 ASN A CA 1
ATOM 2501 C C . ASN A 1 312 ? -4.777 -17.266 -5.836 1 98.69 312 ASN A C 1
ATOM 2503 O O . ASN A 1 312 ? -4.867 -16.328 -6.637 1 98.69 312 ASN A O 1
ATOM 2507 N N . ARG A 1 313 ? -5.805 -17.953 -5.492 1 98.69 313 ARG A N 1
ATOM 2508 C CA . ARG A 1 313 ? -7.121 -17.781 -6.102 1 98.69 313 ARG A CA 1
ATOM 2509 C C . ARG A 1 313 ? -7.855 -16.594 -5.473 1 98.69 313 ARG A C 1
ATOM 2511 O O . ARG A 1 313 ? -8.82 -16.094 -6.043 1 98.69 313 ARG A O 1
ATOM 2518 N N . SER A 1 314 ? -7.363 -16.156 -4.266 1 98.25 314 SER A N 1
ATOM 2519 C CA . SER A 1 314 ? -8.102 -15.109 -3.562 1 98.25 314 SER A CA 1
ATOM 2520 C C . SER A 1 314 ? -7.172 -13.992 -3.105 1 98.25 314 SER A C 1
ATOM 2522 O O . SER A 1 314 ? -7.582 -13.117 -2.342 1 98.25 314 SER A O 1
ATOM 2524 N N . SER A 1 315 ? -5.938 -14.008 -3.553 1 98.62 315 SER A N 1
ATOM 2525 C CA . SER A 1 315 ? -5.008 -12.953 -3.141 1 98.62 315 SER A CA 1
ATOM 2526 C C . SER A 1 315 ? -3.945 -12.711 -4.207 1 98.62 315 SER A C 1
ATOM 2528 O O . SER A 1 315 ? -3.637 -13.602 -5.004 1 98.62 315 SER A O 1
ATOM 2530 N N . LEU A 1 316 ? -3.49 -11.531 -4.285 1 98.81 316 LEU A N 1
ATOM 2531 C CA . LEU A 1 316 ? -2.285 -11.141 -5.008 1 98.81 316 LEU A CA 1
ATOM 2532 C C . LEU A 1 316 ? -1.124 -10.914 -4.043 1 98.81 316 LEU A C 1
ATOM 2534 O O . LEU A 1 316 ? -1.338 -10.594 -2.871 1 98.81 316 LEU A O 1
ATOM 2538 N N . HIS A 1 317 ? 0.053 -11.117 -4.516 1 98.62 317 HIS A N 1
ATOM 2539 C CA . HIS A 1 317 ? 1.208 -10.844 -3.67 1 98.62 317 HIS A CA 1
ATOM 2540 C C . HIS A 1 317 ? 2.355 -10.25 -4.48 1 98.62 317 HIS A C 1
ATOM 2542 O O . HIS A 1 317 ? 2.35 -10.312 -5.711 1 98.62 317 HIS A O 1
ATOM 2548 N N . ARG A 1 318 ? 3.279 -9.633 -3.809 1 96.75 318 ARG A N 1
ATOM 2549 C CA . ARG A 1 318 ? 4.5 -9.133 -4.434 1 96.75 318 ARG A CA 1
ATOM 2550 C C . ARG A 1 318 ? 5.633 -9.039 -3.422 1 96.75 318 ARG A C 1
ATOM 2552 O O . ARG A 1 318 ? 5.395 -8.852 -2.227 1 96.75 318 ARG A O 1
ATOM 2559 N N . ILE A 1 319 ? 6.77 -9.164 -3.914 1 94.19 319 ILE A N 1
ATOM 2560 C CA . ILE A 1 319 ? 7.957 -8.867 -3.125 1 94.19 319 ILE A CA 1
ATOM 2561 C C . ILE A 1 319 ? 8.18 -7.359 -3.08 1 94.19 319 ILE A C 1
ATOM 2563 O O . ILE A 1 319 ? 7.973 -6.664 -4.074 1 94.19 319 ILE A O 1
ATOM 2567 N N . ILE A 1 320 ? 8.539 -6.852 -1.962 1 93.31 320 ILE A N 1
ATOM 2568 C CA . ILE A 1 320 ? 8.922 -5.449 -1.842 1 93.31 320 ILE A CA 1
ATOM 2569 C C . ILE A 1 320 ? 10.406 -5.285 -2.145 1 93.31 320 ILE A C 1
ATOM 2571 O O . ILE A 1 320 ? 11.258 -5.809 -1.414 1 93.31 320 ILE A O 1
ATOM 2575 N N . PRO A 1 321 ? 10.711 -4.566 -3.186 1 86.56 321 PRO A N 1
ATOM 2576 C CA . PRO A 1 321 ? 12.125 -4.355 -3.484 1 86.56 321 PRO A CA 1
ATOM 2577 C C . PRO A 1 321 ? 12.852 -3.578 -2.387 1 86.56 321 PRO A C 1
ATOM 2579 O O . PRO A 1 321 ? 12.211 -2.869 -1.604 1 86.56 321 PRO A O 1
ATOM 2582 N N . GLY A 1 322 ? 14.188 -3.754 -2.334 1 84.75 322 GLY A N 1
ATOM 2583 C CA . GLY A 1 322 ? 14.953 -3.043 -1.324 1 84.75 322 GLY A CA 1
ATOM 2584 C C . GLY A 1 322 ? 16.438 -2.943 -1.655 1 84.75 322 GLY A C 1
ATOM 2585 O O . GLY A 1 322 ? 16.844 -3.309 -2.756 1 84.75 322 GLY A O 1
ATOM 2586 N N . ASN A 1 323 ? 17.125 -2.328 -0.759 1 84.06 323 ASN A N 1
ATOM 2587 C CA . ASN A 1 323 ? 18.547 -2.105 -0.945 1 84.06 323 ASN A CA 1
ATOM 2588 C C . ASN A 1 323 ? 19.391 -3.047 -0.08 1 84.06 323 ASN A C 1
ATOM 2590 O O . ASN A 1 323 ? 20.594 -2.84 0.091 1 84.06 323 ASN A O 1
ATOM 2594 N N . TYR A 1 324 ? 18.797 -3.98 0.47 1 79.94 324 TYR A N 1
ATOM 2595 C CA . TYR A 1 324 ? 19.547 -4.973 1.245 1 79.94 324 TYR A CA 1
ATOM 2596 C C . TYR A 1 324 ? 20.531 -5.719 0.367 1 79.94 324 TYR A C 1
ATOM 2598 O O . TYR A 1 324 ? 20.406 -5.723 -0.86 1 79.94 324 TYR A O 1
ATOM 2606 N N . GLN A 1 325 ? 21.5 -6.242 1.079 1 78.5 325 GLN A N 1
ATOM 2607 C CA . GLN A 1 325 ? 22.562 -6.922 0.355 1 78.5 325 GLN A CA 1
ATOM 2608 C C . GLN A 1 325 ? 22.031 -8.094 -0.452 1 78.5 325 GLN A C 1
ATOM 2610 O O . GLN A 1 325 ? 21.172 -8.844 0.027 1 78.5 325 GLN A O 1
ATOM 2615 N N . SER A 1 326 ? 22.562 -8.195 -1.596 1 75.31 326 SER A N 1
ATOM 2616 C CA . SER A 1 326 ? 22.156 -9.289 -2.463 1 75.31 326 SER A CA 1
ATOM 2617 C C . SER A 1 326 ? 22.609 -10.641 -1.907 1 75.31 326 SER A C 1
ATOM 2619 O O . SER A 1 326 ? 23.688 -10.75 -1.338 1 75.31 326 SER A O 1
ATOM 2621 N N . GLY A 1 327 ? 21.797 -11.625 -2.043 1 75.94 327 GLY A N 1
ATOM 2622 C CA . GLY A 1 327 ? 22.172 -12.992 -1.698 1 75.94 327 GLY A CA 1
ATOM 2623 C C . GLY A 1 327 ? 21.828 -13.359 -0.265 1 75.94 327 GLY A C 1
ATOM 2624 O O . GLY A 1 327 ? 22.031 -14.5 0.152 1 75.94 327 GLY A O 1
ATOM 2625 N N . ILE A 1 328 ? 21.234 -12.43 0.435 1 80.5 328 ILE A N 1
ATOM 2626 C CA . ILE A 1 328 ? 21.016 -12.727 1.848 1 80.5 328 ILE A CA 1
ATOM 2627 C C . ILE A 1 328 ? 19.562 -13.086 2.088 1 80.5 328 ILE A C 1
ATOM 2629 O O . ILE A 1 328 ? 19.109 -13.18 3.236 1 80.5 328 ILE A O 1
ATOM 2633 N N . ARG A 1 329 ? 18.875 -13.203 1.166 1 88.12 329 ARG A N 1
ATOM 2634 C CA . ARG A 1 329 ? 17.5 -13.648 1.265 1 88.12 329 ARG A CA 1
ATOM 2635 C C . ARG A 1 329 ? 17.281 -14.961 0.522 1 88.12 329 ARG A C 1
ATOM 2637 O O . ARG A 1 329 ? 17.5 -15.039 -0.69 1 88.12 329 ARG A O 1
ATOM 2644 N N . ARG A 1 330 ? 16.844 -15.953 1.193 1 91.38 330 ARG A N 1
ATOM 2645 C CA . ARG A 1 330 ? 16.625 -17.281 0.624 1 91.38 330 ARG A CA 1
ATOM 2646 C C . ARG A 1 330 ? 15.352 -17.906 1.172 1 91.38 330 ARG A C 1
ATOM 2648 O O . ARG A 1 330 ? 15.273 -18.25 2.354 1 91.38 330 ARG A O 1
ATOM 2655 N N . GLY A 1 331 ? 14.398 -18.078 0.3 1 94.69 331 GLY A N 1
ATOM 2656 C CA . GLY A 1 331 ? 13.148 -18.734 0.641 1 94.69 331 GLY A CA 1
ATOM 2657 C C . GLY A 1 331 ? 12.898 -20 -0.149 1 94.69 331 GLY A C 1
ATOM 2658 O O . GLY A 1 331 ? 13.312 -20.109 -1.305 1 94.69 331 GLY A O 1
ATOM 2659 N N . ILE A 1 332 ? 12.266 -20.984 0.506 1 95.31 332 ILE A N 1
ATOM 2660 C CA . ILE A 1 332 ? 11.867 -22.234 -0.135 1 95.31 332 ILE A CA 1
ATOM 2661 C C . ILE A 1 332 ? 10.359 -22.219 -0.404 1 95.31 332 ILE A C 1
ATOM 2663 O O . ILE A 1 332 ? 9.562 -22.125 0.528 1 95.31 332 ILE A O 1
ATOM 2667 N N . ARG A 1 333 ? 10.07 -22.375 -1.686 1 96.31 333 ARG A N 1
ATOM 2668 C CA . ARG A 1 333 ? 8.656 -22.281 -2.051 1 96.31 333 ARG A CA 1
ATOM 2669 C C . ARG A 1 333 ? 8.148 -23.609 -2.605 1 96.31 333 ARG A C 1
ATOM 2671 O O . ARG A 1 333 ? 8.844 -24.281 -3.367 1 96.31 333 ARG A O 1
ATOM 2678 N N . THR A 1 334 ? 6.992 -24.031 -2.18 1 96.5 334 THR A N 1
ATOM 2679 C CA . THR A 1 334 ? 6.211 -25.094 -2.783 1 96.5 334 THR A CA 1
ATOM 2680 C C . THR A 1 334 ? 4.848 -24.594 -3.24 1 96.5 334 THR A C 1
ATOM 2682 O O . THR A 1 334 ? 4.262 -23.719 -2.6 1 96.5 334 THR A O 1
ATOM 2685 N N . THR A 1 335 ? 4.43 -25.109 -4.336 1 96.38 335 THR A N 1
ATOM 2686 C CA . THR A 1 335 ? 3.162 -24.703 -4.926 1 96.38 335 THR A CA 1
ATOM 2687 C C . THR A 1 335 ? 2.402 -25.906 -5.469 1 96.38 335 THR A C 1
ATOM 2689 O O . THR A 1 335 ? 3.01 -26.859 -5.961 1 96.38 335 THR A O 1
ATOM 2692 N N . VAL A 1 336 ? 1.082 -25.922 -5.383 1 96.81 336 VAL A N 1
ATOM 2693 C CA . VAL A 1 336 ? 0.271 -26.969 -5.988 1 96.81 336 VAL A CA 1
ATOM 2694 C C . VAL A 1 336 ? -0.665 -26.375 -7.035 1 96.81 336 VAL A C 1
ATOM 2696 O O . VAL A 1 336 ? -1.053 -25.203 -6.926 1 96.81 336 VAL A O 1
ATOM 2699 N N . PHE A 1 337 ? -1.049 -27.172 -7.977 1 95.12 337 PHE A N 1
ATOM 2700 C CA . PHE A 1 337 ? -1.963 -26.75 -9.031 1 95.12 337 PHE A CA 1
ATOM 2701 C C . PHE A 1 337 ? -3.359 -26.5 -8.469 1 95.12 337 PHE A C 1
ATOM 2703 O O . PHE A 1 337 ? -3.789 -27.188 -7.539 1 95.12 337 PHE A O 1
ATOM 2710 N N . GLY A 1 338 ? -4.023 -25.547 -9.016 1 96.81 338 GLY A N 1
ATOM 2711 C CA . GLY A 1 338 ? -5.438 -25.312 -8.766 1 96.81 338 GLY A CA 1
ATOM 2712 C C . GLY A 1 338 ? -6.32 -25.688 -9.938 1 96.81 338 GLY A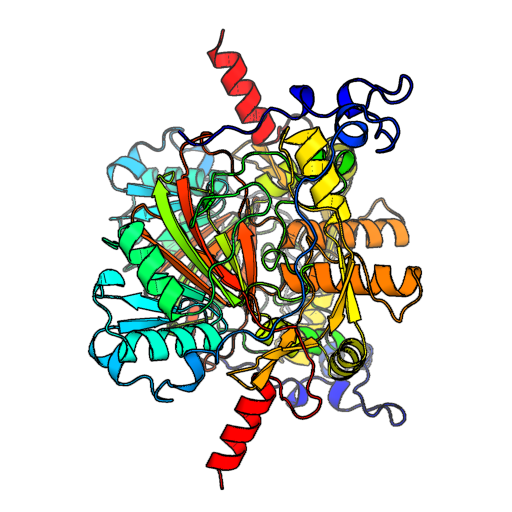 C 1
ATOM 2713 O O . GLY A 1 338 ? -5.844 -26.234 -10.938 1 96.81 338 GLY A O 1
ATOM 2714 N N . GLU A 1 339 ? -7.562 -25.562 -9.805 1 97.38 339 GLU A N 1
ATOM 2715 C CA . GLU A 1 339 ? -8.523 -25.797 -10.883 1 97.38 339 GLU A CA 1
ATOM 2716 C C . GLU A 1 339 ? -8.461 -24.672 -11.914 1 97.38 339 GLU A C 1
ATOM 2718 O O . GLU A 1 339 ? -7.891 -23.609 -11.656 1 97.38 339 GLU A O 1
ATOM 2723 N N . LYS A 1 340 ? -8.969 -24.969 -13.07 1 98 340 LYS A N 1
ATOM 2724 C CA . LYS A 1 340 ? -9.172 -23.891 -14.031 1 98 340 LYS A CA 1
ATOM 2725 C C . LYS A 1 340 ? -10.133 -22.844 -13.477 1 98 340 LYS A C 1
ATOM 2727 O O . LYS A 1 340 ? -11.227 -23.172 -13.016 1 98 340 LYS A O 1
ATOM 2732 N N . PRO A 1 341 ? -9.75 -21.547 -13.484 1 98.62 341 PRO A N 1
ATOM 2733 C CA . PRO A 1 341 ? -10.625 -20.5 -12.93 1 98.62 341 PRO A CA 1
ATOM 2734 C C . PRO A 1 341 ? -12 -20.469 -13.594 1 98.62 341 PRO A C 1
ATOM 2736 O O . PRO A 1 341 ? -12.109 -20.672 -14.805 1 98.62 341 PRO A O 1
ATOM 2739 N N . PHE A 1 342 ? -13.031 -20.281 -12.875 1 98.5 342 PHE A N 1
ATOM 2740 C CA . PHE A 1 342 ? -14.398 -20.188 -13.367 1 98.5 342 PHE A CA 1
ATOM 2741 C C . PHE A 1 342 ? -15.164 -19.094 -12.625 1 98.5 342 PHE A C 1
ATOM 2743 O O . PHE A 1 342 ? -14.695 -18.562 -11.617 1 98.5 342 PHE A O 1
ATOM 2750 N N . TYR A 1 343 ? -16.234 -18.719 -13.188 1 98.62 343 TYR A N 1
ATOM 2751 C CA . TYR A 1 343 ? -17.156 -17.75 -12.586 1 98.62 343 TYR A CA 1
ATOM 2752 C C . TYR A 1 343 ? -18.562 -18.328 -12.492 1 98.62 343 TYR A C 1
ATOM 2754 O O . TYR A 1 343 ? -19.125 -18.766 -13.492 1 98.62 343 TYR A O 1
ATOM 2762 N N . ASP A 1 344 ? -19.078 -18.375 -11.328 1 98.5 344 ASP A N 1
ATOM 2763 C CA . ASP A 1 344 ? -20.469 -18.719 -11.062 1 98.5 344 ASP A CA 1
ATOM 2764 C C . ASP A 1 344 ? -21.297 -17.469 -10.75 1 98.5 344 ASP A C 1
ATOM 2766 O O . ASP A 1 344 ? -21.141 -16.875 -9.688 1 98.5 344 ASP A O 1
ATOM 2770 N N . PRO A 1 345 ? -22.234 -17.125 -11.547 1 97.12 345 PRO A N 1
ATOM 2771 C CA . PRO A 1 345 ? -23.031 -15.922 -11.312 1 97.12 345 PRO A CA 1
ATOM 2772 C C . PRO A 1 345 ? -23.828 -15.984 -10.008 1 97.12 345 PRO A C 1
ATOM 2774 O O . PRO A 1 345 ? -24.297 -14.953 -9.523 1 97.12 345 PRO A O 1
ATOM 2777 N N . LYS A 1 346 ? -23.953 -17.141 -9.453 1 97.12 346 LYS A N 1
ATOM 2778 C CA . LYS A 1 346 ? -24.719 -17.281 -8.211 1 97.12 346 LYS A CA 1
ATOM 2779 C C . LYS A 1 346 ? -23.828 -17.031 -6.992 1 97.12 346 LYS A C 1
ATOM 2781 O O . LYS A 1 346 ? -24.328 -16.953 -5.867 1 97.12 346 LYS A O 1
ATOM 2786 N N . SER A 1 347 ? -22.547 -16.953 -7.227 1 98.19 347 SER A N 1
ATOM 2787 C CA . SER A 1 347 ? -21.656 -16.656 -6.117 1 98.19 347 SER A CA 1
ATOM 2788 C C . SER A 1 347 ? -21.875 -15.234 -5.605 1 98.19 347 SER A C 1
ATOM 2790 O O . SER A 1 347 ? -22.562 -14.438 -6.242 1 98.19 347 SER A O 1
ATOM 2792 N N . GLU A 1 348 ? -21.344 -14.938 -4.375 1 97.44 348 GLU A N 1
ATOM 2793 C CA . GLU A 1 348 ? -21.531 -13.625 -3.766 1 97.44 348 GLU A CA 1
ATOM 2794 C C . GLU A 1 348 ? -20.203 -13.023 -3.322 1 97.44 348 GLU A C 1
ATOM 2796 O O . GLU A 1 348 ? -19.203 -13.734 -3.189 1 97.44 348 GLU A O 1
ATOM 2801 N N . GLY A 1 349 ? -20.203 -11.664 -3.213 1 97.88 349 GLY A N 1
ATOM 2802 C CA . GLY A 1 349 ? -19.078 -11.016 -2.572 1 97.88 349 GLY A CA 1
ATOM 2803 C C . GLY A 1 349 ? -19 -11.266 -1.078 1 97.88 349 GLY A C 1
ATOM 2804 O O . GLY A 1 349 ? -19.984 -11.695 -0.471 1 97.88 349 GLY A O 1
ATOM 2805 N N . ARG A 1 350 ? -17.875 -11.039 -0.549 1 97.06 350 ARG A N 1
ATOM 2806 C CA . ARG A 1 350 ? -17.688 -11.25 0.882 1 97.06 350 ARG A CA 1
ATOM 2807 C C . ARG A 1 350 ? -18.594 -10.336 1.696 1 97.06 350 ARG A C 1
ATOM 2809 O O . ARG A 1 350 ? -19.219 -10.773 2.672 1 97.06 350 ARG A O 1
ATOM 2816 N N . MET A 1 351 ? -18.656 -9.086 1.346 1 93.06 351 MET A N 1
ATOM 2817 C CA . MET A 1 351 ? -19.516 -8.141 2.055 1 93.06 351 MET A CA 1
ATOM 2818 C C . MET A 1 351 ? -20.984 -8.508 1.892 1 93.06 351 MET A C 1
ATOM 2820 O O . MET A 1 351 ? -21.766 -8.383 2.836 1 93.06 351 MET A O 1
ATOM 2824 N N . GLN A 1 352 ? -21.344 -8.914 0.705 1 95 352 GLN A N 1
ATOM 2825 C CA . GLN A 1 352 ? -22.703 -9.359 0.446 1 95 352 GLN A CA 1
ATOM 2826 C C . GLN A 1 352 ? -23.078 -10.531 1.355 1 95 352 GLN A C 1
ATOM 2828 O O . GLN A 1 352 ? -24.188 -10.57 1.892 1 95 352 GLN A O 1
ATOM 2833 N N . ARG A 1 353 ? -22.203 -11.469 1.487 1 95.88 353 ARG A N 1
ATOM 2834 C CA . ARG A 1 353 ? -22.453 -12.609 2.361 1 95.88 353 ARG A CA 1
ATOM 2835 C C . ARG A 1 353 ? -22.625 -12.164 3.809 1 95.88 353 ARG A C 1
ATOM 2837 O O . ARG A 1 353 ? -23.516 -12.633 4.504 1 95.88 353 ARG A O 1
ATOM 2844 N N . GLU A 1 354 ? -21.703 -11.297 4.258 1 92.69 354 GLU A N 1
ATOM 2845 C CA . GLU A 1 354 ? -21.797 -10.797 5.629 1 92.69 354 GLU A CA 1
ATOM 2846 C C . GLU A 1 354 ? -23.141 -10.125 5.891 1 92.69 354 GLU A C 1
ATOM 2848 O O . GLU A 1 354 ? -23.766 -10.359 6.93 1 92.69 354 GLU A O 1
ATOM 2853 N N . GLU A 1 355 ? -23.547 -9.344 4.957 1 91.69 355 GLU A N 1
ATOM 2854 C CA . GLU A 1 355 ? -24.828 -8.656 5.09 1 91.69 355 GLU A CA 1
ATOM 2855 C C . GLU A 1 355 ? -25.984 -9.656 5.109 1 91.69 355 GLU A C 1
ATOM 2857 O O . GLU A 1 355 ? -26.922 -9.508 5.898 1 91.69 355 GLU A O 1
ATOM 2862 N N . ARG A 1 356 ? -25.906 -10.609 4.254 1 93.69 356 ARG A N 1
ATOM 2863 C CA . ARG A 1 356 ? -26.938 -11.633 4.195 1 93.69 356 ARG A CA 1
ATOM 2864 C C . ARG A 1 356 ? -27.016 -12.414 5.504 1 93.69 356 ARG A C 1
ATOM 2866 O O . ARG A 1 356 ? -28.109 -12.633 6.035 1 93.69 356 ARG A O 1
ATOM 2873 N N . LEU A 1 357 ? -25.891 -12.805 6.012 1 93 357 LEU A N 1
ATOM 2874 C CA . LEU A 1 357 ? -25.859 -13.594 7.238 1 93 357 LEU A CA 1
ATOM 2875 C C . LEU A 1 357 ? -26.391 -12.781 8.414 1 93 357 LEU A C 1
ATOM 2877 O O . LEU A 1 357 ? -27.078 -13.32 9.281 1 93 357 LEU A O 1
ATOM 2881 N N . ILE A 1 358 ? -26.047 -11.5 8.461 1 90.62 358 ILE A N 1
ATOM 2882 C CA . ILE A 1 358 ? -26.547 -10.625 9.508 1 90.62 358 ILE A CA 1
ATOM 2883 C C . ILE A 1 358 ? -28.078 -10.523 9.398 1 90.62 358 ILE A C 1
ATOM 2885 O O . ILE A 1 358 ? -28.781 -10.602 10.406 1 90.62 358 ILE A O 1
ATOM 2889 N N . ALA A 1 359 ? -28.547 -10.406 8.234 1 92.19 359 ALA A N 1
ATOM 2890 C CA . ALA A 1 359 ? -30 -10.305 8.008 1 92.19 359 ALA A CA 1
ATOM 2891 C C . ALA A 1 359 ? -30.703 -11.602 8.398 1 92.19 359 ALA A C 1
ATOM 2893 O O . ALA A 1 359 ? -31.797 -11.57 8.953 1 92.19 359 ALA A O 1
ATOM 2894 N N . GLU A 1 360 ? -30.078 -12.656 8.141 1 93.31 360 GLU A N 1
ATOM 2895 C CA . GLU A 1 360 ? -30.656 -13.961 8.461 1 93.31 360 GLU A CA 1
ATOM 2896 C C . GLU A 1 360 ? -30.656 -14.211 9.969 1 93.31 360 GLU A C 1
ATOM 2898 O O . GLU A 1 360 ? -31.531 -14.914 10.477 1 93.31 360 GLU A O 1
ATOM 2903 N N . SER A 1 361 ? -29.703 -13.742 10.602 1 90.56 361 SER A N 1
ATOM 2904 C CA . SER A 1 361 ? -29.609 -13.93 12.047 1 90.56 361 SER A CA 1
ATOM 2905 C C . SER A 1 361 ? -30.625 -13.062 12.781 1 90.56 361 SER A C 1
ATOM 2907 O O . SER A 1 361 ? -30.984 -13.352 13.922 1 90.56 361 SER A O 1
ATOM 2909 N N . LYS A 1 362 ? -31.094 -12.008 12.195 1 81.44 362 LYS A N 1
ATOM 2910 C CA . LYS A 1 362 ? -32.094 -11.117 12.805 1 81.44 362 LYS A CA 1
ATOM 2911 C C . LYS A 1 362 ? -33.5 -11.664 12.625 1 81.44 362 LYS A C 1
ATOM 2913 O O . LYS A 1 362 ? -34.438 -11.18 13.258 1 81.44 362 LYS A O 1
ATOM 2918 N N . LYS A 1 363 ? -33.625 -12.625 11.984 1 75.75 363 LYS A N 1
ATOM 2919 C CA . LYS A 1 363 ? -34.906 -13.312 11.844 1 75.75 363 LYS A CA 1
ATOM 2920 C C . LYS A 1 363 ? -35 -14.5 12.797 1 75.75 363 LYS A C 1
ATOM 2922 O O . LYS A 1 363 ? -36.094 -14.836 13.273 1 75.75 363 LYS A O 1
ATOM 2927 N N . MET B 1 1 ? -16.438 9.117 25.031 1 44.66 1 MET B N 1
ATOM 2928 C CA . MET B 1 1 ? -16.531 8.461 23.734 1 44.66 1 MET B CA 1
ATOM 2929 C C . MET B 1 1 ? -16.281 9.445 22.594 1 44.66 1 MET B C 1
ATOM 2931 O O . MET B 1 1 ? -16.656 10.617 22.688 1 44.66 1 MET B O 1
ATOM 2935 N N . ALA B 1 2 ? -15.359 9.094 21.734 1 56.53 2 ALA B N 1
ATOM 2936 C CA . ALA B 1 2 ? -15.117 9.992 20.609 1 56.53 2 ALA B CA 1
ATOM 2937 C C . ALA B 1 2 ? -16.391 10.227 19.797 1 56.53 2 ALA B C 1
ATOM 2939 O O . ALA B 1 2 ? -17.266 9.344 19.734 1 56.53 2 ALA B O 1
ATOM 2940 N N . LYS B 1 3 ? -16.688 11.398 19.391 1 59.78 3 LYS B N 1
ATOM 2941 C CA . LYS B 1 3 ? -17.828 11.773 18.562 1 59.78 3 LYS B CA 1
ATOM 2942 C C . LYS B 1 3 ? -17.906 10.906 17.312 1 59.78 3 LYS B C 1
ATOM 2944 O O . LYS B 1 3 ? -16.922 10.758 16.594 1 59.78 3 LYS B O 1
ATOM 2949 N N . VAL B 1 4 ? -18.922 10.109 17.188 1 67 4 VAL B N 1
ATOM 2950 C CA . VAL B 1 4 ? -19.172 9.305 16 1 67 4 VAL B CA 1
ATOM 2951 C C . VAL B 1 4 ? -19.672 10.195 14.875 1 67 4 VAL B C 1
ATOM 2953 O O . VAL B 1 4 ? -20.562 11.023 15.07 1 67 4 VAL B O 1
ATOM 2956 N N . ARG B 1 5 ? -19.016 10.156 13.734 1 73.25 5 ARG B N 1
ATOM 2957 C CA . ARG B 1 5 ? -19.469 10.914 12.57 1 73.25 5 ARG B CA 1
ATOM 2958 C C . ARG B 1 5 ? -20.828 10.43 12.086 1 73.25 5 ARG B C 1
ATOM 2960 O O . ARG B 1 5 ? -21.125 9.234 12.148 1 73.25 5 ARG B O 1
ATOM 2967 N N . PRO B 1 6 ? -21.641 11.383 11.695 1 77.19 6 PRO B N 1
ATOM 2968 C CA . PRO B 1 6 ? -22.953 10.977 11.195 1 77.19 6 PRO B CA 1
ATOM 2969 C C . PRO B 1 6 ? -22.859 10.148 9.914 1 77.19 6 PRO B C 1
ATOM 2971 O O . PRO B 1 6 ? -21.859 10.211 9.195 1 77.19 6 PRO B O 1
ATOM 2974 N N . SER B 1 7 ? -23.906 9.398 9.711 1 83.06 7 SER B N 1
ATOM 2975 C CA . SER B 1 7 ? -24 8.703 8.43 1 83.06 7 SER B CA 1
ATOM 2976 C C . SER B 1 7 ? -24.188 9.688 7.277 1 83.06 7 SER B C 1
ATOM 2978 O O . SER B 1 7 ? -24.891 10.688 7.414 1 83.06 7 SER B O 1
ATOM 2980 N N . PRO B 1 8 ? -23.594 9.453 6.199 1 83.56 8 PRO B N 1
ATOM 2981 C CA . PRO B 1 8 ? -23.703 10.359 5.055 1 83.56 8 PRO B CA 1
ATOM 2982 C C . PRO B 1 8 ? -25.141 10.633 4.648 1 83.56 8 PRO B C 1
ATOM 2984 O O . PRO B 1 8 ? -25.5 11.781 4.359 1 83.56 8 PRO B O 1
ATOM 2987 N N . ILE B 1 9 ? -25.938 9.648 4.676 1 83.19 9 ILE B N 1
ATOM 2988 C CA . ILE B 1 9 ? -27.328 9.789 4.242 1 83.19 9 ILE B CA 1
ATOM 2989 C C . ILE B 1 9 ? -28.047 10.781 5.152 1 83.19 9 ILE B C 1
ATOM 2991 O O . ILE B 1 9 ? -28.938 11.508 4.703 1 83.19 9 ILE B O 1
ATOM 2995 N N . GLU B 1 10 ? -27.5 10.891 6.363 1 86.62 10 GLU B N 1
ATOM 2996 C CA . GLU B 1 10 ? -28.172 11.742 7.344 1 86.62 10 GLU B CA 1
ATOM 2997 C C . GLU B 1 10 ? -27.656 13.18 7.258 1 86.62 10 GLU B C 1
ATOM 2999 O O . GLU B 1 10 ? -28.391 14.125 7.543 1 86.62 10 GLU B O 1
ATOM 3004 N N . SER B 1 11 ? -26.531 13.328 6.844 1 89.5 11 SER B N 1
ATOM 3005 C CA . SER B 1 11 ? -25.938 14.648 7.043 1 89.5 11 SER B CA 1
ATOM 3006 C C . SER B 1 11 ? -25.672 15.344 5.707 1 89.5 11 SER B C 1
ATOM 3008 O O . SER B 1 11 ? -25.859 16.547 5.586 1 89.5 11 SER B O 1
ATOM 3010 N N . LEU B 1 12 ? -25.344 14.648 4.664 1 91.81 12 LEU B N 1
ATOM 3011 C CA . LEU B 1 12 ? -24.953 15.266 3.402 1 91.81 12 LEU B CA 1
ATOM 3012 C C . LEU B 1 12 ? -26.156 15.844 2.678 1 91.81 12 LEU B C 1
ATOM 3014 O O . LEU B 1 12 ? -27.156 15.148 2.473 1 91.81 12 LEU B O 1
ATOM 3018 N N . GLU B 1 13 ? -26.062 17.047 2.248 1 93.5 13 GLU B N 1
ATOM 3019 C CA . GLU B 1 13 ? -27.141 17.75 1.547 1 93.5 13 GLU B CA 1
ATOM 3020 C C . GLU B 1 13 ? -27.484 17.047 0.234 1 93.5 13 GLU B C 1
ATOM 3022 O O . GLU B 1 13 ? -28.641 17.047 -0.185 1 93.5 13 GLU B O 1
ATOM 3027 N N . ALA B 1 14 ? -26.578 16.484 -0.405 1 92.81 14 ALA B N 1
ATOM 3028 C CA . ALA B 1 14 ? -26.75 15.812 -1.688 1 92.81 14 ALA B CA 1
ATOM 3029 C C . ALA B 1 14 ? -27.859 14.758 -1.602 1 92.81 14 ALA B C 1
ATOM 3031 O O . ALA B 1 14 ? -28.609 14.555 -2.561 1 92.81 14 ALA B O 1
ATOM 3032 N N . TYR B 1 15 ? -27.938 14.094 -0.52 1 93.25 15 TYR B N 1
ATOM 3033 C CA . TYR B 1 15 ? -28.875 12.984 -0.368 1 93.25 15 TYR B CA 1
ATOM 3034 C C . TYR B 1 15 ? -30.312 13.492 -0.264 1 93.25 15 TYR B C 1
ATOM 3036 O O . TYR B 1 15 ? -31.25 12.711 -0.349 1 93.25 15 TYR B O 1
ATOM 3044 N N . LYS B 1 16 ? -30.453 14.703 -0.099 1 93.38 16 LYS B N 1
ATOM 3045 C CA . LYS B 1 16 ? -31.781 15.312 -0.124 1 93.38 16 LYS B CA 1
ATOM 3046 C C . LYS B 1 16 ? -32.219 15.633 -1.552 1 93.38 16 LYS B C 1
ATOM 3048 O O . LYS B 1 16 ? -33.375 15.992 -1.793 1 93.38 16 LYS B O 1
ATOM 3053 N N . HIS B 1 17 ? -31.344 15.547 -2.457 1 94.06 17 HIS B N 1
ATOM 3054 C CA . HIS B 1 17 ? -31.594 15.852 -3.859 1 94.06 17 HIS B CA 1
ATOM 3055 C C . HIS B 1 17 ? -31.297 14.656 -4.75 1 94.06 17 HIS B C 1
ATOM 3057 O O . HIS B 1 17 ? -30.188 14.539 -5.277 1 94.06 17 HIS B O 1
ATOM 3063 N N . ILE B 1 18 ? -32.281 13.898 -5.082 1 94.19 18 ILE B N 1
ATOM 3064 C CA . ILE B 1 18 ? -32.094 12.672 -5.852 1 94.19 18 ILE B CA 1
ATOM 3065 C C . ILE B 1 18 ? -32.531 12.898 -7.297 1 94.19 18 ILE B C 1
ATOM 3067 O O . ILE B 1 18 ? -33.625 13.391 -7.551 1 94.19 18 ILE B O 1
ATOM 3071 N N . SER B 1 19 ? -31.703 12.586 -8.258 1 94.44 19 SER B N 1
ATOM 3072 C CA . SER B 1 19 ? -32.062 12.648 -9.672 1 94.44 19 SER B CA 1
ATOM 3073 C C . SER B 1 19 ? -33.156 11.633 -10 1 94.44 19 SER B C 1
ATOM 3075 O O . SER B 1 19 ? -33 10.438 -9.758 1 94.44 19 SER B O 1
ATOM 3077 N N . PRO B 1 20 ? -34.125 12.102 -10.594 1 93.19 20 PRO B N 1
ATOM 3078 C CA . PRO B 1 20 ? -35.188 11.156 -10.914 1 93.19 20 PRO B CA 1
ATOM 3079 C C . PRO B 1 20 ? -34.781 10.172 -12.016 1 93.19 20 PRO B C 1
ATOM 3081 O O . PRO B 1 20 ? -35.375 9.094 -12.133 1 93.19 20 PRO B O 1
ATOM 3084 N N . ASP B 1 21 ? -33.812 10.516 -12.828 1 94.19 21 ASP B N 1
ATOM 3085 C CA . ASP B 1 21 ? -33.375 9.664 -13.93 1 94.19 21 ASP B CA 1
ATOM 3086 C C . ASP B 1 21 ? -32.469 8.539 -13.438 1 94.19 21 ASP B C 1
ATOM 3088 O O . ASP B 1 21 ? -32.688 7.371 -13.773 1 94.19 21 ASP B O 1
ATOM 3092 N N . SER B 1 22 ? -31.578 8.82 -12.594 1 92.56 22 SER B N 1
ATOM 3093 C CA . SER B 1 22 ? -30.594 7.816 -12.188 1 92.56 22 SER B CA 1
ATOM 3094 C C . SER B 1 22 ? -30.938 7.215 -10.836 1 92.56 22 SER B C 1
ATOM 3096 O O . SER B 1 22 ? -30.453 6.145 -10.477 1 92.56 22 SER B O 1
ATOM 3098 N N . GLY B 1 23 ? -31.656 8 -10.039 1 93.19 23 GLY B N 1
ATOM 3099 C CA . GLY B 1 23 ? -31.969 7.578 -8.68 1 93.19 23 GLY B CA 1
ATOM 3100 C C . GLY B 1 23 ? -30.828 7.84 -7.711 1 93.19 23 GLY B C 1
ATOM 3101 O O . GLY B 1 23 ? -30.875 7.387 -6.562 1 93.19 23 GLY B O 1
ATOM 3102 N N . GLU B 1 24 ? -29.766 8.523 -8.148 1 92.88 24 GLU B N 1
ATOM 3103 C CA . GLU B 1 24 ? -28.594 8.812 -7.32 1 92.88 24 GLU B CA 1
ATOM 3104 C C . GLU B 1 24 ? -28.625 10.258 -6.828 1 92.88 24 GLU B C 1
ATOM 3106 O O . GLU B 1 24 ? -29.25 11.125 -7.441 1 92.88 24 GLU B O 1
ATOM 3111 N N . PRO B 1 25 ? -27.969 10.508 -5.664 1 92.38 25 PRO B N 1
ATOM 3112 C CA . PRO B 1 25 ? -27.875 11.891 -5.176 1 92.38 25 PRO B CA 1
ATOM 3113 C C . PRO B 1 25 ? -27.156 12.812 -6.16 1 92.38 25 PRO B C 1
ATOM 3115 O O . PRO B 1 25 ? -26.391 12.352 -7 1 92.38 25 PRO B O 1
ATOM 3118 N N . THR B 1 26 ? -27.516 14.148 -6.031 1 91.25 26 THR B N 1
ATOM 3119 C CA . THR B 1 26 ? -26.844 15.164 -6.84 1 91.25 26 THR B CA 1
ATOM 3120 C C . THR B 1 26 ? -26.125 16.172 -5.949 1 91.25 26 THR B C 1
ATOM 3122 O O . THR B 1 26 ? -26.625 16.531 -4.883 1 91.25 26 THR B O 1
ATOM 3125 N N . ALA B 1 27 ? -24.922 16.594 -6.371 1 88.69 27 ALA B N 1
ATOM 3126 C CA . ALA B 1 27 ? -24.156 17.578 -5.629 1 88.69 27 ALA B CA 1
ATOM 3127 C C . ALA B 1 27 ? -24.797 18.953 -5.719 1 88.69 27 ALA B C 1
ATOM 3129 O O . ALA B 1 27 ? -25.344 19.328 -6.762 1 88.69 27 ALA B O 1
ATOM 3130 N N . ILE B 1 28 ? -24.672 19.672 -4.582 1 88 28 ILE B N 1
ATOM 3131 C CA . ILE B 1 28 ? -25.25 21.016 -4.496 1 88 28 ILE B CA 1
ATOM 3132 C C . ILE B 1 28 ? -24.125 22.047 -4.418 1 88 28 ILE B C 1
ATOM 3134 O O . ILE B 1 28 ? -23.188 21.891 -3.643 1 88 28 ILE B O 1
ATOM 3138 N N . HIS B 1 29 ? -24.344 23.062 -5.27 1 89.12 29 HIS B N 1
ATOM 3139 C CA . HIS B 1 29 ? -23.391 24.172 -5.195 1 89.12 29 HIS B CA 1
ATOM 3140 C C . HIS B 1 29 ? -23.328 24.75 -3.785 1 89.12 29 HIS B C 1
ATOM 3142 O O . HIS B 1 29 ? -24.359 24.953 -3.145 1 89.12 29 HIS B O 1
ATOM 3148 N N . PRO B 1 30 ? -22.078 25.016 -3.344 1 90.5 30 PRO B N 1
ATOM 3149 C CA . PRO B 1 30 ? -21.922 25.484 -1.964 1 90.5 30 PRO B CA 1
ATOM 3150 C C . PRO B 1 30 ? -22.766 26.719 -1.659 1 90.5 30 PRO B C 1
ATOM 3152 O O . PRO B 1 30 ? -23.281 26.859 -0.547 1 90.5 30 PRO B O 1
ATOM 3155 N N . ASN B 1 31 ? -23 27.594 -2.611 1 91.44 31 ASN B N 1
ATOM 3156 C CA . ASN B 1 31 ? -23.797 28.797 -2.418 1 91.44 31 ASN B CA 1
ATOM 3157 C C . ASN B 1 31 ? -25.281 28.469 -2.201 1 91.44 31 ASN B C 1
ATOM 3159 O O . ASN B 1 31 ? -26.047 29.328 -1.789 1 91.44 31 ASN B O 1
ATOM 3163 N N . TYR B 1 32 ? -25.641 27.281 -2.582 1 90.94 32 TYR B N 1
ATOM 3164 C CA . TYR B 1 32 ? -27.031 26.875 -2.449 1 90.94 32 TYR B CA 1
ATOM 3165 C C . TYR B 1 32 ? -27.188 25.781 -1.402 1 90.94 32 TYR B C 1
ATOM 3167 O O . TYR B 1 32 ? -28.266 25.203 -1.247 1 90.94 32 TYR B O 1
ATOM 3175 N N . ASN B 1 33 ? -26.078 25.375 -0.828 1 93.69 33 ASN B N 1
ATOM 3176 C CA . ASN B 1 33 ? -26.094 24.578 0.388 1 93.69 33 ASN B CA 1
ATOM 3177 C C . ASN B 1 33 ? -26.328 25.438 1.628 1 93.69 33 ASN B C 1
ATOM 3179 O O . ASN B 1 33 ? -25.484 26.234 2 1 93.69 33 ASN B O 1
ATOM 3183 N N . PRO B 1 34 ? -27.406 25.281 2.289 1 94.38 34 PRO B N 1
ATOM 3184 C CA . PRO B 1 34 ? -27.75 26.219 3.363 1 94.38 34 PRO B CA 1
ATOM 3185 C C . PRO B 1 34 ? -26.75 26.188 4.512 1 94.38 34 PRO B C 1
ATOM 3187 O O . PRO B 1 34 ? -26.5 27.219 5.137 1 94.38 34 PRO B O 1
ATOM 3190 N N . LYS B 1 35 ? -26.234 25.016 4.805 1 94.81 35 LYS B N 1
ATOM 3191 C CA . LYS B 1 35 ? -25.25 24.922 5.887 1 94.81 35 LYS B CA 1
ATOM 3192 C C . LYS B 1 35 ? -23.984 25.703 5.555 1 94.81 35 LYS B C 1
ATOM 3194 O O . LYS B 1 35 ? -23.484 26.469 6.383 1 94.81 35 LYS B O 1
ATOM 3199 N N . ILE B 1 36 ? -23.469 25.5 4.371 1 94.38 36 ILE B N 1
ATOM 3200 C CA . ILE B 1 36 ? -22.219 26.125 3.951 1 94.38 36 ILE B CA 1
ATOM 3201 C C . ILE B 1 36 ? -22.406 27.625 3.809 1 94.38 36 ILE B C 1
ATOM 3203 O O . ILE B 1 36 ? -21.578 28.422 4.277 1 94.38 36 ILE B O 1
ATOM 3207 N N . LYS B 1 37 ? -23.484 28.016 3.203 1 94.31 37 LYS B N 1
ATOM 3208 C CA . LYS B 1 37 ? -23.781 29.422 2.957 1 94.31 37 LYS B CA 1
ATOM 3209 C C . LYS B 1 37 ? -23.906 30.188 4.27 1 94.31 37 LYS B C 1
ATOM 3211 O O . LYS B 1 37 ? -23.516 31.359 4.348 1 94.31 37 LYS B O 1
ATOM 3216 N N . ALA B 1 38 ? -24.391 29.578 5.27 1 95.5 38 ALA B N 1
ATOM 3217 C CA . ALA B 1 38 ? -24.703 30.234 6.531 1 95.5 38 ALA B CA 1
ATOM 3218 C C . ALA B 1 38 ? -23.469 30.359 7.414 1 95.5 38 ALA B C 1
ATOM 3220 O O . ALA B 1 38 ? -23.438 31.156 8.352 1 95.5 38 ALA B O 1
ATOM 3221 N N . HIS B 1 39 ? -22.516 29.531 7.129 1 95.56 39 HIS B N 1
ATOM 3222 C CA . HIS B 1 39 ? -21.375 29.484 8.023 1 95.56 39 HIS B CA 1
ATOM 3223 C C . HIS B 1 39 ? -20.438 30.672 7.805 1 95.56 39 HIS B C 1
ATOM 3225 O O . HIS B 1 39 ? -20.125 31.016 6.66 1 95.56 39 HIS B O 1
ATOM 3231 N N . VAL B 1 40 ? -20 31.297 8.93 1 94.31 40 VAL B N 1
ATOM 3232 C CA . VAL B 1 40 ? -19.031 32.406 8.898 1 94.31 40 VAL B CA 1
ATOM 3233 C C . VAL B 1 40 ? -17.859 32.062 9.812 1 94.31 40 VAL B C 1
ATOM 3235 O O . VAL B 1 40 ? -18.016 32 11.039 1 94.31 40 VAL B O 1
ATOM 3238 N N . PRO B 1 41 ? -16.719 31.906 9.156 1 92.94 41 PRO B N 1
ATOM 3239 C CA . PRO B 1 41 ? -15.547 31.656 10 1 92.94 41 PRO B CA 1
ATOM 3240 C C . PRO B 1 41 ? -15.266 32.781 10.977 1 92.94 41 PRO B C 1
ATOM 3242 O O . PRO B 1 41 ? -15.422 33.969 10.625 1 92.94 41 PRO B O 1
ATOM 3245 N N . GLN B 1 42 ? -14.758 32.469 12.164 1 91.31 42 GLN B N 1
ATOM 3246 C CA . GLN B 1 42 ? -14.594 33.469 13.227 1 91.31 42 GLN B CA 1
ATOM 3247 C C . GLN B 1 42 ? -13.164 33.969 13.281 1 91.31 42 GLN B C 1
ATOM 3249 O O . GLN B 1 42 ? -12.922 35.094 13.773 1 91.31 42 GLN B O 1
ATOM 3254 N N . ASP B 1 43 ? -12.289 33.219 12.828 1 90.88 43 ASP B N 1
ATOM 3255 C CA . ASP B 1 43 ? -10.875 33.562 12.953 1 90.88 43 ASP B CA 1
ATOM 3256 C C . ASP B 1 43 ? -10.312 34.062 11.617 1 90.88 43 ASP B C 1
ATOM 3258 O O . ASP B 1 43 ? -10.828 33.688 10.555 1 90.88 43 ASP B O 1
ATOM 3262 N N . SER B 1 44 ? -9.305 34.906 11.688 1 90.5 44 SER B N 1
ATOM 3263 C CA . SER B 1 44 ? -8.547 35.281 10.5 1 90.5 44 SER B CA 1
ATOM 3264 C C . SER B 1 44 ? -7.57 34.188 10.094 1 90.5 44 SER B C 1
ATOM 3266 O O . SER B 1 44 ? -7.18 33.344 10.922 1 90.5 44 SER B O 1
ATOM 3268 N N . PRO B 1 45 ? -7.199 34.156 8.75 1 88.75 45 PRO B N 1
ATOM 3269 C CA . PRO B 1 45 ? -6.152 33.219 8.344 1 88.75 45 PRO B CA 1
ATOM 3270 C C . PRO B 1 45 ? -4.844 33.438 9.109 1 88.75 45 PRO B C 1
ATOM 3272 O O . PRO B 1 45 ? -4.555 34.531 9.547 1 88.75 45 PRO B O 1
ATOM 3275 N N . HIS B 1 46 ? -4.121 32.344 9.242 1 90.12 46 HIS B N 1
ATOM 3276 C CA . HIS B 1 46 ? -2.797 32.469 9.852 1 90.12 46 HIS B CA 1
ATOM 3277 C C . HIS B 1 46 ? -1.895 33.375 9.023 1 90.12 46 HIS B C 1
ATOM 3279 O O . HIS B 1 46 ? -1.941 33.344 7.789 1 90.12 46 HIS B O 1
ATOM 3285 N N . LYS B 1 47 ? -1.111 34.156 9.734 1 92 47 LYS B N 1
ATOM 3286 C CA . LYS B 1 47 ? -0.072 34.938 9.07 1 92 47 LYS B CA 1
ATOM 3287 C C . LYS B 1 47 ? 1.263 34.188 9.078 1 92 47 LYS B C 1
ATOM 3289 O O . LYS B 1 47 ? 1.552 33.438 10.008 1 92 47 LYS B O 1
ATOM 3294 N N . GLU B 1 48 ? 1.932 34.469 8.008 1 94.75 48 GLU B N 1
ATOM 3295 C CA . GLU B 1 48 ? 3.266 33.875 7.938 1 94.75 48 GLU B CA 1
ATOM 3296 C C . GLU B 1 48 ? 4.125 34.312 9.125 1 94.75 48 GLU B C 1
ATOM 3298 O O . GLU B 1 48 ? 4.086 35.469 9.531 1 94.75 48 GLU B O 1
ATOM 3303 N N . PHE B 1 49 ? 4.895 33.438 9.688 1 94.81 49 PHE B N 1
ATOM 3304 C CA . PHE B 1 49 ? 5.875 33.781 10.711 1 94.81 49 PHE B CA 1
ATOM 3305 C C . PHE B 1 49 ? 7.07 32.844 10.656 1 94.81 49 PHE B C 1
ATOM 3307 O O . PHE B 1 49 ? 7.055 31.844 9.914 1 94.81 49 PHE B O 1
ATOM 3314 N N . THR B 1 50 ? 8.141 33.219 11.289 1 96.25 50 THR B N 1
ATOM 3315 C CA . THR B 1 50 ? 9.328 32.375 11.391 1 96.25 50 THR B CA 1
ATOM 3316 C C . THR B 1 50 ? 9.32 31.594 12.703 1 96.25 50 THR B C 1
ATOM 3318 O O . THR B 1 50 ? 9.469 32.188 13.781 1 96.25 50 THR B O 1
ATOM 3321 N N . PRO B 1 51 ? 9.109 30.344 12.57 1 96.5 51 PRO B N 1
ATOM 3322 C CA . PRO B 1 51 ? 9.172 29.562 13.812 1 96.5 51 PRO B CA 1
ATOM 3323 C C . PRO B 1 51 ? 10.57 29.547 14.43 1 96.5 51 PRO B C 1
ATOM 3325 O O . PRO B 1 51 ? 11.547 29.906 13.773 1 96.5 51 PRO B O 1
ATOM 3328 N N . PRO B 1 52 ? 10.594 29.172 15.711 1 96.19 52 PRO B N 1
ATOM 3329 C CA . PRO B 1 52 ? 11.922 28.984 16.297 1 96.19 52 PRO B CA 1
ATOM 3330 C C . PRO B 1 52 ? 12.781 27.969 15.555 1 96.19 52 PRO B C 1
ATOM 3332 O O . PRO B 1 52 ? 12.242 27.141 14.812 1 96.19 52 PRO B O 1
ATOM 3335 N N . LYS B 1 53 ? 14.086 28.094 15.789 1 97.19 53 LYS B N 1
ATOM 3336 C CA . LYS B 1 53 ? 15.008 27.156 15.156 1 97.19 53 LYS B CA 1
ATOM 3337 C C . LYS B 1 53 ? 14.641 25.719 15.5 1 97.19 53 LYS B C 1
ATOM 3339 O O . LYS B 1 53 ? 14.414 25.391 16.656 1 97.19 53 LYS B O 1
ATOM 3344 N N . ASP B 1 54 ? 14.586 24.891 14.523 1 97.81 54 ASP B N 1
ATOM 3345 C CA . ASP B 1 54 ? 14.188 23.5 14.695 1 97.81 54 ASP B CA 1
ATOM 3346 C C . ASP B 1 54 ? 15.141 22.766 15.641 1 97.81 54 ASP B C 1
ATOM 3348 O O . ASP B 1 54 ? 16.359 22.953 15.57 1 97.81 54 ASP B O 1
ATOM 3352 N N . ARG B 1 55 ? 14.594 21.938 16.438 1 98 55 ARG B N 1
ATOM 3353 C CA . ARG B 1 55 ? 15.367 21.266 17.484 1 98 55 ARG B CA 1
ATOM 3354 C C . ARG B 1 55 ? 16.328 20.25 16.875 1 98 55 ARG B C 1
ATOM 3356 O O . ARG B 1 55 ? 17.359 19.938 17.469 1 98 55 ARG B O 1
ATOM 3363 N N . GLY B 1 56 ? 16.062 19.75 15.695 1 98.12 56 GLY B N 1
ATOM 3364 C CA . GLY B 1 56 ? 16.953 18.828 15.016 1 98.12 56 GLY B CA 1
ATOM 3365 C C . GLY B 1 56 ? 18.344 19.406 14.773 1 98.12 56 GLY B C 1
ATOM 3366 O O . GLY B 1 56 ? 19.312 18.656 14.656 1 98.12 56 GLY B O 1
ATOM 3367 N N . PHE B 1 57 ? 18.5 20.734 14.75 1 97.88 57 PHE B N 1
ATOM 3368 C CA . PHE B 1 57 ? 19.781 21.375 14.508 1 97.88 57 PHE B CA 1
ATOM 3369 C C . PHE B 1 57 ? 20.719 21.203 15.695 1 97.88 57 PHE B C 1
ATOM 3371 O O . PHE B 1 57 ? 21.938 21.359 15.57 1 97.88 57 PHE B O 1
ATOM 3378 N N . TYR B 1 58 ? 20.203 20.922 16.828 1 98.06 58 TYR B N 1
ATOM 3379 C CA . TYR B 1 58 ? 20.984 20.859 18.062 1 98.06 58 TYR B CA 1
ATOM 3380 C C . TYR B 1 58 ? 21.422 19.438 18.359 1 98.06 58 TYR B C 1
ATOM 3382 O O . TYR B 1 58 ? 22.109 19.172 19.344 1 98.06 58 TYR B O 1
ATOM 3390 N N . ALA B 1 59 ? 21 18.5 17.531 1 98.31 59 ALA B N 1
ATOM 3391 C CA . ALA B 1 59 ? 21.25 17.094 17.766 1 98.31 59 ALA B CA 1
ATOM 3392 C C . ALA B 1 59 ? 22.703 16.719 17.438 1 98.31 59 ALA B C 1
ATOM 3394 O O . ALA B 1 59 ? 23.266 17.234 16.469 1 98.31 59 ALA B O 1
ATOM 3395 N N . ASP B 1 60 ? 23.266 15.812 18.266 1 97.69 60 ASP B N 1
ATOM 3396 C CA . ASP B 1 60 ? 24.453 15.094 17.828 1 97.69 60 ASP B CA 1
ATOM 3397 C C . ASP B 1 60 ? 24.156 14.234 16.609 1 97.69 60 ASP B C 1
ATOM 3399 O O . ASP B 1 60 ? 23.188 13.477 16.594 1 97.69 60 ASP B O 1
ATOM 3403 N N . PRO B 1 61 ? 24.984 14.344 15.586 1 95 61 PRO B N 1
ATOM 3404 C CA . PRO B 1 61 ? 24.703 13.617 14.344 1 95 61 PRO B CA 1
ATOM 3405 C C . PRO B 1 61 ? 24.594 12.109 14.562 1 95 61 PRO B C 1
ATOM 3407 O O . PRO B 1 61 ? 23.891 11.414 13.82 1 95 61 PRO B O 1
ATOM 3410 N N . LYS B 1 62 ? 25.266 11.633 15.562 1 97.12 62 LYS B N 1
ATOM 3411 C CA . LYS B 1 62 ? 25.25 10.195 15.828 1 97.12 62 LYS B CA 1
ATOM 3412 C C . LYS B 1 62 ? 24.156 9.828 16.828 1 97.12 62 LYS B C 1
ATOM 3414 O O . LYS B 1 62 ? 23.938 8.648 17.125 1 97.12 62 LYS B O 1
ATOM 3419 N N . LYS B 1 63 ? 23.484 10.836 17.375 1 98.38 63 LYS B N 1
ATOM 3420 C CA . LYS B 1 63 ? 22.391 10.68 18.328 1 98.38 63 LYS B CA 1
ATOM 3421 C C . LYS B 1 63 ? 22.812 9.805 19.516 1 98.38 63 LYS B C 1
ATOM 3423 O O . LYS B 1 63 ? 22.109 8.859 19.875 1 98.38 63 LYS B O 1
ATOM 3428 N N . LYS B 1 64 ? 23.969 10.109 20.062 1 98.25 64 LYS B N 1
ATOM 3429 C CA . LYS B 1 64 ? 24.594 9.281 21.094 1 98.25 64 LYS B CA 1
ATOM 3430 C C . LYS B 1 64 ? 23.766 9.258 22.359 1 98.25 64 LYS B C 1
ATOM 3432 O O . LYS B 1 64 ? 23.625 8.211 23 1 98.25 64 LYS B O 1
ATOM 3437 N N . ALA B 1 65 ? 23.234 10.375 22.75 1 98.5 65 ALA B N 1
ATOM 3438 C CA . ALA B 1 65 ? 22.469 10.461 23.984 1 98.5 65 ALA B CA 1
ATOM 3439 C C . ALA B 1 65 ? 21.188 9.641 23.891 1 98.5 65 ALA B C 1
ATOM 3441 O O . ALA B 1 65 ? 20.828 8.93 24.828 1 98.5 65 ALA B O 1
ATOM 3442 N N . LEU B 1 66 ? 20.469 9.734 22.781 1 98.56 66 LEU B N 1
ATOM 3443 C CA . LEU B 1 66 ? 19.219 9.008 22.578 1 98.56 66 LEU B CA 1
ATOM 3444 C C . LEU B 1 66 ? 19.469 7.508 22.531 1 98.56 66 LEU B C 1
ATOM 3446 O O . LEU B 1 66 ? 18.766 6.738 23.188 1 98.56 66 LEU B O 1
ATOM 3450 N N . PHE B 1 67 ? 20.531 7.148 21.828 1 98.25 67 PHE B N 1
ATOM 3451 C CA . PHE B 1 67 ? 20.766 5.727 21.594 1 98.25 67 PHE B CA 1
ATOM 3452 C C . PHE B 1 67 ? 21.438 5.082 22.812 1 98.25 67 PHE B C 1
ATOM 3454 O O . PHE B 1 67 ? 21.531 3.857 22.891 1 98.25 67 PHE B O 1
ATOM 3461 N N . ALA B 1 68 ? 21.891 5.859 23.75 1 97.94 68 ALA B N 1
ATOM 3462 C CA . ALA B 1 68 ? 22.406 5.328 25 1 97.94 68 ALA B CA 1
ATOM 3463 C C . ALA B 1 68 ? 21.281 4.738 25.859 1 97.94 68 ALA B C 1
ATOM 3465 O O . ALA B 1 68 ? 21.531 3.867 26.688 1 97.94 68 ALA B O 1
ATOM 3466 N N . VAL B 1 69 ? 20.031 5.176 25.562 1 97.81 69 VAL B N 1
ATOM 3467 C CA . VAL B 1 69 ? 18.953 4.766 26.453 1 97.81 69 VAL B CA 1
ATOM 3468 C C . VAL B 1 69 ? 17.859 4.047 25.656 1 97.81 69 VAL B C 1
ATOM 3470 O O . VAL B 1 69 ? 16.812 3.707 26.203 1 97.81 69 VAL B O 1
ATOM 3473 N N . THR B 1 70 ? 18.031 3.908 24.375 1 97.12 70 THR B N 1
ATOM 3474 C CA . THR B 1 70 ? 17.047 3.256 23.531 1 97.12 70 THR B CA 1
ATOM 3475 C C . THR B 1 70 ? 17.703 2.188 22.656 1 97.12 70 THR B C 1
ATOM 3477 O O . THR B 1 70 ? 18.922 2.166 22.5 1 97.12 70 THR B O 1
ATOM 3480 N N . THR B 1 71 ? 16.906 1.321 22.125 1 97.12 71 THR B N 1
ATOM 3481 C CA . THR B 1 71 ? 17.297 0.386 21.078 1 97.12 71 THR B CA 1
ATOM 3482 C C . THR B 1 71 ? 16.484 0.649 19.797 1 97.12 71 THR B C 1
ATOM 3484 O O . THR B 1 71 ? 15.289 0.358 19.75 1 97.12 71 THR B O 1
ATOM 3487 N N . PRO B 1 72 ? 17.188 1.222 18.859 1 97.69 72 PRO B N 1
ATOM 3488 C CA . PRO B 1 72 ? 16.469 1.486 17.609 1 97.69 72 PRO B CA 1
ATOM 3489 C C . PRO B 1 72 ? 16.266 0.232 16.75 1 97.69 72 PRO B C 1
ATOM 3491 O O . PRO B 1 72 ? 17.156 -0.62 16.703 1 97.69 72 PRO B O 1
ATOM 3494 N N . ALA B 1 73 ? 15.117 0.065 16.172 1 97.56 73 ALA B N 1
ATOM 3495 C CA . ALA B 1 73 ? 14.805 -0.979 15.211 1 97.56 73 ALA B CA 1
ATOM 3496 C C . ALA B 1 73 ? 14.086 -0.398 13.992 1 97.56 73 ALA B C 1
ATOM 3498 O O . ALA B 1 73 ? 12.922 0.006 14.078 1 97.56 73 ALA B O 1
ATOM 3499 N N . ASP B 1 74 ? 14.75 -0.411 12.875 1 97.12 74 ASP B N 1
ATOM 3500 C CA . ASP B 1 74 ? 14.117 0.085 11.656 1 97.12 74 ASP B CA 1
ATOM 3501 C C . ASP B 1 74 ? 12.961 -0.817 11.234 1 97.12 74 ASP B C 1
ATOM 3503 O O . ASP B 1 74 ? 13.117 -2.035 11.133 1 97.12 74 ASP B O 1
ATOM 3507 N N . VAL B 1 75 ? 11.797 -0.211 11 1 97.12 75 VAL B N 1
ATOM 3508 C CA . VAL B 1 75 ? 10.633 -0.976 10.578 1 97.12 75 VAL B CA 1
ATOM 3509 C C . VAL B 1 75 ? 10.742 -1.315 9.094 1 97.12 75 VAL B C 1
ATOM 3511 O O . VAL B 1 75 ? 10.445 -2.438 8.68 1 97.12 75 VAL B O 1
ATOM 3514 N N . THR B 1 76 ? 11.094 -0.429 8.234 1 96.5 76 THR B N 1
ATOM 3515 C CA . THR B 1 76 ? 11.438 -0.619 6.832 1 96.5 76 THR B CA 1
ATOM 3516 C C . THR B 1 76 ? 12.758 0.074 6.504 1 96.5 76 THR B C 1
ATOM 3518 O O . THR B 1 76 ? 13.281 0.844 7.316 1 96.5 76 THR B O 1
ATOM 3521 N N . GLU B 1 77 ? 13.328 -0.212 5.348 1 94.19 77 GLU B N 1
ATOM 3522 C CA . GLU B 1 77 ? 14.609 0.375 4.969 1 94.19 77 GLU B CA 1
ATOM 3523 C C . GLU B 1 77 ? 14.5 1.889 4.812 1 94.19 77 GLU B C 1
ATOM 3525 O O . GLU B 1 77 ? 15.336 2.635 5.324 1 94.19 77 GLU B O 1
ATOM 3530 N N . SER B 1 78 ? 13.438 2.33 4.23 1 96.25 78 SER B N 1
ATOM 3531 C CA . SER B 1 78 ? 13.336 3.707 3.762 1 96.25 78 SER B CA 1
ATOM 3532 C C . SER B 1 78 ? 12.734 4.613 4.836 1 96.25 78 SER B C 1
ATOM 3534 O O . SER B 1 78 ? 13.055 5.801 4.895 1 96.25 78 SER B O 1
ATOM 3536 N N . ILE B 1 79 ? 11.867 4.078 5.707 1 98.25 79 ILE B N 1
ATOM 3537 C CA . ILE B 1 79 ? 11.086 4.93 6.598 1 98.25 79 ILE B CA 1
ATOM 3538 C C . ILE B 1 79 ? 10.703 4.148 7.852 1 98.25 79 ILE B C 1
ATOM 3540 O O . ILE B 1 79 ? 10.484 2.936 7.793 1 98.25 79 ILE B O 1
ATOM 3544 N N . GLY B 1 80 ? 10.68 4.863 8.961 1 98.69 80 GLY B N 1
ATOM 3545 C CA . GLY B 1 80 ? 10.125 4.312 10.188 1 98.69 80 GLY B CA 1
ATOM 3546 C C . GLY B 1 80 ? 11.148 3.607 11.047 1 98.69 80 GLY B C 1
ATOM 3547 O O . GLY B 1 80 ? 11.828 2.688 10.586 1 98.69 80 GLY B O 1
ATOM 3548 N N . THR B 1 81 ? 11.273 4.016 12.281 1 98.75 81 THR B N 1
ATOM 3549 C CA . THR B 1 81 ? 12.102 3.385 13.297 1 98.75 81 THR B CA 1
ATOM 3550 C C . THR B 1 81 ? 11.344 3.254 14.617 1 98.75 81 THR B C 1
ATOM 3552 O O . THR B 1 81 ? 10.656 4.188 15.039 1 98.75 81 THR B O 1
ATOM 3555 N N . GLU B 1 82 ? 11.32 2.1 15.148 1 98.69 82 GLU B N 1
ATOM 3556 C CA . GLU B 1 82 ? 10.797 1.913 16.5 1 98.69 82 GLU B CA 1
ATOM 3557 C C . GLU B 1 82 ? 11.898 2.047 17.547 1 98.69 82 GLU B C 1
ATOM 3559 O O . GLU B 1 82 ? 12.945 1.402 17.438 1 98.69 82 GLU B O 1
ATOM 3564 N N . LEU B 1 83 ? 11.727 2.932 18.469 1 98.75 83 LEU B N 1
ATOM 3565 C CA . LEU B 1 83 ? 12.625 3.002 19.609 1 98.75 83 LEU B CA 1
ATOM 3566 C C . LEU B 1 83 ? 12.086 2.162 20.766 1 98.75 83 LEU B C 1
ATOM 3568 O O . LEU B 1 83 ? 11.031 2.471 21.328 1 98.75 83 LEU B O 1
ATOM 3572 N N . GLN B 1 84 ? 12.859 1.186 21.109 1 98.06 84 GLN B N 1
ATOM 3573 C CA . GLN B 1 84 ? 12.445 0.224 22.125 1 98.06 84 GLN B CA 1
ATOM 3574 C C . GLN B 1 84 ? 13.117 0.513 23.453 1 98.06 84 GLN B C 1
ATOM 3576 O O . GLN B 1 84 ? 14.117 1.233 23.516 1 98.06 84 GLN B O 1
ATOM 3581 N N . ASN B 1 85 ? 12.508 0.008 24.531 1 96.88 85 ASN B N 1
ATOM 3582 C CA . ASN B 1 85 ? 13.055 0.024 25.891 1 96.88 85 ASN B CA 1
ATOM 3583 C C . ASN B 1 85 ? 13.258 1.449 26.391 1 96.88 85 ASN B C 1
ATOM 3585 O O . ASN B 1 85 ? 14.297 1.769 26.969 1 96.88 85 ASN B O 1
ATOM 3589 N N . VAL B 1 86 ? 12.281 2.252 26.156 1 97.88 86 VAL B N 1
ATOM 3590 C CA . VAL B 1 86 ? 12.367 3.646 26.578 1 97.88 86 VAL B CA 1
ATOM 3591 C C . VAL B 1 86 ? 10.969 4.203 26.812 1 97.88 86 VAL B C 1
ATOM 3593 O O . VAL B 1 86 ? 9.992 3.727 26.219 1 97.88 86 VAL B O 1
ATOM 3596 N N . GLN B 1 87 ? 10.875 5.066 27.734 1 98.38 87 GLN B N 1
ATOM 3597 C CA . GLN B 1 87 ? 9.695 5.906 27.906 1 98.38 87 GLN B CA 1
ATOM 3598 C C . GLN B 1 87 ? 9.945 7.32 27.391 1 98.38 87 GLN B C 1
ATOM 3600 O O . GLN B 1 87 ? 10.852 8.008 27.859 1 98.38 87 GLN B O 1
ATOM 3605 N N . LEU B 1 88 ? 9.086 7.746 26.422 1 98.44 88 LEU B N 1
ATOM 3606 C CA . LEU B 1 88 ? 9.211 9.086 25.875 1 98.44 88 LEU B CA 1
ATOM 3607 C C . LEU B 1 88 ? 9.125 10.141 26.969 1 98.44 88 LEU B C 1
ATOM 3609 O O . LEU B 1 88 ? 9.805 11.172 26.906 1 98.44 88 LEU B O 1
ATOM 3613 N N . SER B 1 89 ? 8.406 9.906 27.984 1 98.19 89 SER B N 1
ATOM 3614 C CA . SER B 1 89 ? 8.164 10.828 29.094 1 98.19 89 SER B CA 1
ATOM 3615 C C . SER B 1 89 ? 9.445 11.102 29.875 1 98.19 89 SER B C 1
ATOM 3617 O O . SER B 1 89 ? 9.539 12.094 30.594 1 98.19 89 SER B O 1
ATOM 3619 N N . GLN B 1 90 ? 10.445 10.297 29.688 1 98 90 GLN B N 1
ATOM 3620 C CA . GLN B 1 90 ? 11.633 10.383 30.531 1 98 90 GLN B CA 1
ATOM 3621 C C . GLN B 1 90 ? 12.812 10.977 29.766 1 98 90 GLN B C 1
ATOM 3623 O O . GLN B 1 90 ? 13.891 11.18 30.328 1 98 90 GLN B O 1
ATOM 3628 N N . LEU B 1 91 ? 12.602 11.219 28.531 1 98.38 91 LEU B N 1
ATOM 3629 C CA . LEU B 1 91 ? 13.711 11.75 27.734 1 98.38 91 LEU B CA 1
ATOM 3630 C C . LEU B 1 91 ? 14.047 13.172 28.172 1 98.38 91 LEU B C 1
ATOM 3632 O O . LEU B 1 91 ? 13.148 13.984 28.406 1 98.38 91 LEU B O 1
ATOM 3636 N N . ASP B 1 92 ? 15.352 13.469 28.281 1 97.94 92 ASP B N 1
ATOM 3637 C CA . ASP B 1 92 ? 15.773 14.836 28.578 1 97.94 92 ASP B CA 1
ATOM 3638 C C . ASP B 1 92 ? 15.883 15.672 27.312 1 97.94 92 ASP B C 1
ATOM 3640 O O . ASP B 1 92 ? 15.609 15.18 26.203 1 97.94 92 ASP B O 1
ATOM 3644 N N . THR B 1 93 ? 16.297 16.922 27.453 1 97.62 93 THR B N 1
ATOM 3645 C CA . THR B 1 93 ? 16.25 17.859 26.344 1 97.62 93 THR B CA 1
ATOM 3646 C C . THR B 1 93 ? 17.234 17.453 25.25 1 97.62 93 THR B C 1
ATOM 3648 O O . THR B 1 93 ? 16.922 17.594 24.062 1 97.62 93 THR B O 1
ATOM 3651 N N . LYS B 1 94 ? 18.375 17 25.641 1 98.25 94 LYS B N 1
ATOM 3652 C CA . LYS B 1 94 ? 19.359 16.562 24.656 1 98.25 94 LYS B CA 1
ATOM 3653 C C . LYS B 1 94 ? 18.844 15.359 23.875 1 98.25 94 LYS B C 1
ATOM 3655 O O . LYS B 1 94 ? 19 15.297 22.656 1 98.25 94 LYS B O 1
ATOM 3660 N N . GLN B 1 95 ? 18.266 14.414 24.562 1 98.62 95 GLN B N 1
ATOM 3661 C CA . GLN B 1 95 ? 17.688 13.227 23.938 1 98.62 95 GLN B CA 1
ATOM 3662 C C . GLN B 1 95 ? 16.516 13.594 23.031 1 98.62 95 GLN B C 1
ATOM 3664 O O . GLN B 1 95 ? 16.359 13.016 21.953 1 98.62 95 GLN B O 1
ATOM 3669 N N . LEU B 1 96 ? 15.766 14.539 23.438 1 98.75 96 LEU B N 1
ATOM 3670 C CA . LEU B 1 96 ? 14.641 15 22.625 1 98.75 96 LEU B CA 1
ATOM 3671 C C . LEU B 1 96 ? 15.133 15.664 21.344 1 98.75 96 LEU B C 1
ATOM 3673 O O . LEU B 1 96 ? 14.531 15.5 20.281 1 98.75 96 LEU B O 1
ATOM 3677 N N . ASP B 1 97 ? 16.188 16.469 21.438 1 98.75 97 ASP B N 1
ATOM 3678 C CA . ASP B 1 97 ? 16.766 17.062 20.234 1 98.75 97 ASP B CA 1
ATOM 3679 C C . ASP B 1 97 ? 17.219 15.969 19.266 1 98.75 97 ASP B C 1
ATOM 3681 O O . ASP B 1 97 ? 17 16.078 18.047 1 98.75 97 ASP B O 1
ATOM 3685 N N . GLU B 1 98 ? 17.828 14.961 19.781 1 98.81 98 GLU B N 1
ATOM 3686 C CA . GLU B 1 98 ? 18.312 13.859 18.938 1 98.81 98 GLU B CA 1
ATOM 3687 C C . GLU B 1 98 ? 17.141 13.031 18.406 1 98.81 98 GLU B C 1
ATOM 3689 O O . GLU B 1 98 ? 17.219 12.5 17.297 1 98.81 98 GLU B O 1
ATOM 3694 N N . LEU B 1 99 ? 16.047 12.938 19.156 1 98.81 99 LEU B N 1
ATOM 3695 C CA . LEU B 1 99 ? 14.828 12.32 18.656 1 98.81 99 LEU B CA 1
ATOM 3696 C C . LEU B 1 99 ? 14.273 13.109 17.469 1 98.81 99 LEU B C 1
ATOM 3698 O O . LEU B 1 99 ? 13.844 12.531 16.469 1 98.81 99 LEU B O 1
ATOM 3702 N N . ALA B 1 100 ? 14.297 14.445 17.578 1 98.75 100 ALA B N 1
ATOM 3703 C CA . ALA B 1 100 ? 13.867 15.281 16.469 1 98.75 100 ALA B CA 1
ATOM 3704 C C . ALA B 1 100 ? 14.672 14.977 15.203 1 98.75 100 ALA B C 1
ATOM 3706 O O . ALA B 1 100 ? 14.102 14.805 14.125 1 98.75 100 ALA B O 1
ATOM 3707 N N . ALA B 1 101 ? 15.938 14.859 15.352 1 98.69 101 ALA B N 1
ATOM 3708 C CA . ALA B 1 101 ? 16.797 14.57 14.219 1 98.69 101 ALA B CA 1
ATOM 3709 C C . ALA B 1 101 ? 16.484 13.195 13.625 1 98.69 101 ALA B C 1
ATOM 3711 O O . ALA B 1 101 ? 16.484 13.023 12.406 1 98.69 101 ALA B O 1
ATOM 3712 N N . LEU B 1 102 ? 16.281 12.219 14.484 1 98.81 102 LEU B N 1
ATOM 3713 C CA . LEU B 1 102 ? 15.945 10.883 14 1 98.81 102 LEU B CA 1
ATOM 3714 C C . LEU B 1 102 ? 14.641 10.898 13.203 1 98.81 102 LEU B C 1
ATOM 3716 O O . LEU B 1 102 ? 14.539 10.258 12.156 1 98.81 102 LEU B O 1
ATOM 3720 N N . VAL B 1 103 ? 13.688 11.617 13.719 1 98.81 103 VAL B N 1
ATOM 3721 C CA . VAL B 1 103 ? 12.398 11.742 13.039 1 98.81 103 VAL B CA 1
ATOM 3722 C C . VAL B 1 103 ? 12.594 12.414 11.68 1 98.81 103 VAL B C 1
ATOM 3724 O O . VAL B 1 103 ? 11.992 12 10.688 1 98.81 103 VAL B O 1
ATOM 3727 N N . ASN B 1 104 ? 13.43 13.461 11.648 1 98.81 104 ASN B N 1
ATOM 3728 C CA . ASN B 1 104 ? 13.711 14.141 10.391 1 98.81 104 ASN B CA 1
ATOM 3729 C C . ASN B 1 104 ? 14.32 13.188 9.359 1 98.81 104 ASN B C 1
ATOM 3731 O O . ASN B 1 104 ? 14.031 13.289 8.172 1 98.81 104 ASN B O 1
ATOM 3735 N N . GLU B 1 105 ? 15.094 12.258 9.805 1 98.44 105 GLU B N 1
ATOM 3736 C CA . GLU B 1 105 ? 15.797 11.336 8.922 1 98.44 105 GLU B CA 1
ATOM 3737 C C . GLU B 1 105 ? 14.898 10.172 8.508 1 98.44 105 GLU B C 1
ATOM 3739 O O . GLU B 1 105 ? 14.906 9.758 7.348 1 98.44 105 GLU B O 1
ATOM 3744 N N . ARG B 1 106 ? 14.047 9.688 9.453 1 98.56 106 ARG B N 1
ATOM 3745 C CA . ARG B 1 106 ? 13.344 8.422 9.266 1 98.56 106 ARG B CA 1
ATOM 3746 C C . ARG B 1 106 ? 11.875 8.656 8.938 1 98.56 106 ARG B C 1
ATOM 3748 O O . ARG B 1 106 ? 11.141 7.707 8.648 1 98.56 106 ARG B O 1
ATOM 3755 N N . GLY B 1 107 ? 11.453 9.891 8.953 1 98.75 107 GLY B N 1
ATOM 3756 C CA . GLY B 1 107 ? 10.094 10.258 8.602 1 98.75 107 GLY B CA 1
ATOM 3757 C C . GLY B 1 107 ? 9.109 10.062 9.734 1 98.75 107 GLY B C 1
ATOM 3758 O O . GLY B 1 107 ? 8.258 10.922 9.984 1 98.75 107 GLY B O 1
ATOM 3759 N N . VAL B 1 108 ? 9.203 8.93 10.461 1 98.94 108 VAL B N 1
ATOM 3760 C CA . VAL B 1 108 ? 8.328 8.617 11.586 1 98.94 108 VAL B CA 1
ATOM 3761 C C . VAL B 1 108 ? 9.047 7.688 12.562 1 98.94 108 VAL B C 1
ATOM 3763 O O . VAL B 1 108 ? 9.789 6.797 12.141 1 98.94 108 VAL B O 1
ATOM 3766 N N . VAL B 1 109 ? 8.844 7.93 13.844 1 98.94 109 VAL B N 1
ATOM 3767 C CA . VAL B 1 109 ? 9.383 7.098 14.914 1 98.94 109 VAL B CA 1
ATOM 3768 C C . VAL B 1 109 ? 8.242 6.574 15.789 1 98.94 109 VAL B C 1
ATOM 3770 O O . VAL B 1 109 ? 7.305 7.309 16.094 1 98.94 109 VAL B O 1
ATOM 3773 N N . PHE B 1 110 ? 8.375 5.312 16.172 1 98.88 110 PHE B N 1
ATOM 3774 C CA . PHE B 1 110 ? 7.309 4.641 16.906 1 98.88 110 PHE B CA 1
ATOM 3775 C C . PHE B 1 110 ? 7.781 4.242 18.312 1 98.88 110 PHE B C 1
ATOM 3777 O O . PHE B 1 110 ? 8.969 3.988 18.516 1 98.88 110 PHE B O 1
ATOM 3784 N N . PHE B 1 111 ? 6.855 4.207 19.25 1 98.75 111 PHE B N 1
ATOM 3785 C CA . PHE B 1 111 ? 7.043 3.717 20.609 1 98.75 111 PHE B CA 1
ATOM 3786 C C . PHE B 1 111 ? 5.902 2.793 21.016 1 98.75 111 PHE B C 1
ATOM 3788 O O . PHE B 1 111 ? 4.754 3.008 20.625 1 98.75 111 PHE B O 1
ATOM 3795 N N . ARG B 1 112 ? 6.203 1.81 21.75 1 98.12 112 ARG B N 1
ATOM 3796 C CA . ARG B 1 112 ? 5.203 0.926 22.344 1 98.12 112 ARG B CA 1
ATOM 3797 C C . ARG B 1 112 ? 5.152 1.093 23.859 1 98.12 112 ARG B C 1
ATOM 3799 O O . ARG B 1 112 ? 6.133 1.519 24.484 1 98.12 112 ARG B O 1
ATOM 3806 N N . ASP B 1 113 ? 3.982 0.791 24.422 1 97.56 113 ASP B N 1
ATOM 3807 C CA . ASP B 1 113 ? 3.793 0.65 25.859 1 97.56 113 ASP B CA 1
ATOM 3808 C C . ASP B 1 113 ? 4.27 1.896 26.609 1 97.56 113 ASP B C 1
ATOM 3810 O O . ASP B 1 113 ? 5.07 1.802 27.547 1 97.56 113 ASP B O 1
ATOM 3814 N N . GLN B 1 114 ? 3.789 3.027 26.203 1 98.44 114 GLN B N 1
ATOM 3815 C CA . GLN B 1 114 ? 4.23 4.301 26.766 1 98.44 114 GLN B CA 1
ATOM 3816 C C . GLN B 1 114 ? 3.305 4.758 27.875 1 98.44 114 GLN B C 1
ATOM 3818 O O . GLN B 1 114 ? 2.096 4.516 27.844 1 98.44 114 GLN B O 1
ATOM 3823 N N . ASP B 1 115 ? 3.855 5.453 28.797 1 98 115 ASP B N 1
ATOM 3824 C CA . ASP B 1 115 ? 3.1 5.992 29.922 1 98 115 ASP B CA 1
ATOM 3825 C C . ASP B 1 115 ? 2.885 7.496 29.781 1 98 115 ASP B C 1
ATOM 3827 O O . ASP B 1 115 ? 2.527 8.172 30.75 1 98 115 ASP B O 1
ATOM 3831 N N . LEU B 1 116 ? 3.078 8.023 28.656 1 97.94 116 LEU B N 1
ATOM 3832 C CA . LEU B 1 116 ? 3.012 9.453 28.375 1 97.94 116 LEU B CA 1
ATOM 3833 C C . LEU B 1 116 ? 1.616 10 28.656 1 97.94 116 LEU B C 1
ATOM 3835 O O . LEU B 1 116 ? 0.626 9.484 28.125 1 97.94 116 LEU B O 1
ATOM 3839 N N . THR B 1 117 ? 1.548 11.039 29.5 1 97.25 117 THR B N 1
ATOM 3840 C CA . THR B 1 117 ? 0.286 11.727 29.75 1 97.25 117 THR B CA 1
ATOM 3841 C C . THR B 1 117 ? 0.076 12.859 28.734 1 97.25 117 THR B C 1
ATOM 3843 O O . THR B 1 117 ? 1.018 13.281 28.062 1 97.25 117 THR B O 1
ATOM 3846 N N . THR B 1 118 ? -1.183 13.344 28.656 1 96.31 118 THR B N 1
ATOM 3847 C CA . THR B 1 118 ? -1.486 14.445 27.75 1 96.31 118 THR B CA 1
ATOM 3848 C C . THR B 1 118 ? -0.699 15.695 28.125 1 96.31 118 THR B C 1
ATOM 3850 O O . THR B 1 118 ? -0.175 16.391 27.266 1 96.31 118 THR B O 1
ATOM 3853 N N . GLU B 1 119 ? -0.632 15.977 29.406 1 96.25 119 GLU B N 1
ATOM 3854 C CA . GLU B 1 119 ? 0.098 17.141 29.891 1 96.25 119 GLU B CA 1
ATOM 3855 C C . GLU B 1 119 ? 1.571 17.078 29.5 1 96.25 119 GLU B C 1
ATOM 3857 O O . GLU B 1 119 ? 2.137 18.047 29.016 1 96.25 119 GLU B O 1
ATOM 3862 N N . ARG B 1 120 ? 2.156 15.914 29.719 1 97.44 120 ARG B N 1
ATOM 3863 C CA . ARG B 1 120 ? 3.566 15.742 29.375 1 97.44 120 ARG B CA 1
ATOM 3864 C C . ARG B 1 120 ? 3.779 15.781 27.875 1 97.44 120 ARG B C 1
ATOM 3866 O O . ARG B 1 120 ? 4.801 16.281 27.391 1 97.44 120 ARG B O 1
ATOM 3873 N N . GLN B 1 121 ? 2.889 15.227 27.109 1 97.69 121 GLN B N 1
ATOM 3874 C CA . GLN B 1 121 ? 2.93 15.305 25.656 1 97.69 121 GLN B CA 1
ATOM 3875 C C . GLN B 1 121 ? 2.982 16.75 25.188 1 97.69 121 GLN B C 1
ATOM 3877 O O . GLN B 1 121 ? 3.787 17.094 24.312 1 97.69 121 GLN B O 1
ATOM 3882 N N . VAL B 1 122 ? 2.154 17.578 25.75 1 96.56 122 VAL B N 1
ATOM 3883 C CA . VAL B 1 122 ? 2.104 19 25.391 1 96.56 122 VAL B CA 1
ATOM 3884 C C . VAL B 1 122 ? 3.436 19.656 25.734 1 96.56 122 VAL B C 1
ATOM 3886 O O . VAL B 1 122 ? 3.984 20.422 24.938 1 96.56 122 VAL B O 1
ATOM 3889 N N . GLU B 1 123 ? 3.938 19.359 26.875 1 96.69 123 GLU B N 1
ATOM 3890 C CA . GLU B 1 123 ? 5.211 19.938 27.312 1 96.69 123 GLU B CA 1
ATOM 3891 C C . GLU B 1 123 ? 6.332 19.578 26.344 1 96.69 123 GLU B C 1
ATOM 3893 O O . GLU B 1 123 ? 7.137 20.422 25.969 1 96.69 123 GLU B O 1
ATOM 3898 N N . ILE B 1 124 ? 6.383 18.297 25.984 1 97.38 124 ILE B N 1
ATOM 3899 C CA . ILE B 1 124 ? 7.398 17.844 25.047 1 97.38 124 ILE B CA 1
ATOM 3900 C C . ILE B 1 124 ? 7.25 18.594 23.719 1 97.38 124 ILE B C 1
ATOM 3902 O O . ILE B 1 124 ? 8.25 19 23.125 1 97.38 124 ILE B O 1
ATOM 3906 N N . PHE B 1 125 ? 6.062 18.812 23.281 1 96.5 125 PHE B N 1
ATOM 3907 C CA . PHE B 1 125 ? 5.852 19.438 21.969 1 96.5 125 PHE B CA 1
ATOM 3908 C C . PHE B 1 125 ? 6.141 20.922 22.031 1 96.5 125 PHE B C 1
ATOM 3910 O O . PHE B 1 125 ? 6.523 21.516 21.016 1 96.5 125 PHE B O 1
ATOM 3917 N N . GLU B 1 126 ? 5.996 21.547 23.188 1 95.94 126 GLU B N 1
ATOM 3918 C CA . GLU B 1 126 ? 6.402 22.938 23.344 1 95.94 126 GLU B CA 1
ATOM 3919 C C . GLU B 1 126 ? 7.914 23.094 23.203 1 95.94 126 GLU B C 1
ATOM 3921 O O . GLU B 1 126 ? 8.406 24.156 22.844 1 95.94 126 GLU B O 1
ATOM 3926 N N . HIS B 1 127 ? 8.602 22 23.5 1 96.62 127 HIS B N 1
ATOM 3927 C CA . HIS B 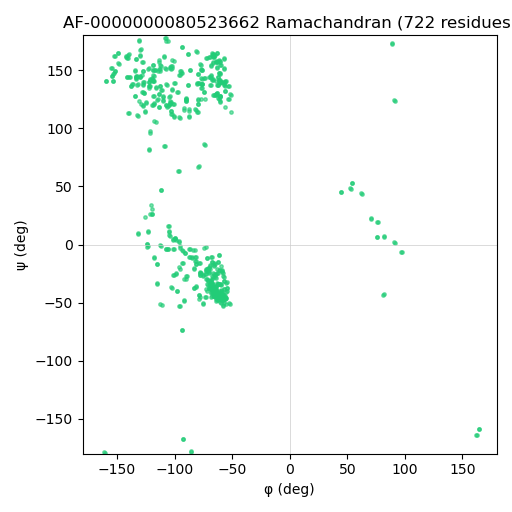1 127 ? 10.031 21.984 23.234 1 96.62 127 HIS B CA 1
ATOM 3928 C C . HIS B 1 127 ? 10.328 21.984 21.75 1 96.62 127 HIS B C 1
ATOM 3930 O O . HIS B 1 127 ? 11.305 22.609 21.297 1 96.62 127 HIS B O 1
ATOM 3936 N N . PHE B 1 128 ? 9.523 21.312 20.953 1 96.94 128 PHE B N 1
ATOM 3937 C CA . PHE B 1 128 ? 9.766 21.156 19.516 1 96.94 128 PHE B CA 1
ATOM 3938 C C . PHE B 1 128 ? 9.383 22.422 18.766 1 96.94 128 PHE B C 1
ATOM 3940 O O . PHE B 1 128 ? 9.844 22.641 17.641 1 96.94 128 PHE B O 1
ATOM 3947 N N . GLY B 1 129 ? 8.492 23.234 19.312 1 96 129 GLY B N 1
ATOM 3948 C CA . GLY B 1 129 ? 8.094 24.438 18.609 1 96 129 GLY B CA 1
ATOM 3949 C C . GLY B 1 129 ? 6.797 25.031 19.125 1 96 129 GLY B C 1
ATOM 3950 O O . GLY B 1 129 ? 6.367 24.734 20.234 1 96 129 GLY B O 1
ATOM 3951 N N . VAL B 1 130 ? 6.207 25.953 18.297 1 95.38 130 VAL B N 1
ATOM 3952 C CA . VAL B 1 130 ? 4.945 26.609 18.625 1 95.38 130 VAL B CA 1
ATOM 3953 C C . VAL B 1 130 ? 3.781 25.688 18.312 1 95.38 130 VAL B C 1
ATOM 3955 O O . VAL B 1 130 ? 3.609 25.25 17.156 1 95.38 130 VAL B O 1
ATOM 3958 N N . LEU B 1 131 ? 3 25.391 19.328 1 93.75 131 LEU B N 1
ATOM 3959 C CA . LEU B 1 131 ? 1.873 24.469 19.172 1 93.75 131 LEU B CA 1
ATOM 3960 C C . LEU B 1 131 ? 0.847 25.031 18.203 1 93.75 131 LEU B C 1
ATOM 3962 O O . LEU B 1 131 ? 0.544 26.219 18.219 1 93.75 131 LEU B O 1
ATOM 3966 N N . ASP B 1 132 ? 0.388 24.172 17.391 1 86.5 132 ASP B N 1
ATOM 3967 C CA . ASP B 1 132 ? -0.696 24.484 16.469 1 86.5 132 ASP B CA 1
ATOM 3968 C C . ASP B 1 132 ? -2.047 24.062 17.047 1 86.5 132 ASP B C 1
ATOM 3970 O O . ASP B 1 132 ? -2.113 23.172 17.891 1 86.5 132 ASP B O 1
ATOM 3974 N N . THR B 1 133 ? -3.039 24.797 16.75 1 79.56 133 THR B N 1
ATOM 3975 C CA . THR B 1 133 ? -4.402 24.422 17.109 1 79.56 133 THR B CA 1
ATOM 3976 C C . THR B 1 133 ? -5.18 23.969 15.883 1 79.56 133 THR B C 1
ATOM 3978 O O . THR B 1 133 ? -5.086 24.578 14.812 1 79.56 133 THR B O 1
ATOM 3981 N N . HIS B 1 134 ? -5.941 22.875 16.094 1 77.12 134 HIS B N 1
ATOM 3982 C CA . HIS B 1 134 ? -6.758 22.375 15.008 1 77.12 134 HIS B CA 1
ATOM 3983 C C . HIS B 1 134 ? -7.801 23.391 14.57 1 77.12 134 HIS B C 1
ATOM 3985 O O . HIS B 1 134 ? -8.398 24.062 15.406 1 77.12 134 HIS B O 1
ATOM 3991 N N . PRO B 1 135 ? -8.07 23.438 13.305 1 72 135 PRO B N 1
ATOM 3992 C CA . PRO B 1 135 ? -8.945 24.469 12.758 1 72 135 PRO B CA 1
ATOM 3993 C C . PRO B 1 135 ? -10.336 24.469 13.398 1 72 135 PRO B C 1
ATOM 3995 O O . PRO B 1 135 ? -11.055 25.469 13.32 1 72 135 PRO B O 1
ATOM 3998 N N . THR B 1 136 ? -10.711 23.344 13.914 1 72 136 THR B N 1
ATOM 3999 C CA . THR B 1 136 ? -12.055 23.25 14.469 1 72 136 THR B CA 1
ATOM 4000 C C . THR B 1 136 ? -12.039 23.484 15.977 1 72 136 THR B C 1
ATOM 4002 O O . THR B 1 136 ? -13.062 23.375 16.641 1 72 136 THR B O 1
ATOM 4005 N N . GLN B 1 137 ? -10.82 23.781 16.438 1 76.12 137 GLN B N 1
ATOM 4006 C CA . GLN B 1 137 ? -10.688 23.922 17.891 1 76.12 137 GLN B CA 1
ATOM 4007 C C . GLN B 1 137 ? -10.133 25.297 18.266 1 76.12 137 GLN B C 1
ATOM 4009 O O . GLN B 1 137 ? -9.516 25.969 17.438 1 76.12 137 GLN B O 1
ATOM 4014 N N . LYS B 1 138 ? -10.43 25.859 19.391 1 70.69 138 LYS B N 1
ATOM 4015 C CA . LYS B 1 138 ? -9.93 27.156 19.812 1 70.69 138 LYS B CA 1
ATOM 4016 C C . LYS B 1 138 ? -8.961 27.031 20.969 1 70.69 138 LYS B C 1
ATOM 4018 O O . LYS B 1 138 ? -7.875 27.609 20.953 1 70.69 138 LYS B O 1
ATOM 4023 N N . ASP B 1 139 ? -9.367 26.375 21.953 1 69.19 139 ASP B N 1
ATOM 4024 C CA . ASP B 1 139 ? -8.602 26.516 23.188 1 69.19 139 ASP B CA 1
ATOM 4025 C C . ASP B 1 139 ? -8.055 25.156 23.641 1 69.19 139 ASP B C 1
ATOM 4027 O O . ASP B 1 139 ? -7.914 24.906 24.844 1 69.19 139 ASP B O 1
ATOM 4031 N N . THR B 1 140 ? -7.746 24.375 22.641 1 78.38 140 THR B N 1
ATOM 4032 C CA . THR B 1 140 ? -7.195 23.094 23.047 1 78.38 140 THR B CA 1
ATOM 4033 C C . THR B 1 140 ? -5.812 22.875 22.438 1 78.38 140 THR B C 1
ATOM 4035 O O . THR B 1 140 ? -5.57 23.25 21.281 1 78.38 140 THR B O 1
ATOM 4038 N N . LYS B 1 141 ? -4.992 22.391 23.312 1 85.62 141 LYS B N 1
ATOM 4039 C CA . LYS B 1 141 ? -3.596 22.203 22.922 1 85.62 141 LYS B CA 1
ATOM 4040 C C . LYS B 1 141 ? -3.379 20.844 22.281 1 85.62 141 LYS B C 1
ATOM 4042 O O . LYS B 1 141 ? -2.256 20.5 21.906 1 85.62 141 LYS B O 1
ATOM 4047 N N . HIS B 1 142 ? -4.418 20.094 22.266 1 86.25 142 HIS B N 1
ATOM 4048 C CA . HIS B 1 142 ? -4.359 18.781 21.609 1 86.25 142 HIS B CA 1
ATOM 4049 C C . HIS B 1 142 ? -5.652 18.484 20.859 1 86.25 142 HIS B C 1
ATOM 4051 O O . HIS B 1 142 ? -6.66 19.172 21.062 1 86.25 142 HIS B O 1
ATOM 4057 N N . PHE B 1 143 ? -5.562 17.578 19.969 1 86.56 143 PHE B N 1
ATOM 4058 C CA . PHE B 1 143 ? -6.695 17.188 19.141 1 86.56 143 PHE B CA 1
ATOM 4059 C C . PHE B 1 143 ? -6.996 15.703 19.297 1 86.56 143 PHE B C 1
ATOM 4061 O O . PHE B 1 143 ? -6.082 14.883 19.359 1 86.56 143 PHE B O 1
ATOM 4068 N N . ILE B 1 144 ? -8.266 15.414 19.406 1 83.88 144 ILE B N 1
ATOM 4069 C CA . ILE B 1 144 ? -8.68 14.023 19.516 1 83.88 144 ILE B CA 1
ATOM 4070 C C . ILE B 1 144 ? -8.938 13.453 18.125 1 83.88 144 ILE B C 1
ATOM 4072 O O . ILE B 1 144 ? -9.711 14.016 17.344 1 83.88 144 ILE B O 1
ATOM 4076 N N . VAL B 1 145 ? -8.273 12.398 17.859 1 83.88 145 VAL B N 1
ATOM 4077 C CA . VAL B 1 145 ? -8.414 11.727 16.562 1 83.88 145 VAL B CA 1
ATOM 4078 C C . VAL B 1 145 ? -9.188 10.422 16.75 1 83.88 145 VAL B C 1
ATOM 4080 O O . VAL B 1 145 ? -8.758 9.531 17.484 1 83.88 145 VAL B O 1
ATOM 4083 N N . GLY B 1 146 ? -10.305 10.297 16.094 1 82.44 146 GLY B N 1
ATOM 4084 C CA . GLY B 1 146 ? -11.094 9.078 16.109 1 82.44 146 GLY B CA 1
ATOM 4085 C C . GLY B 1 146 ? -10.773 8.133 14.969 1 82.44 146 GLY B C 1
ATOM 4086 O O . GLY B 1 146 ? -9.68 8.188 14.406 1 82.44 146 GLY B O 1
ATOM 4087 N N . GLY B 1 147 ? -11.664 7.168 14.828 1 78.75 147 GLY B N 1
ATOM 4088 C CA . GLY B 1 147 ? -11.539 6.23 13.719 1 78.75 147 GLY B CA 1
ATOM 4089 C C . GLY B 1 147 ? -12.344 6.645 12.5 1 78.75 147 GLY B C 1
ATOM 4090 O O . GLY B 1 147 ? -12.992 7.688 12.5 1 78.75 147 GLY B O 1
ATOM 4091 N N . ASN B 1 148 ? -12.07 5.91 11.398 1 77.25 148 ASN B N 1
ATOM 4092 C CA . ASN B 1 148 ? -12.812 6.121 10.156 1 77.25 148 ASN B CA 1
ATOM 4093 C C . ASN B 1 148 ? -13.391 4.816 9.625 1 77.25 148 ASN B C 1
ATOM 4095 O O . ASN B 1 148 ? -12.648 3.9 9.266 1 77.25 148 ASN B O 1
ATOM 4099 N N . ASN B 1 149 ? -14.672 4.805 9.523 1 79.81 149 ASN B N 1
ATOM 4100 C CA . ASN B 1 149 ? -15.344 3.611 9.016 1 79.81 149 ASN B CA 1
ATOM 4101 C C . ASN B 1 149 ? -16.203 3.928 7.801 1 79.81 149 ASN B C 1
ATOM 4103 O O . ASN B 1 149 ? -17.016 3.096 7.371 1 79.81 149 ASN B O 1
ATOM 4107 N N . ALA B 1 150 ? -16.016 5.09 7.328 1 76.12 150 ALA B N 1
ATOM 4108 C CA . ALA B 1 150 ? -16.859 5.496 6.207 1 76.12 150 ALA B CA 1
ATOM 4109 C C . ALA B 1 150 ? -16.344 4.914 4.895 1 76.12 150 ALA B C 1
ATOM 4111 O O . ALA B 1 150 ? -15.141 4.715 4.73 1 76.12 150 ALA B O 1
ATOM 4112 N N . ASP B 1 151 ? -17.281 4.621 4.027 1 82 151 ASP B N 1
ATOM 4113 C CA . ASP B 1 151 ? -16.938 4.277 2.648 1 82 151 ASP B CA 1
ATOM 4114 C C . ASP B 1 151 ? -16.516 5.516 1.865 1 82 151 ASP B C 1
ATOM 4116 O O . ASP B 1 151 ? -17.297 6.07 1.095 1 82 151 ASP B O 1
ATOM 4120 N N . TRP B 1 152 ? -15.305 5.84 1.964 1 83.44 152 TRP B N 1
ATOM 4121 C CA . TRP B 1 152 ? -14.805 7.09 1.401 1 83.44 152 TRP B CA 1
ATOM 4122 C C . TRP B 1 152 ? -14.844 7.055 -0.123 1 83.44 152 TRP B C 1
ATOM 4124 O O . TRP B 1 152 ? -15.031 8.086 -0.769 1 83.44 152 TRP B O 1
ATOM 4134 N N . ARG B 1 153 ? -14.672 5.879 -0.699 1 87.81 153 ARG B N 1
ATOM 4135 C CA . ARG B 1 153 ? -14.68 5.754 -2.152 1 87.81 153 ARG B CA 1
ATOM 4136 C C . ARG B 1 153 ? -16.031 6.168 -2.732 1 87.81 153 ARG B C 1
ATOM 4138 O O . ARG B 1 153 ? -16.094 6.801 -3.789 1 87.81 153 ARG B O 1
ATOM 4145 N N . THR B 1 154 ? -17.094 5.887 -1.992 1 86.12 154 THR B N 1
ATOM 4146 C CA . THR B 1 154 ? -18.422 6.293 -2.432 1 86.12 154 THR B CA 1
ATOM 4147 C C . THR B 1 154 ? -18.672 7.758 -2.088 1 86.12 154 THR B C 1
ATOM 4149 O O . THR B 1 154 ? -19.234 8.5 -2.896 1 86.12 154 THR B O 1
ATOM 4152 N N . LEU B 1 155 ? -18.172 8.172 -0.978 1 85.81 155 LEU B N 1
ATOM 4153 C CA . LEU B 1 155 ? -18.5 9.5 -0.466 1 85.81 155 LEU B CA 1
ATOM 4154 C C . LEU B 1 155 ? -17.812 10.578 -1.298 1 85.81 155 LEU B C 1
ATOM 4156 O O . LEU B 1 155 ? -18.312 11.703 -1.38 1 85.81 155 LEU B O 1
ATOM 4160 N N . LEU B 1 156 ? -16.828 10.188 -1.938 1 87.94 156 LEU B N 1
ATOM 4161 C CA . LEU B 1 156 ? -16.062 11.156 -2.723 1 87.94 156 LEU B CA 1
ATOM 4162 C C . LEU B 1 156 ? -16.891 11.656 -3.908 1 87.94 156 LEU B C 1
ATOM 4164 O O . LEU B 1 156 ? -16.562 12.68 -4.512 1 87.94 156 LEU B O 1
ATOM 4168 N N . LYS B 1 157 ? -18.016 11.016 -4.156 1 85.88 157 LYS B N 1
ATOM 4169 C CA . LYS B 1 157 ? -18.922 11.469 -5.211 1 85.88 157 LYS B CA 1
ATOM 4170 C C . LYS B 1 157 ? -19.656 12.742 -4.797 1 85.88 157 LYS B C 1
ATOM 4172 O O . LYS B 1 157 ? -20.031 13.547 -5.648 1 85.88 157 LYS B O 1
ATOM 4177 N N . TYR B 1 158 ? -19.734 12.836 -3.488 1 87.06 158 TYR B N 1
ATOM 4178 C CA . TYR B 1 158 ? -20.641 13.883 -3.008 1 87.06 158 TYR B CA 1
ATOM 4179 C C . TYR B 1 158 ? -19.922 14.852 -2.084 1 87.06 158 TYR B C 1
ATOM 4181 O O . TYR B 1 158 ? -20.516 15.781 -1.554 1 87.06 158 TYR B O 1
ATOM 4189 N N . THR B 1 159 ? -18.703 14.531 -1.877 1 85.69 159 THR B N 1
ATOM 4190 C CA . THR B 1 159 ? -17.812 15.383 -1.105 1 85.69 159 THR B CA 1
ATOM 4191 C C . THR B 1 159 ? -16.516 15.641 -1.871 1 85.69 159 THR B C 1
ATOM 4193 O O . THR B 1 159 ? -15.836 14.695 -2.299 1 85.69 159 THR B O 1
ATOM 4196 N N . PRO B 1 160 ? -16.219 16.828 -2.141 1 82.12 160 PRO B N 1
ATOM 4197 C CA . PRO B 1 160 ? -15.062 17.078 -2.998 1 82.12 160 PRO B CA 1
ATOM 4198 C C . PRO B 1 160 ? -13.734 16.812 -2.289 1 82.12 160 PRO B C 1
ATOM 4200 O O . PRO B 1 160 ? -12.672 16.891 -2.912 1 82.12 160 PRO B O 1
ATOM 4203 N N . TRP B 1 161 ? -13.719 16.438 -1.008 1 89 161 TRP B N 1
ATOM 4204 C CA . TRP B 1 161 ? -12.484 16.328 -0.232 1 89 161 TRP B CA 1
ATOM 4205 C C . TRP B 1 161 ? -12.094 14.867 -0.055 1 89 161 TRP B C 1
ATOM 4207 O O . TRP B 1 161 ? -12.844 14.078 0.532 1 89 161 TRP B O 1
ATOM 4217 N N . PRO B 1 162 ? -10.898 14.453 -0.521 1 88.88 162 PRO B N 1
ATOM 4218 C CA . PRO B 1 162 ? -10.453 13.062 -0.366 1 88.88 162 PRO B CA 1
ATOM 4219 C C . PRO B 1 162 ? -9.914 12.773 1.031 1 88.88 162 PRO B C 1
ATOM 4221 O O . PRO B 1 162 ? -8.734 12.422 1.183 1 88.88 162 PRO B O 1
ATOM 4224 N N . MET B 1 163 ? -10.672 12.781 2.119 1 81.44 163 MET B N 1
ATOM 4225 C CA . MET B 1 163 ? -10.414 12.859 3.555 1 81.44 163 MET B CA 1
ATOM 4226 C C . MET B 1 163 ? -9.555 11.688 4.016 1 81.44 163 MET B C 1
ATOM 4228 O O . MET B 1 163 ? -8.859 11.781 5.031 1 81.44 163 MET B O 1
ATOM 4232 N N . SER B 1 164 ? -9.328 10.586 3.447 1 86.81 164 SER B N 1
ATOM 4233 C CA . SER B 1 164 ? -8.648 9.414 3.988 1 86.81 164 SER B CA 1
ATOM 4234 C C . SER B 1 164 ? -7.496 8.977 3.088 1 86.81 164 SER B C 1
ATOM 4236 O O . SER B 1 164 ? -7.004 7.855 3.201 1 86.81 164 SER B O 1
ATOM 4238 N N . ASP B 1 165 ? -7.043 9.867 2.373 1 95.06 165 ASP B N 1
ATOM 4239 C CA . ASP B 1 165 ? -5.926 9.516 1.499 1 95.06 165 ASP B CA 1
ATOM 4240 C C . ASP B 1 165 ? -4.613 10.094 2.025 1 95.06 165 ASP B C 1
ATOM 4242 O O . ASP B 1 165 ? -4.59 10.742 3.074 1 95.06 165 ASP B O 1
ATOM 4246 N N . PHE B 1 166 ? -3.506 9.805 1.421 1 98.38 166 PHE B N 1
ATOM 4247 C CA . PHE B 1 166 ? -2.182 10.227 1.863 1 98.38 166 PHE B CA 1
ATOM 4248 C C . PHE B 1 166 ? -2.08 11.742 1.89 1 98.38 166 PHE B C 1
ATOM 4250 O O . PHE B 1 166 ? -2.365 12.406 0.891 1 98.38 166 PHE B O 1
ATOM 4257 N N . HIS B 1 167 ? -1.624 12.305 3.07 1 98.25 167 HIS B N 1
ATOM 4258 C CA . HIS B 1 167 ? -1.534 13.758 3.203 1 98.25 167 HIS B CA 1
ATOM 4259 C C . HIS B 1 167 ? -0.448 14.148 4.195 1 98.25 167 HIS B C 1
ATOM 4261 O O . HIS B 1 167 ? 0.094 13.297 4.902 1 98.25 167 HIS B O 1
ATOM 4267 N N . SER B 1 168 ? -0.024 15.336 4.156 1 97.75 168 SER B N 1
ATOM 4268 C CA . SER B 1 168 ? 0.648 16.062 5.23 1 97.75 168 SER B CA 1
ATOM 4269 C C . SER B 1 168 ? -0.302 17.031 5.922 1 97.75 168 SER B C 1
ATOM 4271 O O . SER B 1 168 ? -1.052 17.75 5.258 1 97.75 168 SER B O 1
ATOM 4273 N N . ASP B 1 169 ? -0.287 17.016 7.141 1 95.44 169 ASP B N 1
ATOM 4274 C CA . ASP B 1 169 ? -1.291 17.75 7.906 1 95.44 169 ASP B CA 1
ATOM 4275 C C . ASP B 1 169 ? -1.345 19.203 7.48 1 95.44 169 ASP B C 1
ATOM 4277 O O . ASP B 1 169 ? -0.326 19.906 7.496 1 95.44 169 ASP B O 1
ATOM 4281 N N . THR B 1 170 ? -2.502 19.719 7.102 1 94.62 170 THR B N 1
ATOM 4282 C CA . THR B 1 170 ? -2.846 21.094 6.781 1 94.62 170 THR B CA 1
ATOM 4283 C C . THR B 1 170 ? -1.771 21.734 5.902 1 94.62 170 THR B C 1
ATOM 4285 O O . THR B 1 170 ? -1.34 22.859 6.16 1 94.62 170 THR B O 1
ATOM 4288 N N . SER B 1 171 ? -1.364 21.031 4.938 1 97.06 171 SER B N 1
ATOM 4289 C CA . SER B 1 171 ? -0.299 21.469 4.047 1 97.06 171 SER B CA 1
ATOM 4290 C C . SER B 1 171 ? -0.686 22.75 3.322 1 97.06 171 SER B C 1
ATOM 4292 O O . SER B 1 171 ? 0.164 23.406 2.715 1 97.06 171 SER B O 1
ATOM 4294 N N . PHE B 1 172 ? -1.937 23.203 3.412 1 96.38 172 PHE B N 1
ATOM 4295 C CA . PHE B 1 172 ? -2.412 24.406 2.746 1 96.38 172 PHE B CA 1
ATOM 4296 C C . PHE B 1 172 ? -2.047 25.641 3.553 1 96.38 172 PHE B C 1
ATOM 4298 O O . PHE B 1 172 ? -2.154 26.766 3.055 1 96.38 172 PHE B O 1
ATOM 4305 N N . GLU B 1 173 ? -1.67 25.484 4.75 1 95.44 173 GLU B N 1
ATOM 4306 C CA . GLU B 1 173 ? -1.283 26.625 5.555 1 95.44 173 GLU B CA 1
ATOM 4307 C C . GLU B 1 173 ? -0.008 27.281 5.02 1 95.44 173 GLU B C 1
ATOM 4309 O O . GLU B 1 173 ? 0.812 26.609 4.383 1 95.44 173 GLU B O 1
ATOM 4314 N N . ILE B 1 174 ? 0.168 28.547 5.344 1 95.81 174 ILE B N 1
ATOM 4315 C CA . ILE B 1 174 ? 1.385 29.25 4.934 1 95.81 174 ILE B CA 1
ATOM 4316 C C . ILE B 1 174 ? 2.592 28.625 5.637 1 95.81 174 ILE B C 1
ATOM 4318 O O . ILE B 1 174 ? 3.65 28.453 5.031 1 95.81 174 ILE B O 1
ATOM 4322 N N . ASN B 1 175 ? 2.443 28.359 6.906 1 96.75 175 ASN B N 1
ATOM 4323 C CA . ASN B 1 175 ? 3.365 27.578 7.715 1 96.75 175 ASN B CA 1
ATOM 4324 C C . ASN B 1 175 ? 2.766 26.219 8.078 1 96.75 175 ASN B C 1
ATOM 4326 O O . ASN B 1 175 ? 2.23 26.047 9.18 1 96.75 175 ASN B O 1
ATOM 4330 N N . PRO B 1 176 ? 2.902 25.234 7.172 1 97.06 176 PRO B N 1
ATOM 4331 C CA . PRO B 1 176 ? 2.375 23.922 7.543 1 97.06 176 PRO B CA 1
ATOM 4332 C C . PRO B 1 176 ? 3.139 23.281 8.703 1 97.06 176 PRO B C 1
ATOM 4334 O O . PRO B 1 176 ? 4.273 23.672 8.992 1 97.06 176 PRO B O 1
ATOM 4337 N N . PRO B 1 177 ? 2.529 22.328 9.312 1 97.12 177 PRO B N 1
ATOM 4338 C CA . PRO B 1 177 ? 3.15 21.688 10.477 1 97.12 177 PRO B CA 1
ATOM 4339 C C . PRO B 1 177 ? 4.48 21.016 10.141 1 97.12 177 PRO B C 1
ATOM 4341 O O . PRO B 1 177 ? 4.664 20.531 9.023 1 97.12 177 PRO B O 1
ATOM 4344 N N . SER B 1 178 ? 5.383 21.031 11.148 1 98.06 178 SER B N 1
ATOM 4345 C CA . SER B 1 178 ? 6.598 20.219 11.086 1 98.06 178 SER B CA 1
ATOM 4346 C C . SER B 1 178 ? 6.395 18.875 11.773 1 98.06 178 SER B C 1
ATOM 4348 O O . SER B 1 178 ? 6.062 17.891 11.117 1 98.06 178 SER B O 1
ATOM 4350 N N . TYR B 1 179 ? 6.332 18.812 13.141 1 98.44 179 TYR B N 1
ATOM 4351 C CA . TYR B 1 179 ? 6.199 17.578 13.906 1 98.44 179 TYR B CA 1
ATOM 4352 C C . TYR B 1 179 ? 4.754 17.359 14.344 1 98.44 179 TYR B C 1
ATOM 4354 O O . TYR B 1 179 ? 4.066 18.312 14.734 1 98.44 179 TYR B O 1
ATOM 4362 N N . SER B 1 180 ? 4.309 16.172 14.266 1 98.19 180 SER B N 1
ATOM 4363 C CA . SER B 1 180 ? 3.059 15.719 14.867 1 98.19 180 SER B CA 1
ATOM 4364 C C . SER B 1 180 ? 3.268 14.438 15.672 1 98.19 180 SER B C 1
ATOM 4366 O O . SER B 1 180 ? 4.141 13.633 15.344 1 98.19 180 SER B O 1
ATOM 4368 N N . LEU B 1 181 ? 2.562 14.32 16.75 1 98.31 181 LEU B N 1
ATOM 4369 C CA . LEU B 1 181 ? 2.576 13.125 17.578 1 98.31 181 LEU B CA 1
ATOM 4370 C C . LEU B 1 181 ? 1.157 12.633 17.844 1 98.31 181 LEU B C 1
ATOM 4372 O O . LEU B 1 181 ? 0.258 13.43 18.125 1 98.31 181 LEU B O 1
ATOM 4376 N N . LEU B 1 182 ? 0.947 11.383 17.641 1 98.12 182 LEU B N 1
ATOM 4377 C CA . LEU B 1 182 ? -0.31 10.727 17.969 1 98.12 182 LEU B CA 1
ATOM 4378 C C . LEU B 1 182 ? -0.086 9.609 19 1 98.12 182 LEU B C 1
ATOM 4380 O O . LEU B 1 182 ? 0.757 8.734 18.797 1 98.12 182 LEU B O 1
ATOM 4384 N N . ARG B 1 183 ? -0.723 9.742 20.094 1 98.06 183 ARG B N 1
ATOM 4385 C CA . ARG B 1 183 ? -0.716 8.734 21.141 1 98.06 183 ARG B CA 1
ATOM 4386 C C . ARG B 1 183 ? -2.072 8.047 21.25 1 98.06 183 ARG B C 1
ATOM 4388 O O . ARG B 1 183 ? -3.098 8.711 21.438 1 98.06 183 ARG B O 1
ATOM 4395 N N . MET B 1 184 ? -2.053 6.746 21.203 1 96.81 184 MET B N 1
ATOM 4396 C CA 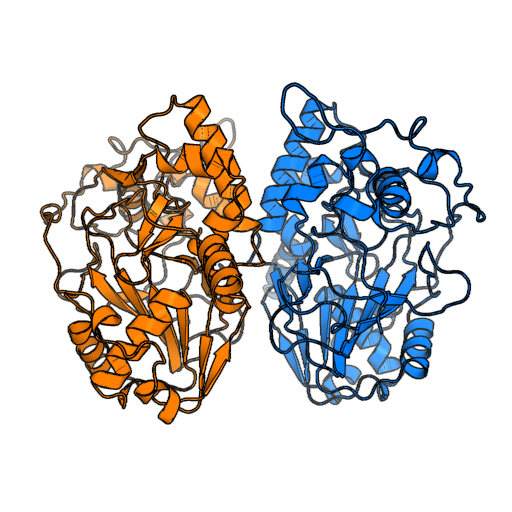. MET B 1 184 ? -3.314 6.012 21.203 1 96.81 184 MET B CA 1
ATOM 4397 C C . MET B 1 184 ? -3.752 5.68 22.625 1 96.81 184 MET B C 1
ATOM 4399 O O . MET B 1 184 ? -2.994 5.078 23.391 1 96.81 184 MET B O 1
ATOM 4403 N N . GLU B 1 185 ? -4.977 6.07 22.953 1 95.56 185 GLU B N 1
ATOM 4404 C CA . GLU B 1 185 ? -5.547 5.742 24.25 1 95.56 185 GLU B CA 1
ATOM 4405 C C . GLU B 1 185 ? -6.449 4.516 24.172 1 95.56 185 GLU B C 1
ATOM 4407 O O . GLU B 1 185 ? -6.504 3.713 25.094 1 95.56 185 GLU B O 1
ATOM 4412 N N . GLU B 1 186 ? -7.215 4.445 23.094 1 93.31 186 GLU B N 1
ATOM 4413 C CA . GLU B 1 186 ? -8.078 3.309 22.781 1 93.31 186 GLU B CA 1
ATOM 4414 C C . GLU B 1 186 ? -7.93 2.887 21.312 1 93.31 186 GLU B C 1
ATOM 4416 O O . GLU B 1 186 ? -7.75 3.73 20.438 1 93.31 186 GLU B O 1
ATOM 4421 N N . HIS B 1 187 ? -7.992 1.666 21.188 1 92.44 187 HIS B N 1
ATOM 4422 C CA . HIS B 1 187 ? -7.84 1.155 19.828 1 92.44 187 HIS B CA 1
ATOM 4423 C C . HIS B 1 187 ? -8.422 -0.251 19.703 1 92.44 187 HIS B C 1
ATOM 4425 O O . HIS B 1 187 ? -8.312 -1.058 20.625 1 92.44 187 HIS B O 1
ATOM 4431 N N . PRO B 1 188 ? -9.086 -0.549 18.578 1 90.94 188 PRO B N 1
ATOM 4432 C CA . PRO B 1 188 ? -9.523 -1.932 18.359 1 90.94 188 PRO B CA 1
ATOM 4433 C C . PRO B 1 188 ? -8.352 -2.908 18.25 1 90.94 188 PRO B C 1
ATOM 4435 O O . PRO B 1 188 ? -7.211 -2.488 18.047 1 90.94 188 PRO B O 1
ATOM 4438 N N . SER B 1 189 ? -8.695 -4.203 18.375 1 90.62 189 SER B N 1
ATOM 4439 C CA . SER B 1 189 ? -7.656 -5.223 18.328 1 90.62 189 SER B CA 1
ATOM 4440 C C . SER B 1 189 ? -7.113 -5.391 16.906 1 90.62 189 SER B C 1
ATOM 4442 O O . SER B 1 189 ? -5.973 -5.816 16.719 1 90.62 189 SER B O 1
ATOM 4444 N N . VAL B 1 190 ? -7.93 -5.141 15.93 1 92.88 190 VAL B N 1
ATOM 4445 C CA . VAL B 1 190 ? -7.523 -5.227 14.531 1 92.88 190 VAL B CA 1
ATOM 4446 C C . VAL B 1 190 ? -8.172 -4.098 13.734 1 92.88 190 VAL B C 1
ATOM 4448 O O . VAL B 1 190 ? -9.305 -3.693 14.023 1 92.88 190 VAL B O 1
ATOM 4451 N N . GLY B 1 191 ? -7.332 -3.617 12.734 1 91.25 191 GLY B N 1
ATOM 4452 C CA . GLY B 1 191 ? -7.816 -2.502 11.938 1 91.25 191 GLY B CA 1
ATOM 4453 C C . GLY B 1 191 ? -7.473 -1.149 12.531 1 91.25 191 GLY B C 1
ATOM 4454 O O . GLY B 1 191 ? -6.895 -1.07 13.617 1 91.25 191 GLY B O 1
ATOM 4455 N N . GLY B 1 192 ? -7.754 -0.016 11.75 1 92.62 192 GLY B N 1
ATOM 4456 C CA . GLY B 1 192 ? -7.539 1.341 12.227 1 92.62 192 GLY B CA 1
ATOM 4457 C C . GLY B 1 192 ? -6.082 1.755 12.219 1 92.62 192 GLY B C 1
ATOM 4458 O O . GLY B 1 192 ? -5.699 2.717 12.891 1 92.62 192 GLY B O 1
ATOM 4459 N N . ASP B 1 193 ? -5.301 1.083 11.477 1 95.81 193 ASP B N 1
ATOM 4460 C CA . ASP B 1 193 ? -3.873 1.37 11.367 1 95.81 193 ASP B CA 1
ATOM 4461 C C . ASP B 1 193 ? -3.633 2.725 10.703 1 95.81 193 ASP B C 1
ATOM 4463 O O . ASP B 1 193 ? -4.566 3.342 10.188 1 95.81 193 ASP B O 1
ATOM 4467 N N . THR B 1 194 ? -2.459 3.232 10.836 1 97.31 194 THR B N 1
ATOM 4468 C CA . THR B 1 194 ? -1.976 4.383 10.078 1 97.31 194 THR B CA 1
ATOM 4469 C C . THR B 1 194 ? -0.77 4.004 9.227 1 97.31 194 THR B C 1
ATOM 4471 O O . THR B 1 194 ? 0.069 3.203 9.648 1 97.31 194 THR B O 1
ATOM 4474 N N . ALA B 1 195 ? -0.711 4.52 8.07 1 98.31 195 ALA B N 1
ATOM 4475 C CA . ALA B 1 195 ? 0.421 4.285 7.18 1 98.31 195 ALA B CA 1
ATOM 4476 C C . ALA B 1 195 ? 1.132 5.594 6.844 1 98.31 195 ALA B C 1
ATOM 4478 O O . ALA B 1 195 ? 0.521 6.664 6.871 1 98.31 195 ALA B O 1
ATOM 4479 N N . TRP B 1 196 ? 2.447 5.496 6.602 1 98.81 196 TRP B N 1
ATOM 4480 C CA . TRP B 1 196 ? 3.262 6.621 6.16 1 98.81 196 TRP B CA 1
ATOM 4481 C C . TRP B 1 196 ? 4.055 6.266 4.906 1 98.81 196 TRP B C 1
ATOM 4483 O O . TRP B 1 196 ? 4.41 5.102 4.699 1 98.81 196 TRP B O 1
ATOM 4493 N N . VAL B 1 197 ? 4.324 7.215 4.062 1 98.75 197 VAL B N 1
ATOM 4494 C CA . VAL B 1 197 ? 5.203 7.09 2.904 1 98.75 197 VAL B CA 1
ATOM 4495 C C . VAL B 1 197 ? 6.258 8.188 2.936 1 98.75 197 VAL B C 1
ATOM 4497 O O . VAL B 1 197 ? 5.957 9.344 3.25 1 98.75 197 VAL B O 1
ATOM 4500 N N . SER B 1 198 ? 7.457 7.871 2.586 1 98.75 198 SER B N 1
ATOM 4501 C CA . SER B 1 198 ? 8.594 8.781 2.648 1 98.75 198 SER B CA 1
ATOM 4502 C C . SER B 1 198 ? 8.602 9.742 1.46 1 98.75 198 SER B C 1
ATOM 4504 O O . SER B 1 198 ? 8.688 9.305 0.309 1 98.75 198 SER B O 1
ATOM 4506 N N . GLY B 1 199 ? 8.617 11 1.801 1 98.75 199 GLY B N 1
ATOM 4507 C CA . GLY B 1 199 ? 8.781 11.984 0.74 1 98.75 199 GLY B CA 1
ATOM 4508 C C . GLY B 1 199 ? 10.148 11.93 0.079 1 98.75 199 GLY B C 1
ATOM 4509 O O . GLY B 1 199 ? 10.266 12.164 -1.125 1 98.75 199 GLY B O 1
ATOM 4510 N N . TYR B 1 200 ? 11.219 11.633 0.902 1 98.81 200 TYR B N 1
ATOM 4511 C CA . TYR B 1 200 ? 12.555 11.445 0.345 1 98.81 200 TYR B CA 1
ATOM 4512 C C . TYR B 1 200 ? 12.562 10.32 -0.684 1 98.81 200 TYR B C 1
ATOM 4514 O O . TYR B 1 200 ? 13.125 10.469 -1.773 1 98.81 200 TYR B O 1
ATOM 4522 N N . GLY B 1 201 ? 11.953 9.219 -0.28 1 98.12 201 GLY B N 1
ATOM 4523 C CA . GLY B 1 201 ? 11.898 8.055 -1.159 1 98.12 201 GLY B CA 1
ATOM 4524 C C . GLY B 1 201 ? 11.141 8.32 -2.445 1 98.12 201 GLY B C 1
ATOM 4525 O O . GLY B 1 201 ? 11.57 7.898 -3.521 1 98.12 201 GLY B O 1
ATOM 4526 N N . LEU B 1 202 ? 10 9 -2.309 1 98.56 202 LEU B N 1
ATOM 4527 C CA . LEU B 1 202 ? 9.203 9.32 -3.486 1 98.56 202 LEU B CA 1
ATOM 4528 C C . LEU B 1 202 ? 10 10.164 -4.469 1 98.56 202 LEU B C 1
ATOM 4530 O O . LEU B 1 202 ? 9.93 9.953 -5.684 1 98.56 202 LEU B O 1
ATOM 4534 N N . TYR B 1 203 ? 10.734 11.141 -3.969 1 98.62 203 TYR B N 1
ATOM 4535 C CA . TYR B 1 203 ? 11.594 11.938 -4.832 1 98.62 203 TYR B CA 1
ATOM 4536 C C . TYR B 1 203 ? 12.633 11.062 -5.523 1 98.62 203 TYR B C 1
ATOM 4538 O O . TYR B 1 203 ? 12.852 11.18 -6.734 1 98.62 203 TYR B O 1
ATOM 4546 N N . ASP B 1 204 ? 13.227 10.164 -4.773 1 96.94 204 ASP B N 1
ATOM 4547 C CA . ASP B 1 204 ? 14.312 9.32 -5.277 1 96.94 204 ASP B CA 1
ATOM 4548 C C . ASP B 1 204 ? 13.82 8.398 -6.387 1 96.94 204 ASP B C 1
ATOM 4550 O O . ASP B 1 204 ? 14.594 8.023 -7.273 1 96.94 204 ASP B O 1
ATOM 4554 N N . GLU B 1 205 ? 12.555 8.047 -6.348 1 95.06 205 GLU B N 1
ATOM 4555 C CA . GLU B 1 205 ? 12.016 7.086 -7.305 1 95.06 205 GLU B CA 1
ATOM 4556 C C . GLU B 1 205 ? 11.758 7.738 -8.664 1 95.06 205 GLU B C 1
ATOM 4558 O O . GLU B 1 205 ? 11.594 7.043 -9.664 1 95.06 205 GLU B O 1
ATOM 4563 N N . LEU B 1 206 ? 11.734 9.055 -8.703 1 97.06 206 LEU B N 1
ATOM 4564 C CA . LEU B 1 206 ? 11.484 9.773 -9.945 1 97.06 206 LEU B CA 1
ATOM 4565 C C . LEU B 1 206 ? 12.711 9.719 -10.852 1 97.06 206 LEU B C 1
ATOM 4567 O O . LEU B 1 206 ? 13.844 9.75 -10.367 1 97.06 206 LEU B O 1
ATOM 4571 N N . SER B 1 207 ? 12.508 9.609 -12.172 1 95.88 207 SER B N 1
ATOM 4572 C CA . SER B 1 207 ? 13.609 9.781 -13.117 1 95.88 207 SER B CA 1
ATOM 4573 C C . SER B 1 207 ? 14.203 11.18 -13.016 1 95.88 207 SER B C 1
ATOM 4575 O O . SER B 1 207 ? 13.539 12.117 -12.57 1 95.88 207 SER B O 1
ATOM 4577 N N . PRO B 1 208 ? 15.391 11.32 -13.453 1 95.25 208 PRO B N 1
ATOM 4578 C CA . PRO B 1 208 ? 16.031 12.625 -13.352 1 95.25 208 PRO B CA 1
ATOM 4579 C C . PRO B 1 208 ? 15.25 13.734 -14.047 1 95.25 208 PRO B C 1
ATOM 4581 O O . PRO B 1 208 ? 15.164 14.852 -13.531 1 95.25 208 PRO B O 1
ATOM 4584 N N . HIS B 1 209 ? 14.656 13.484 -15.172 1 96.12 209 HIS B N 1
ATOM 4585 C CA . HIS B 1 209 ? 13.898 14.508 -15.891 1 96.12 209 HIS B CA 1
ATOM 4586 C C . HIS B 1 209 ? 12.609 14.859 -15.156 1 96.12 209 HIS B C 1
ATOM 4588 O O . HIS B 1 209 ? 12.195 16.016 -15.156 1 96.12 209 HIS B O 1
ATOM 4594 N N . MET B 1 210 ? 11.977 13.859 -14.555 1 97.69 210 MET B N 1
ATOM 4595 C CA . MET B 1 210 ? 10.789 14.125 -13.742 1 97.69 210 MET B CA 1
ATOM 4596 C C . MET B 1 210 ? 11.156 14.906 -12.484 1 97.69 210 MET B C 1
ATOM 4598 O O . MET B 1 210 ? 10.398 15.781 -12.055 1 97.69 210 MET B O 1
ATOM 4602 N N . GLN B 1 211 ? 12.312 14.578 -11.898 1 98.12 211 GLN B N 1
ATOM 4603 C CA . GLN B 1 211 ? 12.82 15.367 -10.773 1 98.12 211 GLN B CA 1
ATOM 4604 C C . GLN B 1 211 ? 12.977 16.828 -11.156 1 98.12 211 GLN B C 1
ATOM 4606 O O . GLN B 1 211 ? 12.453 17.719 -10.477 1 98.12 211 GLN B O 1
ATOM 4611 N N . LYS B 1 212 ? 13.625 17.047 -12.242 1 97.56 212 LYS B N 1
ATOM 4612 C CA . LYS B 1 212 ? 13.867 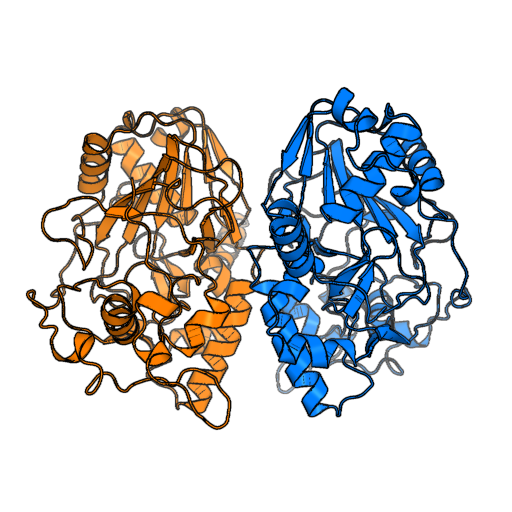18.406 -12.711 1 97.56 212 LYS B CA 1
ATOM 4613 C C . LYS B 1 212 ? 12.562 19.141 -12.984 1 97.56 212 LYS B C 1
ATOM 4615 O O . LYS B 1 212 ? 12.422 20.328 -12.641 1 97.56 212 LYS B O 1
ATOM 4620 N N . LEU B 1 213 ? 11.617 18.484 -13.602 1 98.12 213 LEU B N 1
ATOM 4621 C CA . LEU B 1 213 ? 10.312 19.094 -13.852 1 98.12 213 LEU B CA 1
ATOM 4622 C C . LEU B 1 213 ? 9.664 19.531 -12.547 1 98.12 213 LEU B C 1
ATOM 4624 O O . LEU B 1 213 ? 9.266 20.703 -12.414 1 98.12 213 LEU B O 1
ATOM 4628 N N . LEU B 1 214 ? 9.57 18.641 -11.602 1 98.69 214 LEU B N 1
ATOM 4629 C CA . LEU B 1 214 ? 8.859 18.906 -10.359 1 98.69 214 LEU B CA 1
ATOM 4630 C C . LEU B 1 214 ? 9.594 19.953 -9.531 1 98.69 214 LEU B C 1
ATOM 4632 O O . LEU B 1 214 ? 8.961 20.734 -8.805 1 98.69 214 LEU B O 1
ATOM 4636 N N . GLU B 1 215 ? 10.898 20.031 -9.641 1 98.5 215 GLU B N 1
ATOM 4637 C CA . GLU B 1 215 ? 11.695 21.031 -8.938 1 98.5 215 GLU B CA 1
ATOM 4638 C C . GLU B 1 215 ? 11.328 22.438 -9.391 1 98.5 215 GLU B C 1
ATOM 4640 O O . GLU B 1 215 ? 11.57 23.406 -8.672 1 98.5 215 GLU B O 1
ATOM 4645 N N . GLY B 1 216 ? 10.758 22.547 -10.523 1 97.88 216 GLY B N 1
ATOM 4646 C CA . GLY B 1 216 ? 10.398 23.859 -11.062 1 97.88 216 GLY B CA 1
ATOM 4647 C C . GLY B 1 216 ? 8.938 24.203 -10.852 1 97.88 216 GLY B C 1
ATOM 4648 O O . GLY B 1 216 ? 8.477 25.266 -11.281 1 97.88 216 GLY B O 1
ATOM 4649 N N . LEU B 1 217 ? 8.195 23.359 -10.148 1 98.62 217 LEU B N 1
ATOM 4650 C CA . LEU B 1 217 ? 6.754 23.547 -10.031 1 98.62 217 LEU B CA 1
ATOM 4651 C C . LEU B 1 217 ? 6.367 23.891 -8.594 1 98.62 217 LEU B C 1
ATOM 4653 O O . LEU B 1 217 ? 7.125 23.625 -7.664 1 98.62 217 LEU B O 1
ATOM 4657 N N . HIS B 1 218 ? 5.227 24.516 -8.461 1 98.75 218 HIS B N 1
ATOM 4658 C CA . HIS B 1 218 ? 4.535 24.688 -7.191 1 98.75 218 HIS B CA 1
ATOM 4659 C C . HIS B 1 218 ? 3.223 23.906 -7.168 1 98.75 218 HIS B C 1
ATOM 4661 O O . HIS B 1 218 ? 2.42 24 -8.102 1 98.75 218 HIS B O 1
ATOM 4667 N N . ALA B 1 219 ? 3.039 23.156 -6.145 1 98.75 219 ALA B N 1
ATOM 4668 C CA . ALA B 1 219 ? 1.742 22.516 -5.941 1 98.75 219 ALA B CA 1
ATOM 4669 C C . ALA B 1 219 ? 0.74 23.484 -5.328 1 98.75 219 ALA B C 1
ATOM 4671 O O . ALA B 1 219 ? 1.085 24.266 -4.434 1 98.75 219 ALA B O 1
ATOM 4672 N N . VAL B 1 220 ? -0.463 23.438 -5.828 1 98.12 220 VAL B N 1
ATOM 4673 C CA . VAL B 1 220 ? -1.556 24.219 -5.25 1 98.12 220 VAL B CA 1
ATOM 4674 C C . VAL B 1 220 ? -2.215 23.422 -4.125 1 98.12 220 VAL B C 1
ATOM 4676 O O . VAL B 1 220 ? -2.84 22.391 -4.367 1 98.12 220 VAL B O 1
ATOM 4679 N N . HIS B 1 221 ? -2.014 23.891 -2.879 1 98.12 221 HIS B N 1
ATOM 4680 C CA . HIS B 1 221 ? -2.666 23.328 -1.704 1 98.12 221 HIS B CA 1
ATOM 4681 C C . HIS B 1 221 ? -3.902 24.125 -1.32 1 98.12 221 HIS B C 1
ATOM 4683 O O . HIS B 1 221 ? -3.838 25.359 -1.204 1 98.12 221 HIS B O 1
ATOM 4689 N N . THR B 1 222 ? -5.023 23.438 -1.09 1 96.56 222 THR B N 1
ATOM 4690 C CA . THR B 1 222 ? -6.238 24.188 -0.808 1 96.56 222 THR B CA 1
ATOM 4691 C C . THR B 1 222 ? -6.965 23.609 0.401 1 96.56 222 THR B C 1
ATOM 4693 O O . THR B 1 222 ? -6.922 22.406 0.638 1 96.56 222 THR B O 1
ATOM 4696 N N . SER B 1 223 ? -7.602 24.469 1.212 1 95.44 223 SER B N 1
ATOM 4697 C CA . SER B 1 223 ? -8.5 24.031 2.271 1 95.44 223 SER B CA 1
ATOM 4698 C C . SER B 1 223 ? -9.961 24.172 1.854 1 95.44 223 SER B C 1
ATOM 4700 O O . SER B 1 223 ? -10.867 23.875 2.635 1 95.44 223 SER B O 1
ATOM 4702 N N . ARG B 1 224 ? -10.25 24.578 0.593 1 93.31 224 ARG B N 1
ATOM 4703 C CA . ARG B 1 224 ? -11.609 24.844 0.128 1 93.31 224 ARG B CA 1
ATOM 4704 C C . ARG B 1 224 ? -12.469 23.594 0.195 1 93.31 224 ARG B C 1
ATOM 4706 O O . ARG B 1 224 ? -13.617 23.641 0.646 1 93.31 224 ARG B O 1
ATOM 4713 N N . LEU B 1 225 ? -11.867 22.531 -0.23 1 91.94 225 LEU B N 1
ATOM 4714 C CA . LEU B 1 225 ? -12.625 21.281 -0.335 1 91.94 225 LEU B CA 1
ATOM 4715 C C . LEU B 1 225 ? -12.922 20.703 1.046 1 91.94 225 LEU B C 1
ATOM 4717 O O . LEU B 1 225 ? -14.023 20.203 1.296 1 91.94 225 LEU B O 1
ATOM 4721 N N . GLN B 1 226 ? -11.961 20.797 1.903 1 92.88 226 GLN B N 1
ATOM 4722 C CA . GLN B 1 226 ? -12.156 20.391 3.289 1 92.88 226 GLN B CA 1
ATOM 4723 C C . GLN B 1 226 ? -13.188 21.266 3.984 1 92.88 226 GLN B C 1
ATOM 4725 O O . GLN B 1 226 ? -14.023 20.781 4.75 1 92.88 226 GLN B O 1
ATOM 4730 N N . TYR B 1 227 ? -13.109 22.547 3.793 1 93.25 227 TYR B N 1
ATOM 4731 C CA . TYR B 1 227 ? -14.016 23.516 4.391 1 93.25 227 TYR B CA 1
ATOM 4732 C C . TYR B 1 227 ? -15.469 23.141 4.121 1 93.25 227 TYR B C 1
ATOM 4734 O O . TYR B 1 227 ? -16.266 23 5.051 1 93.25 227 TYR B O 1
ATOM 4742 N N . ASP B 1 228 ? -15.773 22.891 2.881 1 92.81 228 ASP B N 1
ATOM 4743 C CA . ASP B 1 228 ? -17.125 22.547 2.469 1 92.81 228 ASP B CA 1
ATOM 4744 C C . ASP B 1 228 ? -17.562 21.203 3.064 1 92.81 228 ASP B C 1
ATOM 4746 O O . ASP B 1 228 ? -18.688 21.062 3.553 1 92.81 228 ASP B O 1
ATOM 4750 N N . THR B 1 229 ? -16.672 20.266 3.035 1 92.25 229 THR B N 1
ATOM 4751 C CA . THR B 1 229 ? -16.984 18.922 3.482 1 92.25 229 THR B CA 1
ATOM 4752 C C . THR B 1 229 ? -17.203 18.891 4.992 1 92.25 229 THR B C 1
ATOM 4754 O O . THR B 1 229 ? -18.109 18.219 5.477 1 92.25 229 THR B O 1
ATOM 4757 N N . LEU B 1 230 ? -16.406 19.594 5.773 1 91.56 230 LEU B N 1
ATOM 4758 C CA . LEU B 1 230 ? -16.547 19.641 7.227 1 91.56 230 LEU B CA 1
ATOM 4759 C C . LEU B 1 230 ? -17.906 20.188 7.629 1 91.56 230 LEU B C 1
ATOM 4761 O O . LEU B 1 230 ? -18.531 19.672 8.57 1 91.56 230 LEU B O 1
ATOM 4765 N N . ILE B 1 231 ? -18.328 21.125 6.945 1 92.81 231 ILE B N 1
ATOM 4766 C CA . ILE B 1 231 ? -19.609 21.75 7.246 1 92.81 231 ILE B CA 1
ATOM 4767 C C . ILE B 1 231 ? -20.75 20.828 6.793 1 92.81 231 ILE B C 1
ATOM 4769 O O . ILE B 1 231 ? -21.641 20.484 7.578 1 92.81 231 ILE B O 1
ATOM 4773 N N . ASP B 1 232 ? -20.688 20.375 5.578 1 93.19 232 ASP B N 1
ATOM 4774 C CA . ASP B 1 232 ? -21.797 19.656 4.949 1 93.19 232 ASP B CA 1
ATOM 4775 C C . ASP B 1 232 ? -21.938 18.25 5.512 1 93.19 232 ASP B C 1
ATOM 4777 O O . ASP B 1 232 ? -23.047 17.797 5.793 1 93.19 232 ASP B O 1
ATOM 4781 N N . TYR B 1 233 ? -20.891 17.547 5.66 1 89.06 233 TYR B N 1
ATOM 4782 C CA . TYR B 1 233 ? -20.906 16.141 6.047 1 89.06 233 TYR B CA 1
ATOM 4783 C C . TYR B 1 233 ? -20.812 15.984 7.559 1 89.06 233 TYR B C 1
ATOM 4785 O O . TYR B 1 233 ? -21.672 15.367 8.188 1 89.06 233 TYR B O 1
ATOM 4793 N N . PHE B 1 234 ? -19.859 16.672 8.188 1 87.44 234 PHE B N 1
ATOM 4794 C CA . PHE B 1 234 ? -19.562 16.406 9.594 1 87.44 234 PHE B CA 1
ATOM 4795 C C . PHE B 1 234 ? -20.359 17.344 10.492 1 87.44 234 PHE B C 1
ATOM 4797 O O . PHE B 1 234 ? -20.484 17.094 11.695 1 87.44 234 PHE B O 1
ATOM 4804 N N . GLY B 1 235 ? -20.891 18.391 9.953 1 88.06 235 GLY B N 1
ATOM 4805 C CA . GLY B 1 235 ? -21.562 19.391 10.773 1 88.06 235 GLY B CA 1
ATOM 4806 C C . GLY B 1 235 ? -20.609 20.203 11.633 1 88.06 235 GLY B C 1
ATOM 4807 O O . GLY B 1 235 ? -21 20.672 12.703 1 88.06 235 GLY B O 1
ATOM 4808 N N . ASP B 1 236 ? -19.359 20.234 11.195 1 89.69 236 ASP B N 1
ATOM 4809 C CA . ASP B 1 236 ? -18.344 20.984 11.922 1 89.69 236 ASP B CA 1
ATOM 4810 C C . ASP B 1 236 ? -18.391 22.469 11.578 1 89.69 236 ASP B C 1
ATOM 4812 O O . ASP B 1 236 ? -19.094 22.859 10.648 1 89.69 236 ASP B O 1
ATOM 4816 N N . GLU B 1 237 ? -17.719 23.203 12.375 1 91.06 237 GLU B N 1
ATOM 4817 C CA . GLU B 1 237 ? -17.625 24.656 12.195 1 91.06 237 GLU B CA 1
ATOM 4818 C C . GLU B 1 237 ? -16.172 25.109 12.055 1 91.06 237 GLU B C 1
ATOM 4820 O O . GLU B 1 237 ? -15.578 25.578 13.023 1 91.06 237 GLU B O 1
ATOM 4825 N N . PRO B 1 238 ? -15.688 24.953 10.828 1 91.75 238 PRO B N 1
ATOM 4826 C CA . PRO B 1 238 ? -14.312 25.438 10.648 1 91.75 238 PRO B CA 1
ATOM 4827 C C . PRO B 1 238 ? -14.156 26.906 11.047 1 91.75 238 PRO B C 1
ATOM 4829 O O . PRO B 1 238 ? -14.961 27.75 10.648 1 91.75 238 PRO B O 1
ATOM 4832 N N . ARG B 1 239 ? -13.086 27.281 11.68 1 92.44 239 ARG B N 1
ATOM 4833 C CA . ARG B 1 239 ? -12.953 28.594 12.305 1 92.44 239 ARG B CA 1
ATOM 4834 C C . ARG B 1 239 ? -12.234 29.578 11.375 1 92.44 239 ARG B C 1
ATOM 4836 O O . ARG B 1 239 ? -12.328 30.797 11.562 1 92.44 239 ARG B O 1
ATOM 4843 N N . ARG B 1 240 ? -11.539 29.109 10.43 1 91.69 240 ARG B N 1
ATOM 4844 C CA . ARG B 1 240 ? -10.797 29.969 9.516 1 91.69 240 ARG B CA 1
ATOM 4845 C C . ARG B 1 240 ? -11.359 29.859 8.102 1 91.69 240 ARG B C 1
ATOM 4847 O O . ARG B 1 240 ? -11.844 28.812 7.688 1 91.69 240 ARG B O 1
ATOM 4854 N N . PRO B 1 241 ? -11.258 30.953 7.359 1 93 241 PRO B N 1
ATOM 4855 C CA . PRO B 1 241 ? -11.719 30.875 5.969 1 93 241 PRO B CA 1
ATOM 4856 C C . PRO B 1 241 ? -10.836 29.984 5.102 1 93 241 PRO B C 1
ATOM 4858 O O . PRO B 1 241 ? -9.664 29.781 5.406 1 93 241 PRO B O 1
ATOM 4861 N N . PRO B 1 242 ? -11.484 29.438 4.016 1 93.75 242 PRO B N 1
ATOM 4862 C CA . PRO B 1 242 ? -10.672 28.625 3.109 1 93.75 242 PRO B CA 1
ATOM 4863 C C . PRO B 1 242 ? -9.562 29.438 2.434 1 93.75 242 PRO B C 1
ATOM 4865 O O . PRO B 1 242 ? -9.703 30.641 2.215 1 93.75 242 PRO B O 1
ATOM 4868 N N . MET B 1 243 ? -8.461 28.812 2.064 1 94.12 243 MET B N 1
ATOM 4869 C CA . MET B 1 243 ? -7.332 29.469 1.42 1 94.12 243 MET B CA 1
ATOM 4870 C C . MET B 1 243 ? -6.613 28.531 0.464 1 94.12 243 MET B C 1
ATOM 4872 O O . MET B 1 243 ? -6.723 27.312 0.593 1 94.12 243 MET B O 1
ATOM 4876 N N . ASP B 1 244 ? -5.934 29.078 -0.503 1 95.69 244 ASP B N 1
ATOM 4877 C CA . ASP B 1 244 ? -4.984 28.406 -1.386 1 95.69 244 ASP B CA 1
ATOM 4878 C C . ASP B 1 244 ? -3.561 28.891 -1.138 1 95.69 244 ASP B C 1
ATOM 4880 O O . ASP B 1 244 ? -3.34 30.078 -0.904 1 95.69 244 ASP B O 1
ATOM 4884 N N . THR B 1 245 ? -2.699 28.016 -1.1 1 97.38 245 THR B N 1
ATOM 4885 C CA . THR B 1 245 ? -1.279 28.359 -1.075 1 97.38 245 THR B CA 1
ATOM 4886 C C . THR B 1 245 ? -0.527 27.594 -2.162 1 97.38 245 THR B C 1
ATOM 4888 O O . THR B 1 245 ? -0.957 26.516 -2.584 1 97.38 245 THR B O 1
ATOM 4891 N N . HIS B 1 246 ? 0.463 28.219 -2.715 1 98.25 246 HIS B N 1
ATOM 4892 C CA . HIS B 1 246 ? 1.398 27.562 -3.623 1 98.25 246 HIS B CA 1
ATOM 4893 C C . HIS B 1 246 ? 2.719 27.266 -2.926 1 98.25 246 HIS B C 1
ATOM 4895 O O . HIS B 1 246 ? 3.436 28.172 -2.512 1 98.25 246 HIS B O 1
ATOM 4901 N N . HIS B 1 247 ? 3.01 26.031 -2.723 1 98.75 247 HIS B N 1
ATOM 4902 C CA . HIS B 1 247 ? 4.277 25.594 -2.16 1 98.75 247 HIS B CA 1
ATOM 4903 C C . HIS B 1 247 ? 5.094 24.812 -3.188 1 98.75 247 HIS B C 1
ATOM 4905 O O . HIS B 1 247 ? 4.531 24.203 -4.105 1 98.75 247 HIS B O 1
ATOM 4911 N N . PRO B 1 248 ? 6.449 24.875 -3.047 1 98.81 248 PRO B N 1
ATOM 4912 C CA . PRO B 1 248 ? 7.238 24.078 -3.986 1 98.81 248 PRO B CA 1
ATOM 4913 C C . PRO B 1 248 ? 6.812 22.609 -4.02 1 98.81 248 PRO B C 1
ATOM 4915 O O . PRO B 1 248 ? 6.578 22 -2.971 1 98.81 248 PRO B O 1
ATOM 4918 N N . ALA B 1 249 ? 6.723 22.047 -5.23 1 98.88 249 ALA B N 1
ATOM 4919 C CA . ALA B 1 249 ? 6.34 20.641 -5.375 1 98.88 249 ALA B CA 1
ATOM 4920 C C . ALA B 1 249 ? 7.426 19.719 -4.828 1 98.88 249 ALA B C 1
ATOM 4922 O O . ALA B 1 249 ? 7.137 18.594 -4.41 1 98.88 249 ALA B O 1
ATOM 4923 N N . ILE B 1 250 ? 8.641 20.156 -4.961 1 98.88 250 ILE B N 1
ATOM 4924 C CA . ILE B 1 250 ? 9.773 19.578 -4.238 1 98.88 250 ILE B CA 1
ATOM 4925 C C . ILE B 1 250 ? 10.281 20.562 -3.197 1 98.88 250 ILE B C 1
ATOM 4927 O O . ILE B 1 250 ? 10.586 21.719 -3.527 1 98.88 250 ILE B O 1
ATOM 4931 N N . ARG B 1 251 ? 10.32 20.156 -1.996 1 98.81 251 ARG B N 1
ATOM 4932 C CA . ARG B 1 251 ? 10.852 21.047 -0.963 1 98.81 251 ARG B CA 1
ATOM 4933 C C . ARG B 1 251 ? 12.211 20.547 -0.467 1 98.81 251 ARG B C 1
ATOM 4935 O O . ARG B 1 251 ? 12.578 19.391 -0.688 1 98.81 251 ARG B O 1
ATOM 4942 N N . THR B 1 252 ? 12.945 21.406 0.166 1 98.81 252 THR B N 1
ATOM 4943 C CA . THR B 1 252 ? 14.156 21.078 0.905 1 98.81 252 THR B CA 1
ATOM 4944 C C . THR B 1 252 ? 13.883 21.016 2.404 1 98.81 252 THR B C 1
ATOM 4946 O O . THR B 1 252 ? 13.352 21.984 2.979 1 98.81 252 THR B O 1
ATOM 4949 N N . HIS B 1 253 ? 14.141 19.922 2.959 1 98.75 253 HIS B N 1
ATOM 4950 C CA . HIS B 1 253 ? 13.992 19.828 4.406 1 98.75 253 HIS B CA 1
ATOM 4951 C C . HIS B 1 253 ? 14.984 20.75 5.121 1 98.75 253 HIS B C 1
ATOM 4953 O O . HIS B 1 253 ? 16.188 20.688 4.852 1 98.75 253 HIS B O 1
ATOM 4959 N N . PRO B 1 254 ? 14.547 21.547 6.02 1 97.94 254 PRO B N 1
ATOM 4960 C CA . PRO B 1 254 ? 15.43 22.578 6.582 1 97.94 254 PRO B CA 1
ATOM 4961 C C . PRO B 1 254 ? 16.578 21.984 7.406 1 97.94 254 PRO B C 1
ATOM 4963 O O . PRO B 1 254 ? 17.672 22.547 7.438 1 97.94 254 PRO B O 1
ATOM 4966 N N . VAL B 1 255 ? 16.391 20.812 8 1 98.19 255 VAL B N 1
ATOM 4967 C CA . VAL B 1 255 ? 17.375 20.25 8.906 1 98.19 255 VAL B CA 1
ATOM 4968 C C . VAL B 1 255 ? 18.281 19.281 8.141 1 98.19 255 VAL B C 1
ATOM 4970 O O . VAL B 1 255 ? 19.5 19.438 8.117 1 98.19 255 VAL B O 1
ATOM 4973 N N . THR B 1 256 ? 17.672 18.312 7.422 1 98.19 256 THR B N 1
ATOM 4974 C CA . THR B 1 256 ? 18.453 17.266 6.746 1 98.19 256 THR B CA 1
ATOM 4975 C C . THR B 1 256 ? 19.062 17.812 5.457 1 98.19 256 THR B C 1
ATOM 4977 O O . THR B 1 256 ? 20.031 17.234 4.934 1 98.19 256 THR B O 1
ATOM 4980 N N . GLY B 1 257 ? 18.422 18.844 4.918 1 98.44 257 GLY B N 1
ATOM 4981 C CA . GLY B 1 257 ? 18.859 19.375 3.635 1 98.44 257 GLY B CA 1
ATOM 4982 C C . GLY B 1 257 ? 18.453 18.5 2.461 1 98.44 257 GLY B C 1
ATOM 4983 O O . GLY B 1 257 ? 18.875 18.75 1.328 1 98.44 257 GLY B O 1
ATOM 4984 N N . LEU B 1 258 ? 17.688 17.5 2.656 1 98.81 258 LEU B N 1
ATOM 4985 C CA . LEU B 1 258 ? 17.297 16.562 1.61 1 98.81 258 LEU B CA 1
ATOM 4986 C C . LEU B 1 258 ? 16.062 17.062 0.859 1 98.81 258 LEU B C 1
ATOM 4988 O O . LEU B 1 258 ? 15.227 17.75 1.433 1 98.81 258 LEU B O 1
ATOM 4992 N N . LYS B 1 259 ? 15.977 16.688 -0.407 1 98.88 259 LYS B N 1
ATOM 4993 C CA . LYS B 1 259 ? 14.789 16.938 -1.213 1 98.88 259 LYS B CA 1
ATOM 4994 C C . LYS B 1 259 ? 13.664 15.961 -0.871 1 98.88 259 LYS B C 1
ATOM 4996 O O . LYS B 1 259 ? 13.922 14.781 -0.638 1 98.88 259 LYS B O 1
ATOM 5001 N N . SER B 1 260 ? 12.469 16.438 -0.796 1 98.81 260 SER B N 1
ATOM 5002 C CA . SER B 1 260 ? 11.273 15.656 -0.485 1 98.81 260 SER B CA 1
ATOM 5003 C C . SER B 1 260 ? 10.102 16.047 -1.378 1 98.81 260 SER B C 1
ATOM 5005 O O . SER B 1 260 ? 9.906 17.234 -1.665 1 98.81 260 SER B O 1
ATOM 5007 N N . LEU B 1 261 ? 9.352 15.062 -1.889 1 98.88 261 LEU B N 1
ATOM 5008 C CA . LEU B 1 261 ? 8.117 15.359 -2.598 1 98.88 261 LEU B CA 1
ATOM 5009 C C . LEU B 1 261 ? 7.125 16.078 -1.684 1 98.88 261 LEU B C 1
ATOM 5011 O O . LEU B 1 261 ? 6.812 15.586 -0.597 1 98.88 261 LEU B O 1
ATOM 5015 N N . ASN B 1 262 ? 6.672 17.234 -2.059 1 98.69 262 ASN B N 1
ATOM 5016 C CA . ASN B 1 262 ? 5.734 18.047 -1.293 1 98.69 262 ASN B CA 1
ATOM 5017 C C . ASN B 1 262 ? 4.379 18.141 -1.985 1 98.69 262 ASN B C 1
ATOM 5019 O O . ASN B 1 262 ? 3.875 19.25 -2.217 1 98.69 262 ASN B O 1
ATOM 5023 N N . VAL B 1 263 ? 3.834 17.078 -2.436 1 98.75 263 VAL B N 1
ATOM 5024 C CA . VAL B 1 263 ? 2.527 16.891 -3.059 1 98.75 263 VAL B CA 1
ATOM 5025 C C . VAL B 1 263 ? 1.761 15.797 -2.336 1 98.75 263 VAL B C 1
ATOM 5027 O O . VAL B 1 263 ? 2.328 14.75 -2.006 1 98.75 263 VAL B O 1
ATOM 5030 N N . ASN B 1 264 ? 0.539 16.047 -1.97 1 98.31 264 ASN B N 1
ATOM 5031 C CA . ASN B 1 264 ? -0.278 15.008 -1.342 1 98.31 264 ASN B CA 1
ATOM 5032 C C . ASN B 1 264 ? -1.65 14.906 -2 1 98.31 264 ASN B C 1
ATOM 5034 O O . ASN B 1 264 ? -1.981 15.695 -2.887 1 98.31 264 ASN B O 1
ATOM 5038 N N . LEU B 1 265 ? -2.416 14 -1.605 1 96.94 265 LEU B N 1
ATOM 5039 C CA . LEU B 1 265 ? -3.609 13.609 -2.348 1 96.94 265 LEU B CA 1
ATOM 5040 C C . LEU B 1 265 ? -4.863 14.211 -1.72 1 96.94 265 LEU B C 1
ATOM 5042 O O . LEU B 1 265 ? -5.957 14.102 -2.277 1 96.94 265 LEU B O 1
ATOM 5046 N N . VAL B 1 266 ? -4.676 14.883 -0.607 1 96.62 266 VAL B N 1
ATOM 5047 C CA . VAL B 1 266 ? -5.832 15.375 0.134 1 96.62 266 VAL B CA 1
ATOM 5048 C C . VAL B 1 266 ? -6.012 16.859 -0.116 1 96.62 266 VAL B C 1
ATOM 5050 O O . VAL B 1 266 ? -7.133 17.344 -0.314 1 96.62 266 VAL B O 1
ATOM 5053 N N . TYR B 1 267 ? -4.898 17.562 -0.218 1 97.56 267 TYR B N 1
ATOM 5054 C CA . TYR B 1 267 ? -5.023 19.016 -0.244 1 97.56 267 TYR B CA 1
ATOM 5055 C C . TYR B 1 267 ? -4.566 19.578 -1.584 1 97.56 267 TYR B C 1
ATOM 5057 O O . TYR B 1 267 ? -4.863 20.734 -1.915 1 97.56 267 TYR B O 1
ATOM 5065 N N . CYS B 1 268 ? -3.844 18.875 -2.398 1 97.88 268 CYS B N 1
ATOM 5066 C CA . CYS B 1 268 ? -3.311 19.406 -3.646 1 97.88 268 CYS B CA 1
ATOM 5067 C C . CYS B 1 268 ? -4.301 19.219 -4.789 1 97.88 268 CYS B C 1
ATOM 5069 O O . CYS B 1 268 ? -4.879 18.141 -4.941 1 97.88 268 CYS B O 1
ATOM 5071 N N . THR B 1 269 ? -4.457 20.203 -5.609 1 96.38 269 THR B N 1
ATOM 5072 C CA . THR B 1 269 ? -5.414 20.141 -6.711 1 96.38 269 THR B CA 1
ATOM 5073 C C . THR B 1 269 ? -4.699 20.25 -8.055 1 96.38 269 THR B C 1
ATOM 5075 O O . THR B 1 269 ? -5.312 20.078 -9.109 1 96.38 269 THR B O 1
ATOM 5078 N N . GLY B 1 270 ? -3.436 20.609 -8.008 1 97.19 270 GLY B N 1
ATOM 5079 C CA . GLY B 1 270 ? -2.672 20.75 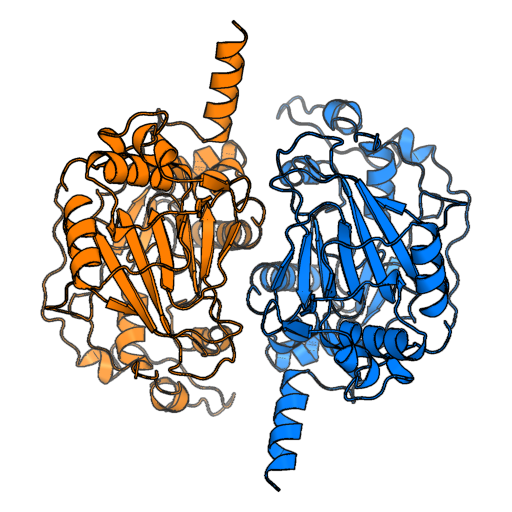-9.242 1 97.19 270 GLY B CA 1
ATOM 5080 C C . GLY B 1 270 ? -1.382 21.516 -9.055 1 97.19 270 GLY B C 1
ATOM 5081 O O . GLY B 1 270 ? -0.817 21.547 -7.961 1 97.19 270 GLY B O 1
ATOM 5082 N N . PHE B 1 271 ? -0.926 22.031 -10.203 1 98.25 271 PHE B N 1
ATOM 5083 C CA . PHE B 1 271 ? 0.339 22.75 -10.227 1 98.25 271 PHE B CA 1
ATOM 5084 C C . PHE B 1 271 ? 0.167 24.125 -10.875 1 98.25 271 PHE B C 1
ATOM 5086 O O . PHE B 1 271 ? -0.455 24.25 -11.93 1 98.25 271 PHE B O 1
ATOM 5093 N N . ALA B 1 272 ? 0.772 25.062 -10.289 1 98.19 272 ALA B N 1
ATOM 5094 C CA . ALA B 1 272 ? 0.516 26.453 -10.633 1 98.19 272 ALA B CA 1
ATOM 5095 C C . ALA B 1 272 ? 0.997 26.766 -12.047 1 98.19 272 ALA B C 1
ATOM 5097 O O . ALA B 1 272 ? 0.389 27.578 -12.75 1 98.19 272 ALA B O 1
ATOM 5098 N N . GLU B 1 273 ? 2.068 26.156 -12.492 1 98.31 273 GLU B N 1
ATOM 5099 C CA . GLU B 1 273 ? 2.75 26.562 -13.719 1 98.31 273 GLU B CA 1
ATOM 5100 C C . GLU B 1 273 ? 2.209 25.797 -14.93 1 98.31 273 GLU B C 1
ATOM 5102 O O . GLU B 1 273 ? 2.525 26.141 -16.062 1 98.31 273 GLU B O 1
ATOM 5107 N N . LEU B 1 274 ? 1.386 24.859 -14.703 1 98 274 LEU B N 1
ATOM 5108 C CA . LEU B 1 274 ? 0.969 23.969 -15.789 1 98 274 LEU B CA 1
ATOM 5109 C C . LEU B 1 274 ? -0.47 24.266 -16.203 1 98 274 LEU B C 1
ATOM 5111 O O . LEU B 1 274 ? -1.291 24.656 -15.375 1 98 274 LEU B O 1
ATOM 5115 N N . LYS B 1 275 ? -0.726 23.984 -17.484 1 96.31 275 LYS B N 1
ATOM 5116 C CA . LYS B 1 275 ? -2.113 23.984 -17.938 1 96.31 275 LYS B CA 1
ATOM 5117 C C . LYS B 1 275 ? -2.906 22.859 -17.281 1 96.31 275 LYS B C 1
ATOM 5119 O O . LYS B 1 275 ? -2.33 21.844 -16.859 1 96.31 275 LYS B O 1
ATOM 5124 N N . LYS B 1 276 ? -4.109 22.984 -17.328 1 95.62 276 LYS B N 1
ATOM 5125 C CA . LYS B 1 276 ? -4.996 22.125 -16.547 1 95.62 276 LYS B CA 1
ATOM 5126 C C . LYS B 1 276 ? -4.82 20.656 -16.922 1 95.62 276 LYS B C 1
ATOM 5128 O O . LYS B 1 276 ? -4.637 19.812 -16.047 1 95.62 276 LYS B O 1
ATOM 5133 N N . ALA B 1 277 ? -4.867 20.422 -18.203 1 95 277 ALA B N 1
ATOM 5134 C CA . ALA B 1 277 ? -4.773 19.031 -18.625 1 95 277 ALA B CA 1
ATOM 5135 C C . ALA B 1 277 ? -3.422 18.422 -18.25 1 95 277 ALA B C 1
ATOM 5137 O O . ALA B 1 277 ? -3.336 17.25 -17.875 1 95 277 ALA B O 1
ATOM 5138 N N . GLU B 1 278 ? -2.346 19.234 -18.391 1 95.38 278 GLU B N 1
ATOM 5139 C CA . GLU B 1 278 ? -1.009 18.797 -17.984 1 95.38 278 GLU B CA 1
ATOM 5140 C C . GLU B 1 278 ? -0.937 18.562 -16.484 1 95.38 278 GLU B C 1
ATOM 5142 O O . GLU B 1 278 ? -0.383 17.547 -16.031 1 95.38 278 GLU B O 1
ATOM 5147 N N . SER B 1 279 ? -1.531 19.438 -15.797 1 97.12 279 SER B N 1
ATOM 5148 C CA . SER B 1 279 ? -1.566 19.375 -14.344 1 97.12 279 SER B CA 1
ATOM 5149 C C . SER B 1 279 ? -2.295 18.125 -13.859 1 97.12 279 SER B C 1
ATOM 5151 O O . SER B 1 279 ? -1.788 17.391 -13 1 97.12 279 SER B O 1
ATOM 5153 N N . ASP B 1 280 ? -3.422 17.891 -14.43 1 96.94 280 ASP B N 1
ATOM 5154 C CA . ASP B 1 280 ? -4.223 16.734 -14.031 1 96.94 280 ASP B CA 1
ATOM 5155 C C . ASP B 1 280 ? -3.488 15.422 -14.328 1 96.94 280 ASP B C 1
ATOM 5157 O O . ASP B 1 280 ? -3.518 14.492 -13.523 1 96.94 280 ASP B O 1
ATOM 5161 N N . ALA B 1 281 ? -2.879 15.32 -15.43 1 97 281 ALA B N 1
ATOM 5162 C CA . ALA B 1 281 ? -2.139 14.117 -15.805 1 97 281 ALA B CA 1
ATOM 5163 C C . ALA B 1 281 ? -0.977 13.867 -14.852 1 97 281 ALA B C 1
ATOM 5165 O O . ALA B 1 281 ? -0.734 12.727 -14.445 1 97 281 ALA B O 1
ATOM 5166 N N . LEU B 1 282 ? -0.251 14.914 -14.492 1 97.94 282 LEU B N 1
ATOM 5167 C CA . LEU B 1 282 ? 0.874 14.781 -13.57 1 97.94 282 LEU B CA 1
ATOM 5168 C C . LEU B 1 282 ? 0.396 14.367 -12.188 1 97.94 282 LEU B C 1
ATOM 5170 O O . LEU B 1 282 ? 1.024 13.531 -11.531 1 97.94 282 LEU B O 1
ATOM 5174 N N . LEU B 1 283 ? -0.706 14.93 -11.758 1 97.81 283 LEU B N 1
ATOM 5175 C CA . LEU B 1 283 ? -1.256 14.562 -10.453 1 97.81 283 LEU B CA 1
ATOM 5176 C C . LEU B 1 283 ? -1.699 13.102 -10.453 1 97.81 283 LEU B C 1
ATOM 5178 O O . LEU B 1 283 ? -1.538 12.406 -9.445 1 97.81 283 LEU B O 1
ATOM 5182 N N . GLN B 1 284 ? -2.271 12.648 -11.539 1 97 284 GLN B N 1
ATOM 5183 C CA . GLN B 1 284 ? -2.66 11.25 -11.656 1 97 284 GLN B CA 1
ATOM 5184 C C . GLN B 1 284 ? -1.441 10.336 -11.586 1 97 284 GLN B C 1
ATOM 5186 O O . GLN B 1 284 ? -1.481 9.289 -10.93 1 97 284 GLN B O 1
ATOM 5191 N N . PHE B 1 285 ? -0.379 10.672 -12.266 1 97.75 285 PHE B N 1
ATOM 5192 C CA . PHE B 1 285 ? 0.866 9.914 -12.188 1 97.75 285 PHE B CA 1
ATOM 5193 C C . PHE B 1 285 ? 1.369 9.852 -10.75 1 97.75 285 PHE B C 1
ATOM 5195 O O . PHE B 1 285 ? 1.725 8.781 -10.258 1 97.75 285 PHE B O 1
ATOM 5202 N N . LEU B 1 286 ? 1.334 10.992 -10.039 1 98.56 286 LEU B N 1
ATOM 5203 C CA . LEU B 1 286 ? 1.842 11.062 -8.68 1 98.56 286 LEU B CA 1
ATOM 5204 C C . LEU B 1 286 ? 0.954 10.266 -7.723 1 98.56 286 LEU B C 1
ATOM 5206 O O . LEU B 1 286 ? 1.442 9.688 -6.75 1 98.56 286 LEU B O 1
ATOM 5210 N N . THR B 1 287 ? -0.351 10.281 -8.023 1 98.19 287 THR B N 1
ATOM 5211 C CA . THR B 1 287 ? -1.257 9.461 -7.223 1 98.19 287 THR B CA 1
ATOM 5212 C C . THR B 1 287 ? -0.84 7.996 -7.27 1 98.19 287 THR B C 1
ATOM 5214 O O . THR B 1 287 ? -0.732 7.344 -6.23 1 98.19 287 THR B O 1
ATOM 5217 N N . LEU B 1 288 ? -0.55 7.48 -8.422 1 97.62 288 LEU B N 1
ATOM 5218 C CA . LEU B 1 288 ? -0.098 6.102 -8.547 1 97.62 288 LEU B CA 1
ATOM 5219 C C . LEU B 1 288 ? 1.264 5.914 -7.887 1 97.62 288 LEU B C 1
ATOM 5221 O O . LEU B 1 288 ? 1.495 4.914 -7.203 1 97.62 288 LEU B O 1
ATOM 5225 N N . LEU B 1 289 ? 2.178 6.852 -8.094 1 97.69 289 LEU B N 1
ATOM 5226 C CA . LEU B 1 289 ? 3.504 6.762 -7.492 1 97.69 289 LEU B CA 1
ATOM 5227 C C . LEU B 1 289 ? 3.404 6.625 -5.977 1 97.69 289 LEU B C 1
ATOM 5229 O O . LEU B 1 289 ? 4.027 5.738 -5.387 1 97.69 289 LEU B O 1
ATOM 5233 N N . ILE B 1 290 ? 2.596 7.453 -5.379 1 98.5 290 ILE B N 1
ATOM 5234 C CA . ILE B 1 290 ? 2.475 7.48 -3.926 1 98.5 290 ILE B CA 1
ATOM 5235 C C . ILE B 1 290 ? 1.896 6.156 -3.434 1 98.5 290 ILE B C 1
ATOM 5237 O O . ILE B 1 290 ? 2.414 5.559 -2.486 1 98.5 290 ILE B O 1
ATOM 5241 N N . HIS B 1 291 ? 0.933 5.621 -4.074 1 98 291 HIS B N 1
ATOM 5242 C CA . HIS B 1 291 ? 0.26 4.414 -3.613 1 98 291 HIS B CA 1
ATOM 5243 C C . HIS B 1 291 ? 1.09 3.17 -3.916 1 98 291 HIS B C 1
ATOM 5245 O O . HIS B 1 291 ? 0.955 2.148 -3.24 1 98 291 HIS B O 1
ATOM 5251 N N . SER B 1 292 ? 1.956 3.188 -4.93 1 96.75 292 SER B N 1
ATOM 5252 C CA . SER B 1 292 ? 2.643 1.979 -5.375 1 96.75 292 SER B CA 1
ATOM 5253 C C . SER B 1 292 ? 4.059 1.909 -4.812 1 96.75 292 SER B C 1
ATOM 5255 O O . SER B 1 292 ? 4.828 1.015 -5.164 1 96.75 292 SER B O 1
ATOM 5257 N N . SER B 1 293 ? 4.473 2.838 -3.932 1 95.75 293 SER B N 1
ATOM 5258 C CA . SER B 1 293 ? 5.836 2.875 -3.418 1 95.75 293 SER B CA 1
ATOM 5259 C C . SER B 1 293 ? 5.938 2.168 -2.07 1 95.75 293 SER B C 1
ATOM 5261 O O . SER B 1 293 ? 6.434 2.742 -1.099 1 95.75 293 SER B O 1
ATOM 5263 N N . ASP B 1 294 ? 5.656 0.91 -2.117 1 94.75 294 ASP B N 1
ATOM 5264 C CA . ASP B 1 294 ? 5.688 0.11 -0.897 1 94.75 294 ASP B CA 1
ATOM 5265 C C . ASP B 1 294 ? 7.102 0.036 -0.326 1 94.75 294 ASP B C 1
ATOM 5267 O O . ASP B 1 294 ? 7.281 -0.197 0.872 1 94.75 294 ASP B O 1
ATOM 5271 N N . ASP B 1 295 ? 8.094 0.199 -1.15 1 94.44 295 ASP B N 1
ATOM 5272 C CA . ASP B 1 295 ? 9.484 0.2 -0.698 1 94.44 295 ASP B CA 1
ATOM 5273 C C . ASP B 1 295 ? 9.781 1.428 0.16 1 94.44 295 ASP B C 1
ATOM 5275 O O . ASP B 1 295 ? 10.781 1.463 0.878 1 94.44 295 ASP B O 1
ATOM 5279 N N . HIS B 1 296 ? 8.945 2.426 0.155 1 97.25 296 HIS B N 1
ATOM 5280 C CA . HIS B 1 296 ? 9.086 3.639 0.951 1 97.25 296 HIS B CA 1
ATOM 5281 C C . HIS B 1 296 ? 7.906 3.818 1.898 1 97.25 296 HIS B C 1
ATOM 5283 O O . HIS B 1 296 ? 7.609 4.938 2.326 1 97.25 296 HIS B O 1
ATOM 5289 N N . TYR B 1 297 ? 7.309 2.764 2.244 1 97.62 297 TYR B N 1
ATOM 5290 C CA . TYR B 1 297 ? 6.035 2.707 2.957 1 97.62 297 TYR B CA 1
ATOM 5291 C C . TYR B 1 297 ? 6.184 1.957 4.273 1 97.62 297 TYR B C 1
ATOM 5293 O O . TYR B 1 297 ? 6.941 0.988 4.363 1 97.62 297 TYR B O 1
ATOM 5301 N N . VAL B 1 298 ? 5.461 2.496 5.312 1 98.25 298 VAL B N 1
ATOM 5302 C CA . VAL B 1 298 ? 5.332 1.758 6.566 1 98.25 298 VAL B CA 1
ATOM 5303 C C . VAL B 1 298 ? 3.889 1.816 7.059 1 98.25 298 VAL B C 1
ATOM 5305 O O . VAL B 1 298 ? 3.213 2.836 6.898 1 98.25 298 VAL B O 1
ATOM 5308 N N . ARG B 1 299 ? 3.389 0.718 7.543 1 97.62 299 ARG B N 1
ATOM 5309 C CA . ARG B 1 299 ? 2.088 0.626 8.195 1 97.62 299 ARG B CA 1
ATOM 5310 C C . ARG B 1 299 ? 2.24 0.252 9.672 1 97.62 299 ARG B C 1
ATOM 5312 O O . ARG B 1 299 ? 2.898 -0.737 10 1 97.62 299 ARG B O 1
ATOM 5319 N N . TRP B 1 300 ? 1.69 1.057 10.547 1 97.31 300 TRP B N 1
ATOM 5320 C CA . TRP B 1 300 ? 1.834 0.876 11.984 1 97.31 300 TRP B CA 1
ATOM 5321 C C . TRP B 1 300 ? 0.544 0.341 12.602 1 97.31 300 TRP B C 1
ATOM 5323 O O . TRP B 1 300 ? -0.518 0.952 12.461 1 97.31 300 TRP B O 1
ATOM 5333 N N . LYS B 1 301 ? 0.614 -0.828 13.203 1 95.69 301 LYS B N 1
ATOM 5334 C CA . LYS B 1 301 ? -0.487 -1.383 13.984 1 95.69 301 LYS B CA 1
ATOM 5335 C C . LYS B 1 301 ? -0.501 -0.807 15.398 1 95.69 301 LYS B C 1
ATOM 5337 O O . LYS B 1 301 ? 0.375 -1.115 16.203 1 95.69 301 LYS B O 1
ATOM 5342 N N . TRP B 1 302 ? -1.52 -0.117 15.703 1 96.38 302 TRP B N 1
ATOM 5343 C CA . TRP B 1 302 ? -1.634 0.587 16.969 1 96.38 302 TRP B CA 1
ATOM 5344 C C . TRP B 1 302 ? -1.986 -0.377 18.094 1 96.38 302 TRP B C 1
ATOM 5346 O O . TRP B 1 302 ? -2.578 -1.432 17.859 1 96.38 302 TRP B O 1
ATOM 5356 N N . GLN B 1 303 ? -1.574 -0.09 19.25 1 95.81 303 GLN B N 1
ATOM 5357 C CA . GLN B 1 303 ? -2.023 -0.579 20.547 1 95.81 303 GLN B CA 1
ATOM 5358 C C . GLN B 1 303 ? -2.195 0.569 21.531 1 95.81 303 GLN B C 1
ATOM 5360 O O . GLN B 1 303 ? -1.546 1.608 21.406 1 95.81 303 GLN B O 1
ATOM 5365 N N . PRO B 1 304 ? -3.143 0.351 22.438 1 95.94 304 PRO B N 1
ATOM 5366 C CA . PRO B 1 304 ? -3.174 1.383 23.484 1 95.94 304 PRO B CA 1
ATOM 5367 C C . PRO B 1 304 ? -1.805 1.629 24.109 1 95.94 304 PRO B C 1
ATOM 5369 O O . PRO B 1 304 ? -1.089 0.676 24.438 1 95.94 304 PRO B O 1
ATOM 5372 N N . GLY B 1 305 ? -1.417 2.887 24.141 1 97 305 GLY B N 1
ATOM 5373 C CA . GLY B 1 305 ? -0.116 3.244 24.688 1 97 305 GLY B CA 1
ATOM 5374 C C . GLY B 1 305 ? 0.948 3.42 23.625 1 97 305 GLY B C 1
ATOM 5375 O O . GLY B 1 305 ? 2.055 3.879 23.906 1 97 305 GLY B O 1
ATOM 5376 N N . SER B 1 306 ? 0.608 3.119 22.422 1 97.81 306 SER B N 1
ATOM 5377 C CA . SER B 1 306 ? 1.534 3.332 21.312 1 97.81 306 SER B CA 1
ATOM 5378 C C . SER B 1 306 ? 1.602 4.805 20.938 1 97.81 306 SER B C 1
ATOM 5380 O O . SER B 1 306 ? 0.64 5.551 21.125 1 97.81 306 SER B O 1
ATOM 5382 N N . ILE B 1 307 ? 2.777 5.184 20.438 1 98.69 307 ILE B N 1
ATOM 5383 C CA . ILE B 1 307 ? 3.004 6.551 19.969 1 98.69 307 ILE B CA 1
ATOM 5384 C C . ILE B 1 307 ? 3.664 6.535 18.594 1 98.69 307 ILE B C 1
ATOM 5386 O O . ILE B 1 307 ? 4.523 5.691 18.328 1 98.69 307 ILE B O 1
ATOM 5390 N N . ALA B 1 308 ? 3.203 7.387 17.766 1 98.81 308 ALA B N 1
ATOM 5391 C CA . ALA B 1 308 ? 3.932 7.746 16.547 1 98.81 308 ALA B CA 1
ATOM 5392 C C . ALA B 1 308 ? 4.277 9.234 16.531 1 98.81 308 ALA B C 1
ATOM 5394 O O . ALA B 1 308 ? 3.424 10.078 16.812 1 98.81 308 ALA B O 1
ATOM 5395 N N . LEU B 1 309 ? 5.504 9.578 16.328 1 98.88 309 LEU B N 1
ATOM 5396 C CA . LEU B 1 309 ? 6.016 10.922 16.094 1 98.88 309 LEU B CA 1
ATOM 5397 C C . LEU B 1 309 ? 6.566 11.062 14.68 1 98.88 309 LEU B C 1
ATOM 5399 O O . LEU B 1 309 ? 7.5 10.352 14.297 1 98.88 309 LEU B O 1
ATOM 5403 N N . TRP B 1 310 ? 5.961 11.977 13.883 1 98.88 310 TRP B N 1
ATOM 5404 C CA . TRP B 1 310 ? 6.395 12.008 12.492 1 98.88 310 TRP B CA 1
ATOM 5405 C C . TRP B 1 310 ? 6.648 13.438 12.031 1 98.88 310 TRP B C 1
ATOM 5407 O O . TRP B 1 310 ? 6.266 14.391 12.719 1 98.88 310 TRP B O 1
ATOM 5417 N N . ASP B 1 311 ? 7.41 13.609 10.992 1 98.88 311 ASP B N 1
ATOM 5418 C CA . ASP B 1 311 ? 7.75 14.867 10.336 1 98.88 311 ASP B CA 1
ATOM 5419 C C . ASP B 1 311 ? 6.914 15.078 9.07 1 98.88 311 ASP B C 1
ATOM 5421 O O . ASP B 1 311 ? 7.145 14.422 8.055 1 98.88 311 ASP B O 1
ATOM 5425 N N . ASN B 1 312 ? 6.004 16.016 9.086 1 98.69 312 ASN B N 1
ATOM 5426 C CA . ASN B 1 312 ? 5.102 16.297 7.973 1 98.69 312 ASN B CA 1
ATOM 5427 C C . ASN B 1 312 ? 5.859 16.812 6.754 1 98.69 312 ASN B C 1
ATOM 5429 O O . ASN B 1 312 ? 5.344 16.781 5.637 1 98.69 312 ASN B O 1
ATOM 5433 N N . ARG B 1 313 ? 7.059 17.266 6.93 1 98.62 313 ARG B N 1
ATOM 5434 C CA . ARG B 1 313 ? 7.836 17.875 5.855 1 98.62 313 ARG B CA 1
ATOM 5435 C C . ARG B 1 313 ? 8.5 16.812 4.988 1 98.62 313 ARG B C 1
ATOM 5437 O O . ARG B 1 313 ? 8.93 17.094 3.869 1 98.62 313 ARG B O 1
ATOM 5444 N N . SER B 1 314 ? 8.562 15.547 5.535 1 98.25 314 SER B N 1
ATOM 5445 C CA . SER B 1 314 ? 9.297 14.516 4.805 1 98.25 314 SER B CA 1
ATOM 5446 C C . SER B 1 314 ? 8.477 13.234 4.691 1 98.25 314 SER B C 1
ATOM 5448 O O . SER B 1 314 ? 8.992 12.195 4.266 1 98.25 314 SER B O 1
ATOM 5450 N N . SER B 1 315 ? 7.219 13.273 5.062 1 98.62 315 SER B N 1
ATOM 5451 C CA . SER B 1 315 ? 6.395 12.078 4.977 1 98.62 315 SER B CA 1
ATOM 5452 C C . SER B 1 315 ? 4.926 12.43 4.762 1 98.62 315 SER B C 1
ATOM 5454 O O . SER B 1 315 ? 4.484 13.516 5.133 1 98.62 315 SER B O 1
ATOM 5456 N N . LEU B 1 316 ? 4.234 11.594 4.109 1 98.81 316 LEU B N 1
ATOM 5457 C CA . LEU B 1 316 ? 2.779 11.57 4.035 1 98.81 316 LEU B CA 1
ATOM 5458 C C . LEU B 1 316 ? 2.207 10.477 4.926 1 98.81 316 LEU B C 1
ATOM 5460 O O . LEU B 1 316 ? 2.877 9.477 5.195 1 98.81 316 LEU B O 1
ATOM 5464 N N . HIS B 1 317 ? 1.03 10.688 5.402 1 98.62 317 HIS B N 1
ATOM 5465 C CA . HIS B 1 317 ? 0.395 9.641 6.199 1 98.62 317 HIS B CA 1
ATOM 5466 C C . HIS B 1 317 ? -1.101 9.562 5.906 1 98.62 317 HIS B C 1
ATOM 5468 O O . HIS B 1 317 ? -1.672 10.477 5.312 1 98.62 317 HIS B O 1
ATOM 5474 N N . ARG B 1 318 ? -1.702 8.469 6.262 1 96.75 318 ARG B N 1
ATOM 5475 C CA . ARG B 1 318 ? -3.148 8.305 6.172 1 96.75 318 ARG B CA 1
ATOM 5476 C C . ARG B 1 318 ? -3.646 7.262 7.168 1 96.75 318 ARG B C 1
ATOM 5478 O O . ARG B 1 318 ? -2.908 6.348 7.539 1 96.75 318 ARG B O 1
ATOM 5485 N N . ILE B 1 319 ? -4.82 7.445 7.551 1 94.19 319 ILE B N 1
ATOM 5486 C CA . ILE B 1 319 ? -5.52 6.414 8.312 1 94.19 319 ILE B CA 1
ATOM 5487 C C . ILE B 1 319 ? -6.023 5.328 7.371 1 94.19 319 ILE B C 1
ATOM 5489 O O . ILE B 1 319 ? -6.477 5.621 6.262 1 94.19 319 ILE B O 1
ATOM 5493 N N . ILE B 1 320 ? -5.906 4.109 7.758 1 93.38 320 ILE B N 1
ATOM 5494 C CA . ILE B 1 320 ? -6.484 3.004 7.008 1 93.38 320 ILE B CA 1
ATOM 5495 C C . ILE B 1 320 ? -7.93 2.777 7.449 1 93.38 320 ILE B C 1
ATOM 5497 O O . ILE B 1 320 ? -8.18 2.408 8.602 1 93.38 320 ILE B O 1
ATOM 5501 N N . PRO B 1 321 ? -8.852 2.996 6.543 1 86.56 321 PRO B N 1
ATOM 5502 C CA . PRO B 1 321 ? -10.242 2.748 6.918 1 86.56 321 PRO B CA 1
ATOM 5503 C C . PRO B 1 321 ? -10.508 1.284 7.262 1 86.56 321 PRO B C 1
ATOM 5505 O O . PRO B 1 321 ? -9.758 0.401 6.844 1 86.56 321 PRO B O 1
ATOM 5508 N N . GLY B 1 322 ? -11.586 1.05 8.055 1 84.88 322 GLY B N 1
ATOM 5509 C CA . GLY B 1 322 ? -11.922 -0.318 8.422 1 84.88 322 GLY B CA 1
ATOM 5510 C C . GLY B 1 322 ? -13.352 -0.476 8.906 1 84.88 322 GLY B C 1
ATOM 5511 O O . GLY B 1 322 ? -14.148 0.463 8.828 1 84.88 322 GLY B O 1
ATOM 5512 N N . ASN B 1 323 ? -13.648 -1.696 9.258 1 84 323 ASN B N 1
ATOM 5513 C CA . ASN B 1 323 ? -15 -2.027 9.695 1 84 323 ASN B CA 1
ATOM 5514 C C . ASN B 1 323 ? -15.07 -2.207 11.211 1 84 323 ASN B C 1
ATOM 5516 O O . ASN B 1 323 ? -16.062 -2.73 11.734 1 84 323 ASN B O 1
ATOM 5520 N N . TYR B 1 324 ? -14.086 -1.862 11.875 1 79.88 324 TYR B N 1
ATOM 5521 C CA . TYR B 1 324 ? -14.102 -1.917 13.336 1 79.88 324 TYR B CA 1
ATOM 5522 C C . TYR B 1 324 ? -15.203 -1.024 13.898 1 79.88 324 TYR B C 1
ATOM 5524 O O . TYR B 1 324 ? -15.688 -0.12 13.211 1 79.88 324 TYR B O 1
ATOM 5532 N N . GLN B 1 325 ? -15.555 -1.401 15.102 1 78.44 325 GLN B N 1
ATOM 5533 C CA . GLN B 1 325 ? -16.656 -0.68 15.727 1 78.44 325 GLN B CA 1
ATOM 5534 C C . GLN B 1 325 ? -16.328 0.801 15.891 1 78.44 325 GLN B C 1
ATOM 5536 O O . GLN B 1 325 ? -15.195 1.154 16.25 1 78.44 325 GLN B O 1
ATOM 5541 N N . SER B 1 326 ? -17.312 1.559 15.633 1 75.12 326 SER B N 1
ATOM 5542 C CA . SER B 1 326 ? -17.125 3 15.758 1 75.12 326 SER B CA 1
ATOM 5543 C C . SER B 1 326 ? -16.938 3.406 17.219 1 75.12 326 SER B C 1
ATOM 5545 O O . SER B 1 326 ? -17.562 2.828 18.109 1 75.12 326 SER B O 1
ATOM 5547 N N . GLY B 1 327 ? -16.109 4.363 17.469 1 75.56 327 GLY B N 1
ATOM 5548 C CA . GLY B 1 327 ? -15.961 4.945 18.781 1 75.56 327 GLY B CA 1
ATOM 5549 C C . GLY B 1 327 ? -14.906 4.254 19.625 1 75.56 327 GLY B C 1
ATOM 5550 O O . GLY B 1 327 ? -14.625 4.68 20.75 1 75.56 327 GLY B O 1
ATOM 5551 N N . ILE B 1 328 ? -14.266 3.279 19.047 1 80.06 328 ILE B N 1
ATOM 5552 C CA . ILE B 1 328 ? -13.344 2.529 19.891 1 80.06 328 ILE B CA 1
ATOM 5553 C C . ILE B 1 328 ? -11.906 2.918 19.562 1 80.06 328 ILE B C 1
ATOM 5555 O O . ILE B 1 328 ? -10.961 2.246 19.984 1 80.06 328 ILE B O 1
ATOM 5559 N N . ARG B 1 329 ? -11.742 3.807 18.844 1 88 329 ARG B N 1
ATOM 5560 C CA . ARG B 1 329 ? -10.422 4.34 18.547 1 88 329 ARG B CA 1
ATOM 5561 C C . ARG B 1 329 ? -10.297 5.793 18.984 1 88 329 ARG B C 1
ATOM 5563 O O . ARG B 1 329 ? -11.039 6.66 18.516 1 88 329 ARG B O 1
ATOM 5570 N N . ARG B 1 330 ? -9.383 6.086 19.844 1 91.31 330 ARG B N 1
ATOM 5571 C CA . ARG B 1 330 ? -9.172 7.422 20.391 1 91.31 330 ARG B CA 1
ATOM 5572 C C . ARG B 1 330 ? -7.688 7.738 20.5 1 91.31 330 ARG B C 1
ATOM 5574 O O . ARG B 1 330 ? -6.977 7.137 21.312 1 91.31 330 ARG B O 1
ATOM 5581 N N . GLY B 1 331 ? -7.258 8.688 19.719 1 94.69 331 GLY B N 1
ATOM 5582 C CA . GLY B 1 331 ? -5.883 9.156 19.75 1 94.69 331 GLY B CA 1
ATOM 5583 C C . GLY B 1 331 ? -5.766 10.625 20.125 1 94.69 331 GLY B C 1
ATOM 5584 O O . GLY B 1 331 ? -6.645 11.422 19.812 1 94.69 331 GLY B O 1
ATOM 5585 N N . ILE B 1 332 ? -4.691 10.961 20.844 1 95.25 332 ILE B N 1
ATOM 5586 C CA . ILE B 1 332 ? -4.379 12.344 21.219 1 95.25 332 ILE B CA 1
ATOM 5587 C C . ILE B 1 332 ? -3.24 12.859 20.344 1 95.25 332 ILE B C 1
ATOM 5589 O O . ILE B 1 332 ? -2.131 12.32 20.375 1 95.25 332 ILE B O 1
ATOM 5593 N N . ARG B 1 333 ? -3.57 13.938 19.656 1 96.31 333 ARG B N 1
ATOM 5594 C CA . ARG B 1 333 ? -2.572 14.453 18.719 1 96.31 333 ARG B CA 1
ATOM 5595 C C . ARG B 1 333 ? -2.107 15.852 19.125 1 96.31 333 ARG B C 1
ATOM 5597 O O . ARG B 1 333 ? -2.916 16.688 19.547 1 96.31 333 ARG B O 1
ATOM 5604 N N . THR B 1 334 ? -0.83 16.094 19.094 1 96.5 334 THR B N 1
ATOM 5605 C CA . THR B 1 334 ? -0.218 17.422 19.172 1 96.5 334 THR B CA 1
ATOM 5606 C C . THR B 1 334 ? 0.599 17.703 17.906 1 96.5 334 THR B C 1
ATOM 5608 O O . THR B 1 334 ? 1.207 16.797 17.328 1 96.5 334 THR B O 1
ATOM 5611 N N . THR B 1 335 ? 0.543 18.922 17.516 1 96.38 335 THR B N 1
ATOM 5612 C CA . THR B 1 335 ? 1.238 19.344 16.297 1 96.38 335 THR B CA 1
ATOM 5613 C C . THR B 1 335 ? 1.894 20.719 16.516 1 96.38 335 THR B C 1
ATOM 5615 O O . THR B 1 335 ? 1.358 21.562 17.234 1 96.38 335 THR B O 1
ATOM 5618 N N . VAL B 1 336 ? 3.057 20.969 15.938 1 96.81 336 VAL B N 1
ATOM 5619 C CA . VAL B 1 336 ? 3.689 22.281 15.984 1 96.81 336 VAL B CA 1
ATOM 5620 C C . VAL B 1 336 ? 3.848 22.828 14.57 1 96.81 336 VAL B C 1
ATOM 5622 O O . VAL B 1 336 ? 3.971 22.062 13.609 1 96.81 336 VAL B O 1
ATOM 5625 N N . PHE B 1 337 ? 3.9 24.109 14.461 1 95.12 337 PHE B N 1
ATOM 5626 C CA . PHE B 1 337 ? 4.074 24.781 13.18 1 95.12 337 PHE B CA 1
ATOM 5627 C C . PHE B 1 337 ? 5.473 24.531 12.625 1 95.12 337 PHE B C 1
ATOM 5629 O O . PHE B 1 337 ? 6.438 24.438 13.383 1 95.12 337 PHE B O 1
ATOM 5636 N N . GLY B 1 338 ? 5.566 24.438 11.344 1 96.81 338 GLY B N 1
ATOM 5637 C CA . GLY B 1 338 ? 6.832 24.422 10.633 1 96.81 338 GLY B CA 1
ATOM 5638 C C . GLY B 1 338 ? 7.102 25.703 9.867 1 96.81 338 GLY B C 1
ATOM 5639 O O . GLY B 1 338 ? 6.34 26.672 9.969 1 96.81 338 GLY B O 1
ATOM 5640 N N . GLU B 1 339 ? 8.18 25.812 9.25 1 97.38 339 GLU B N 1
ATOM 5641 C CA . GLU B 1 339 ? 8.523 26.938 8.391 1 97.38 339 GLU B CA 1
ATOM 5642 C C . GLU B 1 339 ? 7.727 26.906 7.094 1 97.38 339 GLU B C 1
ATOM 5644 O O . GLU B 1 339 ? 7.125 25.891 6.75 1 97.38 339 GLU B O 1
ATOM 5649 N N . LYS B 1 340 ? 7.668 28.031 6.461 1 97.94 340 LYS B N 1
ATOM 5650 C CA . LYS B 1 340 ? 7.141 28.047 5.098 1 97.94 340 LYS B CA 1
ATOM 5651 C C . LYS B 1 340 ? 7.984 27.172 4.18 1 97.94 340 LYS B C 1
ATOM 5653 O O . LYS B 1 340 ? 9.211 27.297 4.129 1 97.94 340 LYS B O 1
ATOM 5658 N N . PRO B 1 341 ? 7.367 26.219 3.438 1 98.62 341 PRO B N 1
ATOM 5659 C CA . PRO B 1 341 ? 8.133 25.328 2.562 1 98.62 341 PRO B CA 1
ATOM 5660 C C . PRO B 1 341 ? 8.977 26.078 1.542 1 98.62 341 PRO B C 1
ATOM 5662 O O . PRO B 1 341 ? 8.531 27.094 1.002 1 98.62 341 PRO B O 1
ATOM 5665 N N . PHE B 1 342 ? 10.156 25.672 1.278 1 98.5 342 PHE B N 1
ATOM 5666 C CA . PHE B 1 342 ? 11.055 26.266 0.3 1 98.5 342 PHE B CA 1
ATOM 5667 C C . PHE B 1 342 ? 11.82 25.188 -0.458 1 98.5 342 PHE B C 1
ATOM 5669 O O . PHE B 1 342 ? 11.789 24.016 -0.081 1 98.5 342 PHE B O 1
ATOM 5676 N N . TYR B 1 343 ? 12.375 25.562 -1.537 1 98.62 343 TYR B N 1
ATOM 5677 C CA . TYR B 1 343 ? 13.227 24.703 -2.352 1 98.62 343 TYR B CA 1
ATOM 5678 C C . TYR B 1 343 ? 14.594 25.344 -2.574 1 98.62 343 TYR B C 1
ATOM 5680 O O . TYR B 1 343 ? 14.688 26.469 -3.039 1 98.62 343 TYR B O 1
ATOM 5688 N N . ASP B 1 344 ? 15.594 24.656 -2.174 1 98.5 344 ASP B N 1
ATOM 5689 C CA . ASP B 1 344 ? 16.984 25.016 -2.461 1 98.5 344 ASP B CA 1
ATOM 5690 C C . ASP B 1 344 ? 17.562 24.141 -3.576 1 98.5 344 ASP B C 1
ATOM 5692 O O . ASP B 1 344 ? 17.797 22.953 -3.377 1 98.5 344 ASP B O 1
ATOM 5696 N N . PRO B 1 345 ? 17.891 24.688 -4.688 1 97.06 345 PRO B N 1
ATOM 5697 C CA . PRO B 1 345 ? 18.406 23.891 -5.805 1 97.06 345 PRO B CA 1
ATOM 5698 C C . PRO B 1 345 ? 19.719 23.188 -5.469 1 97.06 345 PRO B C 1
ATOM 5700 O O . PRO B 1 345 ? 20.125 22.25 -6.172 1 97.06 345 PRO B O 1
ATOM 5703 N N . LYS B 1 346 ? 20.359 23.594 -4.422 1 97.12 346 LYS B N 1
ATOM 5704 C CA . LYS B 1 346 ? 21.641 22.984 -4.043 1 97.12 346 LYS B CA 1
ATOM 5705 C C . LYS B 1 346 ? 21.406 21.75 -3.164 1 97.12 346 LYS B C 1
ATOM 5707 O O . LYS B 1 346 ? 22.344 21 -2.887 1 97.12 346 LYS B O 1
ATOM 5712 N N . SER B 1 347 ? 20.188 21.578 -2.73 1 98.19 347 SER B N 1
ATOM 5713 C CA . SER B 1 347 ? 19.891 20.391 -1.942 1 98.19 347 SER B CA 1
ATOM 5714 C C . SER B 1 347 ? 20 19.125 -2.787 1 98.19 347 SER B C 1
ATOM 5716 O O . SER B 1 347 ? 20.109 19.203 -4.012 1 98.19 347 SER B O 1
ATOM 5718 N N . GLU B 1 348 ? 20.094 17.938 -2.102 1 97.44 348 GLU B N 1
ATOM 5719 C CA . GLU B 1 348 ? 20.25 16.672 -2.811 1 97.44 348 GLU B CA 1
ATOM 5720 C C . GLU B 1 348 ? 19.203 15.656 -2.379 1 97.44 348 GLU B C 1
ATOM 5722 O O . GLU B 1 348 ? 18.578 15.812 -1.329 1 97.44 348 GLU B O 1
ATOM 5727 N N . GLY B 1 349 ? 18.953 14.672 -3.283 1 97.94 349 GLY B N 1
ATOM 5728 C CA . GLY B 1 349 ? 18.141 13.523 -2.879 1 97.94 349 GLY B CA 1
ATOM 5729 C C . GLY B 1 349 ? 18.859 12.617 -1.898 1 97.94 349 GLY B C 1
ATOM 5730 O O . GLY B 1 349 ? 20.078 12.688 -1.755 1 97.94 349 GLY B O 1
ATOM 5731 N N . ARG B 1 350 ? 18.094 11.844 -1.24 1 97.12 350 ARG B N 1
ATOM 5732 C CA . ARG B 1 350 ? 18.672 10.938 -0.259 1 97.12 350 ARG B CA 1
ATOM 5733 C C . ARG B 1 350 ? 19.625 9.945 -0.924 1 97.12 350 ARG B C 1
ATOM 5735 O O . ARG B 1 350 ? 20.719 9.68 -0.407 1 97.12 350 ARG B O 1
ATOM 5742 N N . MET B 1 351 ? 19.234 9.367 -2.02 1 93.31 351 MET B N 1
ATOM 5743 C CA . MET B 1 351 ? 20.078 8.422 -2.738 1 93.31 351 MET B CA 1
ATOM 5744 C C . MET B 1 351 ? 21.328 9.109 -3.266 1 93.31 351 MET B C 1
ATOM 5746 O O . MET B 1 351 ? 22.422 8.539 -3.232 1 93.31 351 MET B O 1
ATOM 5750 N N . GLN B 1 352 ? 21.156 10.305 -3.77 1 95.19 352 GLN B N 1
ATOM 5751 C CA . GLN B 1 352 ? 22.281 11.086 -4.238 1 95.19 352 GLN B CA 1
ATOM 5752 C C . GLN B 1 352 ? 23.297 11.305 -3.125 1 95.19 352 GLN B C 1
ATOM 5754 O O . GLN B 1 352 ? 24.516 11.203 -3.352 1 95.19 352 GLN B O 1
ATOM 5759 N N . ARG B 1 353 ? 22.828 11.641 -1.973 1 95.94 353 ARG B N 1
ATOM 5760 C CA . ARG B 1 353 ? 23.719 11.844 -0.831 1 95.94 353 ARG B CA 1
ATOM 5761 C C . ARG B 1 353 ? 24.469 10.555 -0.479 1 95.94 353 ARG B C 1
ATOM 5763 O O . ARG B 1 353 ? 25.672 10.578 -0.215 1 95.94 353 ARG B O 1
ATOM 5770 N N . GLU B 1 354 ? 23.719 9.453 -0.417 1 92.94 354 GLU B N 1
ATOM 5771 C CA . GLU B 1 354 ? 24.328 8.164 -0.102 1 92.94 354 GLU B CA 1
ATOM 5772 C C . GLU B 1 354 ? 25.453 7.828 -1.087 1 92.94 354 GLU B C 1
ATOM 5774 O O . GLU B 1 354 ? 26.516 7.383 -0.685 1 92.94 354 GLU B O 1
ATOM 5779 N N . GLU B 1 355 ? 25.156 8.062 -2.314 1 91.88 355 GLU B N 1
ATOM 5780 C CA . GLU B 1 355 ? 26.156 7.793 -3.348 1 91.88 355 GLU B CA 1
ATOM 5781 C C . GLU B 1 355 ? 27.375 8.695 -3.188 1 91.88 355 GLU B C 1
ATOM 5783 O O . GLU B 1 355 ? 28.516 8.25 -3.334 1 91.88 355 GLU B O 1
ATOM 5788 N N . ARG B 1 356 ? 27.125 9.93 -2.912 1 93.75 356 ARG B N 1
ATOM 5789 C CA . ARG B 1 356 ? 28.203 10.883 -2.721 1 93.75 356 ARG B CA 1
ATOM 5790 C C . ARG B 1 356 ? 29.078 10.492 -1.527 1 93.75 356 ARG B C 1
ATOM 5792 O O . ARG B 1 356 ? 30.297 10.508 -1.617 1 93.75 356 ARG B O 1
ATOM 5799 N N . LEU B 1 357 ? 28.438 10.148 -0.447 1 93.12 357 LEU B N 1
ATOM 5800 C CA . LEU B 1 357 ? 29.172 9.797 0.762 1 93.12 357 LEU B CA 1
ATOM 5801 C C . LEU B 1 357 ? 30.016 8.539 0.543 1 93.12 357 LEU B C 1
ATOM 5803 O O . LEU B 1 357 ? 31.125 8.438 1.045 1 93.12 357 LEU B O 1
ATOM 5807 N N . ILE B 1 358 ? 29.438 7.57 -0.17 1 90.94 358 ILE B N 1
ATOM 5808 C CA . ILE B 1 358 ? 30.172 6.355 -0.496 1 90.94 358 ILE B CA 1
ATOM 5809 C C . ILE B 1 358 ? 31.391 6.699 -1.353 1 90.94 358 ILE B C 1
ATOM 5811 O O . ILE B 1 358 ? 32.5 6.199 -1.111 1 90.94 358 ILE B O 1
ATOM 5815 N N . ALA B 1 359 ? 31.234 7.555 -2.273 1 92.38 359 ALA B N 1
ATOM 5816 C CA . ALA B 1 359 ? 32.312 7.973 -3.154 1 92.38 359 ALA B CA 1
ATOM 5817 C C . ALA B 1 359 ? 33.406 8.711 -2.377 1 92.38 359 ALA B C 1
ATOM 5819 O O . ALA B 1 359 ? 34.594 8.547 -2.643 1 92.38 359 ALA B O 1
ATOM 5820 N N . GLU B 1 360 ? 33 9.469 -1.462 1 93.38 360 GLU B N 1
ATOM 5821 C CA . GLU B 1 360 ? 33.938 10.234 -0.65 1 93.38 360 GLU B CA 1
ATOM 5822 C C . GLU B 1 360 ? 34.719 9.336 0.298 1 93.38 360 GLU B C 1
ATOM 5824 O O . GLU B 1 360 ? 35.844 9.633 0.644 1 93.38 360 GLU B O 1
ATOM 5829 N N . SER B 1 361 ? 34.094 8.367 0.763 1 90.56 361 SER B N 1
ATOM 5830 C CA . SER B 1 361 ? 34.75 7.445 1.689 1 90.56 361 SER B CA 1
ATOM 5831 C C . SER B 1 361 ? 35.75 6.566 0.97 1 90.56 361 SER B C 1
ATOM 5833 O O . SER B 1 361 ? 36.688 6.035 1.595 1 90.56 361 SER B O 1
ATOM 5835 N N . LYS B 1 362 ? 35.656 6.395 -0.306 1 81.94 362 LYS B N 1
ATOM 5836 C CA . LYS B 1 362 ? 36.562 5.586 -1.092 1 81.94 362 LYS B CA 1
ATOM 5837 C C . LYS B 1 362 ? 37.812 6.391 -1.478 1 81.94 362 LYS B C 1
ATOM 5839 O O . LYS B 1 362 ? 38.812 5.828 -1.954 1 81.94 362 LYS B O 1
ATOM 5844 N N . LYS B 1 363 ? 37.844 7.516 -1.188 1 75.88 363 LYS B N 1
ATOM 5845 C CA . LYS B 1 363 ? 39.031 8.359 -1.391 1 75.88 363 LYS B CA 1
ATOM 5846 C C . LYS B 1 363 ? 39.844 8.5 -0.101 1 75.88 363 LYS B C 1
ATOM 5848 O O . LYS B 1 363 ? 41.062 8.625 -0.137 1 75.88 363 LYS B O 1
#

pLDDT: mean 93.8, std 7.09, range [44.66, 98.94]